Protein 2V5J (pdb70)

Foldseek 3Di:
DLLVVLQVLQAQVLLVCQLVLNAFEEAEEQPLALVVLLVVLAVDGQEYEDEQAPHPYALVSLLSNCVSNVVGNHYYEYEHNALDLVRVLSNLLSAHQHYEHEDQQAQVSLQSSLQSQADPPSHDRDPVSCCGCNSPNVSRPPCNVRRSVRHAYEYEDQAPRNLVRLVSNLVHPRHQEYEYEQQSHCVNVVNNSPCPDPVSVVSLLVSLLVSVVSSHAYEYEDCPPVVQVVSVVSSHRYYYHYYPVVVVVVVVVVVCVVVVVVVVVVPD/DLLVVLQPLQAQVLLVCQLVLNAFEEAEEQVLALVVLLVVLAVDGQEYEDEQAPHPYALVSLLSNCVSNVVGNHYYEYEHNALDLVRVLSNLLSAHQHYEHEDDQAQVSLQSSLQSQADPPSHDRDPPRCCGCNSPNVSNPPCNVRRSVSHAYEYEDQAPRSLVRLVSNLPRPRHQEYEYELQSHCVRVPNNRPSPDPVSVVSLLVSLLVNVVSSHAYEYEAADPVVVVVSVVSRHRYYYHYYPVVVVVVVVVVVCVVVPD

Organism: Escherichia coli (NCBI:txid562)

Secondary structure (P-SEA, 3-state):
caaaaaaacccaaaaaaaaacbbbbbbbbccccaaaaaaaaaccccbbbbccccccccaaaaaaaaaaaccccbbbbbbcccccaaaaaaaaaaccccccccccccaaaaaaaaaaacccccccccccccccccccccccccccccccccbbbbbbbccaaaaaaaaaaaacccccbbbbbaaaaaaaaccccccccaaaaaaaaaaaaaaaaacbbbbbbbccaaaaaaaaaacccccccccaaaaaaaaaaaaaaaaaaaaaaacc/caaaaaaacccaaaaaaaaabbbbbbbbbccccaaaaaaaaaccccbbbbccccccccaaaaaaaaaaaccccbbbbbbcccccaaaaaaaaaaccccccccccccaaaaaaaaaaacccccccccccccccccccccccccccccccccbbbbbbbccaaaaaaaaaaaacccccbbbbbaaaaaaaaccccccccaaaaaaaaaaaaaaaaacbbbbbbbccaaaaaaaaaacccccccccaaaaaaaaaaaaaaaacc

B-factor: mean 23.28, std 8.98, range [10.89, 88.0]

Structure (mmCIF, N/CA/C/O backbone):
data_2V5J
#
_entry.id   2V5J
#
_cell.length_a   128.920
_cell.length_b   128.920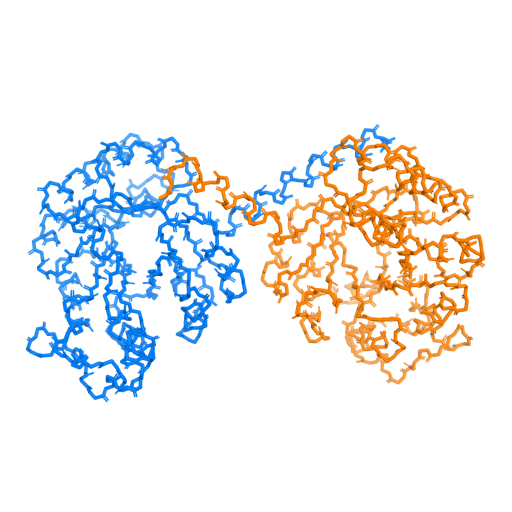
_cell.length_c   175.300
_cell.angle_alpha   90.00
_cell.angle_beta   90.00
_cell.angle_gamma   120.00
#
_symmetry.space_group_name_H-M   'H 3 2'
#
loop_
_entity.id
_entity.type
_entity.pdbx_description
1 polymer '2,4-DIHYDROXYHEPT-2-ENE-1,7-DIOIC ACID ALDOLASE'
2 non-polymer 'PHOSPHATE ION'
3 non-polymer GLYCEROL
4 water water
#
loop_
_atom_site.group_PDB
_atom_site.id
_atom_site.type_symbol
_atom_site.label_atom_id
_atom_site.label_alt_id
_atom_site.label_comp_id
_atom_site.label_asym_id
_atom_site.label_entity_id
_atom_site.label_seq_id
_atom_site.pdbx_PDB_ins_code
_atom_site.Cartn_x
_atom_site.Cartn_y
_atom_site.Cartn_z
_atom_site.occupancy
_atom_site.B_iso_or_equiv
_atom_site.auth_seq_id
_atom_site.auth_comp_id
_atom_site.auth_asym_id
_atom_site.auth_atom_id
_atom_site.pdbx_PDB_model_num
ATOM 1 N N . THR A 1 17 ? 31.956 -11.463 46.734 1.00 18.77 -8 THR A N 1
ATOM 2 C CA . THR A 1 17 ? 31.467 -10.070 46.905 1.00 19.13 -8 THR A CA 1
ATOM 3 C C . THR A 1 17 ? 30.205 -10.039 47.788 1.00 18.08 -8 THR A C 1
ATOM 4 O O . THR A 1 17 ? 30.029 -9.089 48.536 1.00 18.80 -8 THR A O 1
ATOM 8 N N . GLU A 1 18 ? 29.359 -11.073 47.726 1.00 16.71 -7 GLU A N 1
ATOM 9 C CA . GLU A 1 18 ? 28.297 -11.204 48.751 1.00 16.23 -7 GLU A CA 1
ATOM 10 C C . GLU A 1 18 ? 28.910 -11.215 50.156 1.00 17.24 -7 GLU A C 1
ATOM 11 O O . GLU A 1 18 ? 28.509 -10.435 51.023 1.00 16.65 -7 GLU A O 1
ATOM 17 N N . ASN A 1 19 ? 29.900 -12.094 50.341 1.00 19.36 -6 ASN A N 1
ATOM 18 C CA . ASN A 1 19 ? 30.629 -12.188 51.608 1.00 20.98 -6 ASN A CA 1
ATOM 19 C C . ASN A 1 19 ? 31.059 -10.841 52.116 1.00 20.95 -6 ASN A C 1
ATOM 20 O O . ASN A 1 19 ? 30.767 -10.494 53.248 1.00 21.19 -6 ASN A O 1
ATOM 25 N N . LEU A 1 20 ? 31.725 -10.066 51.270 1.00 21.97 -5 LEU A N 1
ATOM 26 C CA . LEU A 1 20 ? 32.229 -8.768 51.704 1.00 22.99 -5 LEU A CA 1
ATOM 27 C C . LEU A 1 20 ? 31.095 -7.799 51.962 1.00 22.80 -5 LEU A C 1
ATOM 28 O O . LEU A 1 20 ? 31.188 -6.962 52.867 1.00 23.91 -5 LEU A O 1
ATOM 33 N N . TYR A 1 21 ? 30.012 -7.912 51.183 1.00 22.60 -4 TYR A N 1
ATOM 34 C CA . TYR A 1 21 ? 28.849 -7.057 51.411 1.00 22.70 -4 TYR A CA 1
ATOM 35 C C . TYR A 1 21 ? 28.309 -7.279 52.830 1.00 22.39 -4 TYR A C 1
ATOM 36 O O . TYR A 1 21 ? 28.073 -6.319 53.540 1.00 23.16 -4 TYR A O 1
ATOM 45 N N . PHE A 1 22 ? 28.182 -8.540 53.254 1.00 22.40 -3 PHE A N 1
ATOM 46 C CA . PHE A 1 22 ? 27.537 -8.842 54.532 1.00 23.28 -3 PHE A CA 1
ATOM 47 C C . PHE A 1 22 ? 28.435 -8.522 55.700 1.00 24.45 -3 PHE A C 1
ATOM 48 O O . PHE A 1 22 ? 27.954 -8.087 56.739 1.00 25.15 -3 PHE A O 1
ATOM 56 N N . GLN A 1 23 ? 29.729 -8.729 55.510 1.00 26.12 -2 GLN A N 1
ATOM 57 C CA . GLN A 1 23 ? 30.712 -8.305 56.499 1.00 27.94 -2 GLN A CA 1
ATOM 58 C C . GLN A 1 23 ? 30.576 -6.798 56.738 1.00 28.02 -2 GLN A C 1
ATOM 59 O O . GLN A 1 23 ? 30.523 -6.340 57.889 1.00 28.59 -2 GLN A O 1
ATOM 65 N N . GLY A 1 24 ? 30.489 -6.036 55.653 1.00 27.56 -1 GLY A N 1
ATOM 66 C CA . GLY A 1 24 ? 30.347 -4.584 55.735 1.00 27.50 -1 GLY A CA 1
ATOM 67 C C . GLY A 1 24 ? 28.996 -4.091 56.214 1.00 27.34 -1 GLY A C 1
ATOM 68 O O . GLY A 1 24 ? 28.860 -2.932 56.618 1.00 28.80 -1 GLY A O 1
ATOM 69 N N . ALA A 1 25 ? 27.986 -4.951 56.183 1.00 26.36 0 ALA A N 1
ATOM 70 C CA . ALA A 1 25 ? 26.603 -4.527 56.478 1.00 25.70 0 ALA A CA 1
ATOM 71 C C . ALA A 1 25 ? 26.297 -4.350 57.973 1.00 25.54 0 ALA A C 1
ATOM 72 O O . ALA A 1 25 ? 25.285 -3.736 58.342 1.00 26.98 0 ALA A O 1
ATOM 74 N N . MET A 1 26 ? 27.139 -4.915 58.823 1.00 24.05 1 MET A N 1
ATOM 75 C CA . MET A 1 26 ? 26.866 -4.981 60.259 1.00 23.80 1 MET A CA 1
ATOM 76 C C . MET A 1 26 ? 27.213 -3.669 60.974 1.00 22.75 1 MET A C 1
ATOM 77 O O . MET A 1 26 ? 26.545 -3.283 61.938 1.00 22.71 1 MET A O 1
ATOM 82 N N . GLU A 1 27 ? 28.274 -2.997 60.521 1.00 22.49 2 GLU A N 1
ATOM 83 C CA . GLU A 1 27 ? 28.829 -1.848 61.234 1.00 21.78 2 GLU A CA 1
ATOM 84 C C . GLU A 1 27 ? 27.862 -0.668 61.203 1.00 19.90 2 GLU A C 1
ATOM 85 O O . GLU A 1 27 ? 27.396 -0.262 60.139 1.00 22.05 2 GLU A O 1
ATOM 91 N N . ASN A 1 28 ? 27.543 -0.137 62.383 1.00 17.51 3 ASN A N 1
ATOM 92 C CA . ASN A 1 28 ? 26.737 1.058 62.456 1.00 16.40 3 ASN A CA 1
ATOM 93 C C . ASN A 1 28 ? 27.642 2.281 62.313 1.00 15.65 3 ASN A C 1
ATOM 94 O O . ASN A 1 28 ? 28.324 2.692 63.263 1.00 15.67 3 ASN A O 1
ATOM 99 N N . SER A 1 29 ? 27.687 2.834 61.098 1.00 16.96 4 SER A N 1
ATOM 100 C CA . SER A 1 29 ? 28.618 3.917 60.793 1.00 16.60 4 SER A CA 1
ATOM 101 C C . SER A 1 29 ? 28.242 5.215 61.523 1.00 16.04 4 SER A C 1
ATOM 102 O O . SER A 1 29 ? 29.111 6.001 61.912 1.00 17.14 4 SER A O 1
ATOM 105 N N . PHE A 1 30 ? 26.938 5.432 61.700 1.00 15.64 5 PHE A N 1
ATOM 106 C CA . PHE A 1 30 ? 26.488 6.613 62.469 1.00 14.11 5 PHE A CA 1
ATOM 107 C C . PHE A 1 30 ? 26.976 6.539 63.915 1.00 14.51 5 PHE A C 1
ATOM 108 O O . PHE A 1 30 ? 27.502 7.512 64.453 1.00 14.11 5 PHE A O 1
ATOM 116 N N . LYS A 1 31 ? 26.850 5.369 64.532 1.00 13.73 6 LYS A N 1
ATOM 117 C CA . LYS A 1 31 ? 27.318 5.188 65.900 1.00 13.90 6 LYS A CA 1
ATOM 118 C C . LYS A 1 31 ? 28.805 5.436 65.993 1.00 13.89 6 LYS A C 1
ATOM 119 O O . LYS A 1 31 ? 29.283 6.087 66.928 1.00 15.37 6 LYS A O 1
ATOM 125 N N . ALA A 1 32 ? 29.548 4.886 65.032 1.00 13.98 7 ALA A N 1
ATOM 126 C CA . ALA A 1 32 ? 30.997 5.021 65.051 1.00 14.42 7 ALA A CA 1
ATOM 127 C C . ALA A 1 32 ? 31.368 6.510 64.989 1.00 14.33 7 ALA A C 1
ATOM 128 O O . ALA A 1 32 ? 32.253 6.972 65.716 1.00 16.30 7 ALA A O 1
ATOM 130 N N . ALA A 1 33 ? 30.676 7.262 64.129 1.00 14.84 8 ALA A N 1
ATOM 131 C CA . ALA A 1 33 ? 30.946 8.695 64.012 1.00 15.14 8 ALA A CA 1
ATOM 132 C C . ALA A 1 33 ? 30.634 9.455 65.301 1.00 15.52 8 ALA A C 1
ATOM 133 O O . ALA A 1 33 ? 31.419 10.308 65.724 1.00 16.27 8 ALA A O 1
ATOM 135 N N . LEU A 1 34 ? 29.502 9.147 65.932 1.00 15.67 9 LEU A N 1
ATOM 136 C CA . LEU A 1 34 ? 29.165 9.761 67.224 1.00 17.05 9 LEU A CA 1
ATOM 137 C C . LEU A 1 34 ? 30.244 9.482 68.277 1.00 17.53 9 LEU A C 1
ATOM 138 O O . LEU A 1 34 ? 30.729 10.391 68.982 1.00 17.42 9 LEU A O 1
ATOM 143 N N . LYS A 1 35 ? 30.670 8.228 68.350 1.00 16.73 10 LYS A N 1
ATOM 144 C CA . LYS A 1 35 ? 31.690 7.868 69.357 1.00 18.47 10 LYS A CA 1
ATOM 145 C C . LYS A 1 35 ? 33.035 8.569 69.120 1.00 18.55 10 LYS A C 1
ATOM 146 O O . LYS A 1 35 ? 33.789 8.825 70.086 1.00 20.22 10 LYS A O 1
ATOM 152 N N . ALA A 1 36 ? 33.332 8.873 67.851 1.00 18.40 11 ALA A N 1
ATOM 153 C CA . ALA A 1 36 ? 34.539 9.588 67.455 1.00 18.77 11 ALA A CA 1
ATOM 154 C C . ALA A 1 36 ? 34.436 11.113 67.602 1.00 18.26 11 ALA A C 1
ATOM 155 O O . ALA A 1 36 ? 35.427 11.844 67.387 1.00 18.36 11 ALA A O 1
ATOM 157 N N . GLY A 1 37 ? 33.260 11.596 67.979 1.00 17.43 12 GLY A N 1
ATOM 158 C CA . GLY A 1 37 ? 33.056 13.031 68.130 1.00 17.02 12 GLY A CA 1
ATOM 159 C C . GLY A 1 37 ? 32.982 13.759 66.804 1.00 16.50 12 GLY A C 1
ATOM 160 O O . GLY A 1 37 ? 33.274 14.945 66.748 1.00 16.49 12 GLY A O 1
ATOM 161 N N . ARG A 1 38 ? 32.548 13.072 65.737 1.00 15.47 13 ARG A N 1
ATOM 162 C CA . ARG A 1 38 ? 32.447 13.747 64.437 1.00 15.68 13 ARG A CA 1
ATOM 163 C C . ARG A 1 38 ? 31.011 14.272 64.305 1.00 15.09 13 ARG A C 1
ATOM 164 O O . ARG A 1 38 ? 30.066 13.485 64.355 1.00 14.40 13 ARG A O 1
ATOM 172 N N . PRO A 1 39 ? 30.820 15.600 64.198 1.00 14.78 14 PRO A N 1
ATOM 173 C CA . PRO A 1 39 ? 29.450 16.104 64.116 1.00 15.00 14 PRO A CA 1
ATOM 174 C C . PRO A 1 39 ? 28.752 15.607 62.865 1.00 15.16 14 PRO A C 1
ATOM 175 O O . PRO A 1 39 ? 29.370 15.578 61.800 1.00 14.77 14 PRO A O 1
ATOM 179 N N . GLN A 1 40 ? 27.485 15.226 63.013 1.00 15.83 15 GLN A N 1
ATOM 180 C CA . GLN A 1 40 ? 26.719 14.626 61.931 1.00 16.13 15 GLN A CA 1
ATOM 181 C C . GLN A 1 40 ? 25.530 15.525 61.621 1.00 17.01 15 GLN A C 1
ATOM 182 O O . GLN A 1 40 ? 24.696 15.790 62.512 1.00 16.92 15 GLN A O 1
ATOM 188 N N . ILE A 1 41 ? 25.444 15.965 60.360 1.00 16.32 16 ILE A N 1
ATOM 189 C CA . ILE A 1 41 ? 24.424 16.922 59.930 1.00 16.25 16 ILE A CA 1
ATOM 190 C C . ILE A 1 41 ? 23.277 16.116 59.287 1.00 16.46 16 ILE A C 1
ATOM 191 O O . ILE A 1 41 ? 23.538 15.266 58.411 1.00 17.15 16 ILE A O 1
ATOM 196 N N . GLY A 1 42 ? 22.048 16.361 59.737 1.00 16.59 17 GLY A N 1
ATOM 197 C CA . GLY A 1 42 ? 20.919 15.499 59.328 1.00 15.91 17 GLY A CA 1
ATOM 198 C C . GLY A 1 42 ? 19.758 16.245 58.705 1.00 17.02 17 GLY A C 1
ATOM 199 O O . GLY A 1 42 ? 19.621 17.477 58.845 1.00 16.39 17 GLY A O 1
ATOM 200 N N . LEU A 1 43 ? 18.918 15.477 58.006 1.00 15.84 18 LEU A N 1
ATOM 201 C CA . LEU A 1 43 ? 17.659 15.980 57.496 1.00 17.01 18 LEU A CA 1
ATOM 202 C C . LEU A 1 43 ? 16.527 15.084 57.987 1.00 16.76 18 LEU A C 1
ATOM 203 O O . LEU A 1 43 ? 16.675 13.850 58.000 1.00 17.41 18 LEU A O 1
ATOM 208 N N . TRP A 1 44 ? 15.413 15.692 58.423 1.00 16.49 19 TRP A N 1
ATOM 209 C CA . TRP A 1 44 ? 14.223 14.930 58.854 1.00 16.20 19 TRP A CA 1
ATOM 210 C C . TRP A 1 44 ? 13.442 14.531 57.623 1.00 16.96 19 TRP A C 1
ATOM 211 O O . TRP A 1 44 ? 13.215 15.387 56.742 1.00 17.38 19 TRP A O 1
ATOM 222 N N . LEU A 1 45 ? 13.004 13.267 57.598 1.00 16.34 20 LEU A N 1
ATOM 223 C CA . LEU A 1 45 ? 12.155 12.747 56.528 1.00 16.02 20 LEU A CA 1
ATOM 224 C C . LEU A 1 45 ? 10.745 12.509 57.031 1.00 16.58 20 LEU A C 1
ATOM 225 O O . LEU A 1 45 ? 10.482 11.507 57.712 1.00 17.56 20 LEU A O 1
ATOM 230 N N . GLY A 1 46 ? 9.841 13.416 56.631 1.00 16.23 21 GLY A N 1
ATOM 231 C CA . GLY A 1 46 ? 8.417 13.215 56.896 1.00 16.21 21 GLY A CA 1
ATOM 232 C C . GLY A 1 46 ? 7.621 12.935 55.616 1.00 15.79 21 GLY A C 1
ATOM 233 O O . GLY A 1 46 ? 6.396 12.722 55.695 1.00 15.81 21 GLY A O 1
ATOM 234 N N . LEU A 1 47 ? 8.254 12.946 54.434 1.00 15.04 22 LEU A N 1
ATOM 235 C CA . LEU A 1 47 ? 7.439 12.712 53.212 1.00 14.33 22 LEU A CA 1
ATOM 236 C C . LEU A 1 47 ? 6.939 11.255 53.090 1.00 14.54 22 LEU A C 1
ATOM 237 O O . LEU A 1 47 ? 6.071 10.983 52.245 1.00 14.95 22 LEU A O 1
ATOM 242 N N . SER A 1 48 ? 7.508 10.314 53.878 1.00 15.28 23 SER A N 1
ATOM 243 C CA . SER A 1 48 ? 6.880 8.980 54.021 1.00 17.04 23 SER A CA 1
ATOM 244 C C . SER A 1 48 ? 6.846 8.230 52.694 1.00 17.21 23 SER A C 1
ATOM 245 O O . SER A 1 48 ? 5.928 7.432 52.415 1.00 18.51 23 SER A O 1
ATOM 248 N N . SER A 1 49 ? 7.897 8.425 51.909 1.00 16.04 24 SER A N 1
ATOM 249 C CA . SER A 1 49 ? 7.993 7.861 50.568 1.00 15.92 24 SER A CA 1
ATOM 250 C C . SER A 1 49 ? 9.388 7.294 50.318 1.00 15.63 24 SER A C 1
ATOM 251 O O . SER A 1 49 ? 10.414 7.970 50.556 1.00 15.99 24 SER A O 1
ATOM 254 N N . SER A 1 50 ? 9.449 6.066 49.800 1.00 16.30 25 SER A N 1
ATOM 255 C CA . SER A 1 50 ? 10.786 5.526 49.469 1.00 16.74 25 SER A CA 1
ATOM 256 C C . SER A 1 50 ? 11.430 6.219 48.287 1.00 17.43 25 SER A C 1
ATOM 257 O O . SER A 1 50 ? 12.653 6.173 48.118 1.00 18.97 25 SER A O 1
ATOM 260 N N . TYR A 1 51 ? 10.603 6.872 47.464 1.00 16.20 26 TYR A N 1
ATOM 261 C CA . TYR A 1 51 ? 11.127 7.576 46.302 1.00 16.29 26 TYR A CA 1
ATOM 262 C C . TYR A 1 51 ? 11.848 8.873 46.726 1.00 16.38 26 TYR A C 1
ATOM 263 O O . TYR A 1 51 ? 13.018 9.078 46.386 1.00 16.99 26 TYR A O 1
ATOM 272 N N . SER A 1 52 ? 11.154 9.759 47.447 1.00 16.07 27 SER A N 1
ATOM 273 C CA . SER A 1 52 ? 11.879 10.962 47.919 1.00 15.54 27 SER A CA 1
ATOM 274 C C . SER A 1 52 ? 13.000 10.631 48.900 1.00 15.59 27 SER A C 1
ATOM 275 O O . SER A 1 52 ? 13.998 11.365 48.983 1.00 16.85 27 SER A O 1
ATOM 278 N N . ALA A 1 53 ? 12.861 9.542 49.657 1.00 15.82 28 ALA A N 1
ATOM 279 C CA . ALA A 1 53 ? 13.980 9.135 50.539 1.00 15.72 28 ALA A CA 1
ATOM 280 C C . ALA A 1 53 ? 15.240 8.855 49.720 1.00 15.95 28 ALA A C 1
ATOM 281 O O . ALA A 1 53 ? 16.332 9.274 50.110 1.00 16.94 28 ALA A O 1
ATOM 283 N N . GLU A 1 54 ? 15.102 8.096 48.627 1.00 15.45 29 GLU A N 1
ATOM 284 C CA . GLU A 1 54 ? 16.297 7.839 47.815 1.00 16.29 29 GLU A CA 1
ATOM 285 C C . GLU A 1 54 ? 16.870 9.159 47.253 1.00 15.67 29 GLU A C 1
ATOM 286 O O . GLU A 1 54 ? 18.072 9.404 47.328 1.00 16.25 29 GLU A O 1
ATOM 292 N N . LEU A 1 55 ? 15.981 10.018 46.741 1.00 15.33 30 LEU A N 1
ATOM 293 C CA . LEU A 1 55 ? 16.419 11.307 46.196 1.00 15.61 30 LEU A CA 1
ATOM 294 C C . LEU A 1 55 ? 17.235 12.047 47.276 1.00 15.17 30 LEU A C 1
ATOM 295 O O . LEU A 1 55 ? 18.345 12.499 47.018 1.00 15.62 30 LEU A O 1
ATOM 300 N N . LEU A 1 56 ? 16.688 12.123 48.479 1.00 14.93 31 LEU A N 1
ATOM 301 C CA . LEU A 1 56 ? 17.326 12.899 49.533 1.00 16.73 31 LEU A CA 1
ATOM 302 C C . LEU A 1 56 ? 18.593 12.210 50.075 1.00 16.30 31 LEU A C 1
ATOM 303 O O . LEU A 1 56 ? 19.500 12.896 50.555 1.00 15.84 31 LEU A O 1
ATOM 308 N N . ALA A 1 57 ? 18.668 10.889 49.952 1.00 15.55 32 ALA A N 1
ATOM 309 C CA . ALA A 1 57 ? 19.892 10.170 50.335 1.00 16.11 32 ALA A CA 1
ATOM 310 C C . ALA A 1 57 ? 21.088 10.603 49.496 1.00 16.54 32 ALA A C 1
ATOM 311 O O . ALA A 1 57 ? 22.241 10.384 49.894 1.00 18.35 32 ALA A O 1
ATOM 313 N N . GLY A 1 58 ? 20.839 11.196 48.322 1.00 16.60 33 GLY A N 1
ATOM 314 C CA . GLY A 1 58 ? 21.953 11.650 47.457 1.00 17.24 33 GLY A CA 1
ATOM 315 C C . GLY A 1 58 ? 22.403 13.086 47.737 1.00 17.67 33 GLY A C 1
ATOM 316 O O . GLY A 1 58 ? 23.330 13.580 47.082 1.00 16.89 33 GLY A O 1
ATOM 317 N N . ALA A 1 59 ? 21.767 13.765 48.719 1.00 17.46 34 ALA A N 1
ATOM 318 C CA . ALA A 1 59 ? 21.953 15.231 48.890 1.00 17.38 34 ALA A CA 1
ATOM 319 C C . ALA A 1 59 ? 23.211 15.567 49.687 1.00 17.72 34 ALA A C 1
ATOM 320 O O . ALA A 1 59 ? 23.639 16.743 49.721 1.00 20.46 34 ALA A O 1
ATOM 322 N N . GLY A 1 60 ? 23.766 14.574 50.371 1.00 17.70 35 GLY A N 1
ATOM 323 C CA . GLY A 1 60 ? 25.008 14.809 51.157 1.00 18.50 35 GLY A CA 1
ATOM 324 C C . GLY A 1 60 ? 24.887 14.889 52.674 1.00 18.99 35 GLY A C 1
ATOM 325 O O . GLY A 1 60 ? 25.874 15.217 53.373 1.00 21.49 35 GLY A O 1
ATOM 326 N N . PHE A 1 61 ? 23.712 14.600 53.222 1.00 17.94 36 PHE A N 1
ATOM 327 C CA . PHE A 1 61 ? 23.592 14.592 54.687 1.00 17.95 36 PHE A CA 1
ATOM 328 C C . PHE A 1 61 ? 24.292 13.415 55.327 1.00 17.84 36 PHE A C 1
ATOM 329 O O . PHE A 1 61 ? 24.388 12.337 54.750 1.00 18.54 36 PHE A O 1
ATOM 337 N N . ASP A 1 62 ? 24.802 13.617 56.535 1.00 16.96 37 ASP A N 1
ATOM 338 C CA . ASP A 1 62 ? 25.346 12.482 57.269 1.00 17.20 37 ASP A CA 1
ATOM 339 C C . ASP A 1 62 ? 24.286 11.507 57.724 1.00 17.50 37 ASP A C 1
ATOM 340 O O . ASP A 1 62 ? 24.554 10.324 57.815 1.00 17.15 37 ASP A O 1
ATOM 345 N N . TRP A 1 63 ? 23.104 12.027 58.055 1.00 16.63 38 TRP A N 1
ATOM 346 C CA . TRP A 1 63 ? 22.030 11.152 58.522 1.00 16.76 38 TRP A CA 1
ATOM 347 C C . TRP A 1 63 ? 20.686 11.649 58.076 1.00 16.74 38 TRP A C 1
ATOM 348 O O . TRP A 1 63 ? 20.500 12.834 57.760 1.00 16.51 38 TRP A O 1
ATOM 359 N N . LEU A 1 64 ? 19.749 10.709 58.042 1.00 16.31 39 LEU A N 1
ATOM 360 C CA . LEU A 1 64 ? 18.367 11.001 57.647 1.00 15.55 39 LEU A CA 1
ATOM 361 C C . LEU A 1 64 ? 17.460 10.389 58.711 1.00 16.53 39 LEU A C 1
ATOM 362 O O . LEU A 1 64 ? 17.621 9.212 59.079 1.00 17.71 39 LEU A O 1
ATOM 367 N N . LEU A 1 65 ? 16.477 11.155 59.173 1.00 14.53 40 LEU A N 1
ATOM 368 C CA . LEU A 1 65 ? 15.591 10.681 60.249 1.00 15.63 40 LEU A CA 1
ATOM 369 C C . LEU A 1 65 ? 14.269 10.251 59.613 1.00 16.35 40 LEU A C 1
ATOM 370 O O . LEU A 1 65 ? 13.482 11.074 59.121 1.00 16.83 40 LEU A O 1
ATOM 375 N N . ILE A 1 66 ? 13.999 8.952 59.673 1.00 15.39 41 ILE A N 1
ATOM 376 C CA . ILE A 1 66 ? 12.722 8.441 59.134 1.00 16.53 41 ILE A CA 1
ATOM 377 C C . ILE A 1 66 ? 11.732 8.502 60.297 1.00 16.66 41 ILE A C 1
ATOM 378 O O . ILE A 1 66 ? 11.854 7.756 61.292 1.00 16.57 41 ILE A O 1
ATOM 383 N N . ASP A 1 67 ? 10.801 9.442 60.174 1.00 17.04 42 ASP A N 1
ATOM 384 C CA . ASP A 1 67 ? 9.950 9.793 61.311 1.00 17.18 42 ASP A CA 1
ATOM 385 C C . ASP A 1 67 ? 8.712 8.919 61.408 1.00 17.35 42 ASP A C 1
ATOM 386 O O . ASP A 1 67 ? 7.765 9.066 60.614 1.00 17.84 42 ASP A O 1
ATOM 391 N N . GLY A 1 68 ? 8.738 7.976 62.345 1.00 17.19 43 GLY A N 1
ATOM 392 C CA . GLY A 1 68 ? 7.612 7.058 62.579 1.00 18.93 43 GLY A CA 1
ATOM 393 C C . GLY A 1 68 ? 6.612 7.589 63.580 1.00 19.96 43 GLY A C 1
ATOM 394 O O . GLY A 1 68 ? 5.565 6.935 63.840 1.00 21.04 43 GLY A O 1
ATOM 395 N N . GLU A 1 69 ? 6.918 8.752 64.149 1.00 18.74 44 GLU A N 1
ATOM 396 C CA . GLU A 1 69 ? 6.078 9.389 65.188 1.00 19.13 44 GLU A CA 1
ATOM 397 C C . GLU A 1 69 ? 5.093 10.411 64.655 1.00 20.22 44 GLU A C 1
ATOM 398 O O . GLU A 1 69 ? 3.891 10.403 65.038 1.00 21.44 44 GLU A O 1
ATOM 404 N N . HIS A 1 70 ? 5.575 11.311 63.805 1.00 19.12 45 HIS A N 1
ATOM 405 C CA . HIS A 1 70 ? 4.764 12.457 63.398 1.00 18.66 45 HIS A CA 1
ATOM 406 C C . HIS A 1 70 ? 4.627 12.623 61.892 1.00 17.94 45 HIS A C 1
ATOM 407 O O . HIS A 1 70 ? 4.188 13.674 61.408 1.00 18.43 45 HIS A O 1
ATOM 414 N N . ALA A 1 71 ? 4.952 11.557 61.183 1.00 17.61 46 ALA A N 1
ATOM 415 C CA . ALA A 1 71 ? 4.727 11.408 59.739 1.00 16.50 46 ALA A CA 1
ATOM 416 C C . ALA A 1 71 ? 3.987 10.098 59.515 1.00 16.45 46 ALA A C 1
ATOM 417 O O . ALA A 1 71 ? 4.050 9.205 60.369 1.00 17.17 46 ALA A O 1
ATOM 419 N N . PRO A 1 72 ? 3.238 9.993 58.421 1.00 15.91 47 PRO A N 1
ATOM 420 C CA . PRO A 1 72 ? 2.410 8.798 58.156 1.00 18.01 47 PRO A CA 1
ATOM 421 C C . PRO A 1 72 ? 3.172 7.570 57.659 1.00 18.39 47 PRO A C 1
ATOM 422 O O . PRO A 1 72 ? 2.906 7.024 56.551 1.00 20.45 47 PRO A O 1
ATOM 426 N N . ASN A 1 73 ? 4.087 7.153 58.522 1.00 18.92 48 ASN A N 1
ATOM 427 C CA . ASN A 1 73 ? 4.908 5.980 58.289 1.00 18.17 48 ASN A CA 1
ATOM 428 C C . ASN A 1 73 ? 4.457 4.847 59.192 1.00 19.54 48 ASN A C 1
ATOM 429 O O . ASN A 1 73 ? 3.842 5.070 60.267 1.00 21.14 48 ASN A O 1
ATOM 434 N N . ASN A 1 74 ? 4.860 3.644 58.796 1.00 19.96 49 ASN A N 1
ATOM 435 C CA . ASN A 1 74 ? 4.667 2.448 59.636 1.00 19.85 49 ASN A CA 1
ATOM 436 C C . ASN A 1 74 ? 5.875 1.534 59.397 1.00 19.62 49 ASN A C 1
ATOM 437 O O . ASN A 1 74 ? 6.835 1.924 58.709 1.00 19.41 49 ASN A O 1
ATOM 442 N N . VAL A 1 75 ? 5.868 0.344 59.997 1.00 20.00 50 VAL A N 1
ATOM 443 C CA . VAL A 1 75 ? 7.060 -0.483 59.904 1.00 19.46 50 VAL A CA 1
ATOM 444 C C . VAL A 1 75 ? 7.357 -0.771 58.430 1.00 19.22 50 VAL A C 1
ATOM 445 O O . VAL A 1 75 ? 8.539 -0.764 57.997 1.00 19.65 50 VAL A O 1
ATOM 449 N N . GLN A 1 76 ? 6.306 -1.007 57.646 1.00 19.98 51 GLN A N 1
ATOM 450 C CA . GLN A 1 76 ? 6.499 -1.331 56.239 1.00 20.98 51 GLN A CA 1
ATOM 451 C C . GLN A 1 76 ? 7.097 -0.156 55.411 1.00 19.54 51 GLN A C 1
ATOM 452 O O . GLN A 1 76 ? 8.005 -0.349 54.577 1.00 19.84 51 GLN A O 1
ATOM 458 N N . THR A 1 77 ? 6.631 1.062 55.673 1.00 18.96 52 THR A N 1
ATOM 459 C CA . THR A 1 77 ? 7.209 2.202 54.909 1.00 19.00 52 THR A CA 1
ATOM 460 C C . THR A 1 77 ? 8.625 2.531 55.419 1.00 17.34 52 THR A C 1
ATOM 461 O O . THR A 1 77 ? 9.506 3.029 54.657 1.00 18.52 52 THR A O 1
ATOM 465 N N . VAL A 1 78 ? 8.872 2.260 56.699 1.00 16.05 53 VAL A N 1
ATOM 466 C CA . VAL A 1 78 ? 10.256 2.366 57.199 1.00 17.11 53 VAL A CA 1
ATOM 467 C C . VAL A 1 78 ? 11.167 1.399 56.431 1.00 16.05 53 VAL A C 1
ATOM 468 O O . VAL A 1 78 ? 12.210 1.809 55.933 1.00 16.79 53 VAL A O 1
ATOM 472 N N . LEU A 1 79 ? 10.723 0.140 56.304 1.00 16.49 54 LEU A N 1
ATOM 473 C CA . LEU A 1 79 ? 11.491 -0.845 55.559 1.00 16.61 54 LEU A CA 1
ATOM 474 C C . LEU A 1 79 ? 11.825 -0.338 54.150 1.00 16.40 54 LEU A C 1
ATOM 475 O O . LEU A 1 79 ? 12.995 -0.441 53.705 1.00 17.13 54 LEU A O 1
ATOM 480 N N . THR A 1 80 ? 10.823 0.179 53.406 1.00 17.24 55 THR A N 1
ATOM 481 C CA . THR A 1 80 ? 11.134 0.586 52.032 1.00 16.88 55 THR A CA 1
ATOM 482 C C . THR A 1 80 ? 12.065 1.797 51.969 1.00 15.53 55 THR A C 1
ATOM 483 O O . THR A 1 80 ? 12.904 1.909 51.035 1.00 18.44 55 THR A O 1
ATOM 487 N N . GLN A 1 81 ? 11.976 2.674 52.991 1.00 15.22 56 GLN A N 1
ATOM 488 C CA . GLN A 1 81 ? 12.940 3.791 53.060 1.00 15.75 56 GLN A CA 1
ATOM 489 C C . GLN A 1 81 ? 14.343 3.298 53.392 1.00 15.72 56 GLN A C 1
ATOM 490 O O . GLN A 1 81 ? 15.334 3.821 52.866 1.00 16.87 56 GLN A O 1
ATOM 496 N N . LEU A 1 82 ? 14.456 2.289 54.270 1.00 14.94 57 LEU A N 1
ATOM 497 C CA . LEU A 1 82 ? 15.794 1.748 54.566 1.00 15.89 57 LEU A CA 1
ATOM 498 C C . LEU A 1 82 ? 16.380 1.124 53.290 1.00 15.73 57 LEU A C 1
ATOM 499 O O . LEU A 1 82 ? 17.570 1.307 52.983 1.00 16.49 57 LEU A O 1
ATOM 504 N N . GLN A 1 83 ? 15.522 0.426 52.532 1.00 15.27 58 GLN A N 1
ATOM 505 C CA . GLN A 1 83 ? 16.015 -0.210 51.284 1.00 15.67 58 GLN A CA 1
ATOM 506 C C . GLN A 1 83 ? 16.441 0.859 50.293 1.00 15.63 58 GLN A C 1
ATOM 507 O O . GLN A 1 83 ? 17.457 0.702 49.578 1.00 16.48 58 GLN A O 1
ATOM 513 N N . ALA A 1 84 ? 15.703 1.980 50.262 1.00 16.14 59 ALA A N 1
ATOM 514 C CA . ALA A 1 84 ? 16.057 3.039 49.305 1.00 16.16 59 ALA A CA 1
ATOM 515 C C . ALA A 1 84 ? 17.394 3.699 49.628 1.00 16.80 59 ALA A C 1
ATOM 516 O O . ALA A 1 84 ? 18.214 3.994 48.743 1.00 17.88 59 ALA A O 1
ATOM 518 N N . ILE A 1 85 ? 17.601 3.966 50.925 1.00 16.74 60 ILE A N 1
ATOM 519 C CA . ILE A 1 85 ? 18.784 4.697 51.414 1.00 16.69 60 ILE A CA 1
ATOM 520 C C . ILE A 1 85 ? 20.062 3.829 51.394 1.00 16.84 60 ILE A C 1
ATOM 521 O O . ILE A 1 85 ? 21.172 4.350 51.332 1.00 17.79 60 ILE A O 1
ATOM 526 N N . ALA A 1 86 ? 19.877 2.509 51.469 1.00 16.89 61 ALA A N 1
ATOM 527 C CA . ALA A 1 86 ? 20.994 1.599 51.747 1.00 17.97 61 ALA A CA 1
ATOM 528 C C . ALA A 1 86 ? 22.305 1.844 50.986 1.00 17.72 61 ALA A C 1
ATOM 529 O O . ALA A 1 86 ? 23.372 1.771 51.604 1.00 18.84 61 ALA A O 1
ATOM 531 N N . PRO A 1 87 ? 22.262 2.045 49.642 1.00 17.78 62 PRO A N 1
ATOM 532 C CA . PRO A 1 87 ? 23.555 2.160 48.929 1.00 18.38 62 PRO A CA 1
ATOM 533 C C . PRO A 1 87 ? 24.253 3.502 49.096 1.00 18.13 62 PRO A C 1
ATOM 534 O O . PRO A 1 87 ? 25.412 3.641 48.646 1.00 20.21 62 PRO A O 1
ATOM 538 N N . TYR A 1 88 ? 23.578 4.478 49.715 1.00 18.25 63 TYR A N 1
ATOM 539 C CA . TYR A 1 88 ? 24.129 5.834 49.822 1.00 17.54 63 TYR A CA 1
ATOM 540 C C . TYR A 1 88 ? 24.976 6.002 51.078 1.00 18.67 63 TYR A C 1
ATOM 541 O O . TYR A 1 88 ? 24.855 5.209 52.022 1.00 19.24 63 TYR A O 1
ATOM 550 N N . PRO A 1 89 ? 25.810 7.056 51.120 1.00 19.06 64 PRO A N 1
ATOM 551 C CA . PRO A 1 89 ? 26.614 7.240 52.320 1.00 19.46 64 PRO A CA 1
ATOM 552 C C . PRO A 1 89 ? 25.817 7.756 53.525 1.00 19.46 64 PRO A C 1
ATOM 553 O O . PRO A 1 89 ? 26.273 7.641 54.662 1.00 20.63 64 PRO A O 1
ATOM 557 N N . SER A 1 90 ? 24.644 8.335 53.282 1.00 17.80 65 SER A N 1
ATOM 558 C CA . SER A 1 90 ? 23.839 8.918 54.363 1.00 17.71 65 SER A CA 1
ATOM 559 C C . SER A 1 90 ? 23.264 7.794 55.214 1.00 18.30 65 SER A C 1
ATOM 560 O O . SER A 1 90 ? 22.798 6.797 54.658 1.00 19.60 65 SER A O 1
ATOM 563 N N . GLN A 1 91 ? 23.314 7.940 56.538 1.00 17.22 66 GLN A N 1
ATOM 564 C CA . GLN A 1 91 ? 22.881 6.867 57.425 1.00 17.50 66 GLN A CA 1
ATOM 565 C C . GLN A 1 91 ? 21.484 7.097 57.955 1.00 17.68 66 GLN A C 1
ATOM 566 O O . GLN A 1 91 ? 21.158 8.180 58.379 1.00 17.42 66 GLN A O 1
ATOM 572 N N . PRO A 1 92 ? 20.666 6.040 58.002 1.00 17.33 67 PRO A N 1
ATOM 573 C CA . PRO A 1 92 ? 19.303 6.178 58.495 1.00 17.44 67 PRO A CA 1
ATOM 574 C C . PRO A 1 92 ? 19.195 6.089 60.027 1.00 18.08 67 PRO A C 1
ATOM 575 O O . PRO A 1 92 ? 19.845 5.246 60.687 1.00 18.44 67 PRO A O 1
ATOM 579 N N . VAL A 1 93 ? 18.337 6.946 60.567 1.00 16.63 68 VAL A N 1
ATOM 580 C CA . VAL A 1 93 ? 17.958 6.860 61.979 1.00 16.50 68 VAL A CA 1
ATOM 581 C C . VAL A 1 93 ? 16.435 6.790 61.943 1.00 16.83 68 VAL A C 1
ATOM 582 O O . VAL A 1 93 ? 15.811 7.464 61.122 1.00 18.04 68 VAL A O 1
ATOM 586 N N . VAL A 1 94 ? 15.845 5.956 62.791 1.00 15.97 69 VAL A N 1
ATOM 587 C CA . VAL A 1 94 ? 14.382 5.777 62.751 1.00 17.23 69 VAL A CA 1
ATOM 588 C C . VAL A 1 94 ? 13.795 6.189 64.092 1.00 17.29 69 VAL A C 1
ATOM 589 O O . VAL A 1 94 ? 14.299 5.788 65.134 1.00 17.72 69 VAL A O 1
ATOM 593 N N . ARG A 1 95 ? 12.739 7.002 64.053 1.00 16.88 70 ARG A N 1
ATOM 594 C CA . ARG A 1 95 ? 11.997 7.387 65.292 1.00 17.04 70 ARG A CA 1
ATOM 595 C C . ARG A 1 95 ? 10.719 6.542 65.397 1.00 18.91 70 ARG A C 1
ATOM 596 O O . ARG A 1 95 ? 9.815 6.695 64.564 1.00 18.48 70 ARG A O 1
ATOM 604 N N . PRO A 1 96 ? 10.596 5.670 66.417 1.00 17.77 71 PRO A N 1
ATOM 605 C CA . PRO A 1 96 ? 9.326 4.931 66.585 1.00 18.42 71 PRO A CA 1
ATOM 606 C C . PRO A 1 96 ? 8.266 5.894 67.114 1.00 18.92 71 PRO A C 1
ATOM 607 O O . PRO A 1 96 ? 8.611 7.003 67.554 1.00 19.25 71 PRO A O 1
ATOM 611 N N . SER A 1 97 ? 6.996 5.472 67.138 1.00 20.13 72 SER A N 1
ATOM 612 C CA . SER A 1 97 ? 5.985 6.418 67.572 1.00 20.66 72 SER A CA 1
ATOM 613 C C . SER A 1 97 ? 5.968 6.628 69.082 1.00 20.32 72 SER A C 1
ATOM 614 O O . SER A 1 97 ? 5.442 7.627 69.584 1.00 20.71 72 SER A O 1
ATOM 617 N N . TRP A 1 98 ? 6.606 5.700 69.800 1.00 20.63 73 TRP A N 1
ATOM 618 C CA . TRP A 1 98 ? 6.689 5.788 71.252 1.00 21.02 73 TRP A CA 1
ATOM 619 C C . TRP A 1 98 ? 7.777 4.865 71.755 1.00 20.07 73 TRP A C 1
ATOM 620 O O . TRP A 1 98 ? 8.250 4.014 71.009 1.00 18.54 73 TRP A O 1
ATOM 631 N N . ASN A 1 99 ? 8.151 5.031 73.025 1.00 17.93 74 ASN A N 1
ATOM 632 C CA . ASN A 1 99 ? 9.058 4.100 73.658 1.00 18.51 74 ASN A CA 1
ATOM 633 C C . ASN A 1 99 ? 8.373 2.785 74.004 1.00 19.38 74 ASN A C 1
ATOM 634 O O . ASN A 1 99 ? 8.025 2.546 75.164 1.00 19.47 74 ASN A O 1
ATOM 639 N N . ASP A 1 100 ? 8.151 1.980 72.968 1.00 20.45 75 ASP A N 1
ATOM 640 C CA . ASP A 1 100 ? 7.353 0.734 73.055 1.00 21.94 75 ASP A CA 1
ATOM 641 C C . ASP A 1 100 ? 8.254 -0.430 72.635 1.00 21.88 75 ASP A C 1
ATOM 642 O O . ASP A 1 100 ? 8.723 -0.430 71.496 1.00 20.70 75 ASP A O 1
ATOM 647 N N . PRO A 1 101 ? 8.508 -1.407 73.538 1.00 21.67 76 PRO A N 1
ATOM 648 C CA . PRO A 1 101 ? 9.409 -2.505 73.148 1.00 21.09 76 PRO A CA 1
ATOM 649 C C . PRO A 1 101 ? 8.898 -3.296 71.933 1.00 20.35 76 PRO A C 1
ATOM 650 O O . PRO A 1 101 ? 9.706 -3.844 71.187 1.00 20.67 76 PRO A O 1
ATOM 654 N N . VAL A 1 102 ? 7.590 -3.359 71.748 1.00 20.42 77 VAL A N 1
ATOM 655 C CA . VAL A 1 102 ? 7.049 -4.123 70.607 1.00 21.86 77 VAL A CA 1
ATOM 656 C C . VAL A 1 102 ? 7.366 -3.368 69.300 1.00 21.86 77 VAL A C 1
ATOM 657 O O . VAL A 1 102 ? 7.901 -3.960 68.347 1.00 22.72 77 VAL A O 1
ATOM 661 N N . GLN A 1 103 ? 7.091 -2.061 69.266 1.00 21.08 78 GLN A N 1
ATOM 662 C CA . GLN A 1 103 ? 7.452 -1.267 68.099 1.00 21.75 78 GLN A CA 1
ATOM 663 C C . GLN A 1 103 ? 8.954 -1.281 67.845 1.00 20.56 78 GLN A C 1
ATOM 664 O O . GLN A 1 103 ? 9.421 -1.460 66.703 1.00 20.40 78 GLN A O 1
ATOM 670 N N . ILE A 1 104 ? 9.739 -1.100 68.911 1.00 18.62 79 ILE A N 1
ATOM 671 C CA . ILE A 1 104 ? 11.185 -1.152 68.766 1.00 18.98 79 ILE A CA 1
ATOM 672 C C . ILE A 1 104 ? 11.654 -2.480 68.170 1.00 18.08 79 ILE A C 1
ATOM 673 O O . ILE A 1 104 ? 12.412 -2.491 67.227 1.00 19.22 79 ILE A O 1
ATOM 678 N N . LYS A 1 105 ? 11.150 -3.612 68.680 1.00 18.56 80 LYS A N 1
ATOM 679 C CA . LYS A 1 105 ? 11.588 -4.903 68.116 1.00 19.20 80 LYS A CA 1
ATOM 680 C C . LYS A 1 105 ? 11.236 -5.025 66.621 1.00 18.37 80 LYS A C 1
ATOM 681 O O . LYS A 1 105 ? 12.040 -5.553 65.851 1.00 19.16 80 LYS A O 1
ATOM 687 N N . GLN A 1 106 ? 10.088 -4.494 66.201 1.00 17.91 81 GLN A N 1
ATOM 688 C CA . GLN A 1 106 ? 9.677 -4.656 64.792 1.00 17.39 81 GLN A CA 1
ATOM 689 C C . GLN A 1 106 ? 10.609 -3.791 63.934 1.00 17.79 81 GLN A C 1
ATOM 690 O O . GLN A 1 106 ? 10.977 -4.197 62.832 1.00 18.54 81 GLN A O 1
ATOM 696 N N . LEU A 1 107 ? 10.969 -2.618 64.436 1.00 17.93 82 LEU A N 1
ATOM 697 C CA . LEU A 1 107 ? 11.902 -1.759 63.699 1.00 17.68 82 LEU A CA 1
ATOM 698 C C . LEU A 1 107 ? 13.280 -2.394 63.597 1.00 18.22 82 LEU A C 1
ATOM 699 O O . LEU A 1 107 ? 13.927 -2.315 62.543 1.00 18.79 82 LEU A O 1
ATOM 704 N N . LEU A 1 108 ? 13.760 -2.981 64.693 1.00 16.98 83 LEU A N 1
ATOM 705 C CA . LEU A 1 108 ? 15.045 -3.675 64.656 1.00 17.75 83 LEU A CA 1
ATOM 706 C C . LEU A 1 108 ? 14.966 -4.847 63.664 1.00 17.03 83 LEU A C 1
ATOM 707 O O . LEU A 1 108 ? 15.932 -5.130 62.937 1.00 17.86 83 LEU A O 1
ATOM 712 N N . ASP A 1 109 ? 13.832 -5.562 63.639 1.00 18.15 84 ASP A N 1
ATOM 713 C CA . ASP A 1 109 ? 13.684 -6.735 62.755 1.00 17.25 84 ASP A CA 1
ATOM 714 C C . ASP A 1 109 ? 13.918 -6.327 61.297 1.00 17.77 84 ASP A C 1
ATOM 715 O O . ASP A 1 109 ? 14.524 -7.089 60.536 1.00 17.82 84 ASP A O 1
ATOM 720 N N . VAL A 1 110 ? 13.407 -5.148 60.905 1.00 15.95 85 VAL A N 1
ATOM 721 C CA . VAL A 1 110 ? 13.497 -4.753 59.469 1.00 17.19 85 VAL A CA 1
ATOM 722 C C . VAL A 1 110 ? 14.859 -4.111 59.188 1.00 16.87 85 VAL A C 1
ATOM 723 O O . VAL A 1 110 ? 15.125 -3.673 58.043 1.00 17.40 85 VAL A O 1
ATOM 727 N N . GLY A 1 111 ? 15.709 -4.029 60.220 1.00 17.00 86 GLY A N 1
ATOM 728 C CA . GLY A 1 111 ? 17.099 -3.607 59.993 1.00 17.45 86 GLY A CA 1
ATOM 729 C C . GLY A 1 111 ? 17.522 -2.260 60.594 1.00 18.53 86 GLY A C 1
ATOM 730 O O . GLY A 1 111 ? 18.634 -1.800 60.312 1.00 18.93 86 GLY A O 1
ATOM 731 N N . THR A 1 112 ? 16.658 -1.638 61.398 1.00 18.22 87 THR A N 1
ATOM 732 C CA . THR A 1 112 ? 17.022 -0.383 62.066 1.00 18.62 87 THR A CA 1
ATOM 733 C C . THR A 1 112 ? 18.163 -0.640 63.051 1.00 18.36 87 THR A C 1
ATOM 734 O O . THR A 1 112 ? 18.074 -1.553 63.834 1.00 18.40 87 THR A O 1
ATOM 738 N N . GLN A 1 113 ? 19.209 0.184 63.000 1.00 17.79 88 GLN A N 1
ATOM 739 C CA . GLN A 1 113 ? 20.265 0.086 64.013 1.00 18.77 88 GLN A CA 1
ATOM 740 C C . GLN A 1 113 ? 20.394 1.332 64.864 1.00 19.00 88 GLN A C 1
ATOM 741 O O . GLN A 1 113 ? 21.049 1.277 65.910 1.00 19.54 88 GLN A O 1
ATOM 747 N N . THR A 1 114 ? 19.812 2.446 64.433 1.00 17.47 89 THR A N 1
ATOM 748 C CA . THR A 1 114 ? 19.877 3.665 65.263 1.00 16.97 89 THR A CA 1
ATOM 749 C C . THR A 1 114 ? 18.458 4.173 65.455 1.00 16.65 89 THR A C 1
ATOM 750 O O . THR A 1 114 ? 17.747 4.401 64.444 1.00 16.62 89 THR A O 1
ATOM 754 N N . LEU A 1 115 ? 18.060 4.291 66.720 1.00 17.51 90 LEU A N 1
ATOM 755 C CA . LEU A 1 115 ? 16.689 4.659 67.120 1.00 17.74 90 LEU A CA 1
ATOM 756 C C . LEU A 1 115 ? 16.696 5.998 67.827 1.00 18.22 90 LEU A C 1
ATOM 757 O O . LEU A 1 115 ? 17.573 6.228 68.697 1.00 18.13 90 LEU A O 1
ATOM 762 N N . LEU A 1 116 ? 15.744 6.862 67.485 1.00 16.33 91 LEU A N 1
ATOM 763 C CA . LEU A 1 116 ? 15.550 8.104 68.226 1.00 17.04 91 LEU A CA 1
ATOM 764 C C . LEU A 1 116 ? 14.218 7.943 68.961 1.00 17.11 91 LEU A C 1
ATOM 765 O O . LEU A 1 116 ? 13.138 7.939 68.328 1.00 17.63 91 LEU A O 1
ATOM 770 N N . VAL A 1 117 ? 14.298 7.728 70.275 1.00 16.73 92 VAL A N 1
ATOM 771 C CA . VAL A 1 117 ? 13.108 7.315 71.047 1.00 17.54 92 VAL A CA 1
ATOM 772 C C . VAL A 1 117 ? 12.416 8.540 71.648 1.00 18.42 92 VAL A C 1
ATOM 773 O O . VAL A 1 117 ? 13.036 9.272 72.426 1.00 16.71 92 VAL A O 1
ATOM 777 N N . PRO A 1 118 ? 11.129 8.768 71.338 1.00 17.94 93 PRO A N 1
ATOM 778 C CA . PRO A 1 118 ? 10.518 10.014 71.842 1.00 19.00 93 PRO A CA 1
ATOM 779 C C . PRO A 1 118 ? 10.137 9.957 73.312 1.00 18.28 93 PRO A C 1
ATOM 780 O O . PRO A 1 118 ? 9.934 8.872 73.850 1.00 17.81 93 PRO A O 1
ATOM 784 N N . MET A 1 119 ? 10.013 11.137 73.922 1.00 18.40 94 MET A N 1
ATOM 785 C CA . MET A 1 119 ? 9.333 11.262 75.225 1.00 19.11 94 MET A CA 1
ATOM 786 C C . MET A 1 119 ? 9.957 10.408 76.323 1.00 18.47 94 MET A C 1
ATOM 787 O O . MET A 1 119 ? 9.270 9.730 77.095 1.00 19.19 94 MET A O 1
ATOM 792 N N . VAL A 1 120 ? 11.289 10.458 76.388 1.00 17.59 95 VAL A N 1
ATOM 793 C CA . VAL A 1 120 ? 11.974 9.767 77.465 1.00 16.43 95 VAL A CA 1
ATOM 794 C C . VAL A 1 120 ? 12.110 10.750 78.639 1.00 17.30 95 VAL A C 1
ATOM 795 O O . VAL A 1 120 ? 12.811 11.774 78.535 1.00 17.85 95 VAL A O 1
ATOM 799 N N . GLN A 1 121 ? 11.406 10.425 79.745 1.00 16.45 96 GLN A N 1
ATOM 800 C CA . GLN A 1 121 ? 11.204 11.369 80.843 1.00 17.42 96 GLN A CA 1
ATOM 801 C C . GLN A 1 121 ? 12.104 11.140 82.044 1.00 17.43 96 GLN A C 1
ATOM 802 O O . GLN A 1 121 ? 12.257 12.018 82.880 1.00 17.80 96 GLN A O 1
ATOM 808 N N . ASN A 1 122 ? 12.670 9.941 82.144 1.00 17.25 97 ASN A N 1
ATOM 809 C CA . ASN A 1 122 ? 13.444 9.577 83.301 1.00 17.46 97 ASN A CA 1
ATOM 810 C C . ASN A 1 122 ? 14.366 8.402 82.943 1.00 17.76 97 ASN A C 1
ATOM 811 O O . ASN A 1 122 ? 14.268 7.850 81.838 1.00 17.00 97 ASN A O 1
ATOM 816 N N . ALA A 1 123 ? 15.248 8.037 83.879 1.00 18.60 98 ALA A N 1
ATOM 817 C CA . ALA A 1 123 ? 16.257 7.006 83.604 1.00 18.08 98 ALA A CA 1
ATOM 818 C C . ALA A 1 123 ? 15.632 5.624 83.419 1.00 18.12 98 ALA A C 1
ATOM 819 O O . ALA A 1 123 ? 16.146 4.838 82.609 1.00 18.41 98 ALA A O 1
ATOM 821 N N . ASP A 1 124 ? 14.563 5.319 84.164 1.00 18.08 99 ASP A N 1
ATOM 822 C CA . ASP A 1 124 ? 13.871 4.031 83.977 1.00 18.02 99 ASP A CA 1
ATOM 823 C C . ASP A 1 124 ? 13.402 3.894 82.531 1.00 18.33 99 ASP A C 1
ATOM 824 O O . ASP A 1 124 ? 13.570 2.824 81.930 1.00 17.77 99 ASP A O 1
ATOM 829 N N . GLU A 1 125 ? 12.826 4.966 81.979 1.00 17.58 100 GLU A N 1
ATOM 830 C CA . GLU A 1 125 ? 12.360 4.912 80.586 1.00 18.09 100 GLU A CA 1
ATOM 831 C C . GLU A 1 125 ? 13.529 4.776 79.614 1.00 17.10 100 GLU A C 1
ATOM 832 O O . GLU A 1 125 ? 13.469 4.017 78.633 1.00 17.60 100 GLU A O 1
ATOM 838 N N . ALA A 1 126 ? 14.595 5.524 79.875 1.00 17.40 101 ALA A N 1
ATOM 839 C CA . ALA A 1 126 ? 15.811 5.384 79.070 1.00 17.65 101 ALA A CA 1
ATOM 840 C C . ALA A 1 126 ? 16.354 3.932 79.107 1.00 18.26 101 ALA A C 1
ATOM 841 O O . ALA A 1 126 ? 16.750 3.367 78.061 1.00 17.36 101 ALA A O 1
ATOM 843 N N . ARG A 1 127 ? 16.384 3.338 80.299 1.00 18.40 102 ARG A N 1
ATOM 844 C CA . ARG A 1 127 ? 16.868 1.952 80.457 1.00 17.77 102 ARG A CA 1
ATOM 845 C C . ARG A 1 127 ? 16.000 0.973 79.669 1.00 18.39 102 ARG A C 1
ATOM 846 O O . ARG A 1 127 ? 16.505 0.025 79.056 1.00 17.81 102 ARG A O 1
ATOM 854 N N . GLU A 1 128 ? 14.687 1.210 79.685 1.00 16.77 103 GLU A N 1
ATOM 855 C CA . GLU A 1 128 ? 13.734 0.324 79.003 1.00 19.15 103 GLU A CA 1
ATOM 856 C C . GLU A 1 128 ? 13.988 0.396 77.500 1.00 19.05 103 GLU A C 1
ATOM 857 O O . GLU A 1 128 ? 13.903 -0.616 76.809 1.00 19.70 103 GLU A O 1
ATOM 863 N N . ALA A 1 129 ? 14.282 1.599 77.006 1.00 17.90 104 ALA A N 1
ATOM 864 C CA . ALA A 1 129 ? 14.565 1.766 75.562 1.00 19.70 104 ALA A CA 1
ATOM 865 C C . ALA A 1 129 ? 15.810 0.959 75.202 1.00 18.78 104 ALA A C 1
ATOM 866 O O . ALA A 1 129 ? 15.798 0.215 74.238 1.00 19.58 104 ALA A O 1
ATOM 868 N N . VAL A 1 130 ? 16.871 1.073 76.008 1.00 18.19 105 VAL A N 1
ATOM 869 C CA . VAL A 1 130 ? 18.121 0.353 75.737 1.00 17.63 105 VAL A CA 1
ATOM 870 C C . VAL A 1 130 ? 17.883 -1.140 75.759 1.00 17.36 105 VAL A C 1
ATOM 871 O O . VAL A 1 130 ? 18.301 -1.839 74.861 1.00 17.63 105 VAL A O 1
ATOM 875 N N . ARG A 1 131 ? 17.210 -1.624 76.808 1.00 17.68 106 ARG A N 1
ATOM 876 C CA . ARG A 1 131 ? 16.989 -3.057 76.958 1.00 18.57 106 ARG A CA 1
ATOM 877 C C . ARG A 1 131 ? 16.179 -3.625 75.798 1.00 18.83 106 ARG A C 1
ATOM 878 O O . ARG A 1 131 ? 16.346 -4.782 75.449 1.00 17.65 106 ARG A O 1
ATOM 886 N N . ALA A 1 132 ? 15.284 -2.835 75.233 1.00 17.74 107 ALA A N 1
ATOM 887 C CA . ALA A 1 132 ? 14.483 -3.344 74.102 1.00 18.87 107 ALA A CA 1
ATOM 888 C C . ALA A 1 132 ? 15.352 -3.647 72.873 1.00 19.10 107 ALA A C 1
ATOM 889 O O . ALA A 1 132 ? 14.908 -4.385 71.975 1.00 20.64 107 ALA A O 1
ATOM 891 N N . THR A 1 133 ? 16.568 -3.072 72.821 1.00 18.00 108 THR A N 1
ATOM 892 C CA . THR A 1 133 ? 17.457 -3.222 71.660 1.00 17.09 108 THR A CA 1
ATOM 893 C C . THR A 1 133 ? 18.518 -4.292 71.795 1.00 17.69 108 THR A C 1
ATOM 894 O O . THR A 1 133 ? 19.273 -4.545 70.857 1.00 18.02 108 THR A O 1
ATOM 898 N N . ARG A 1 134 ? 18.598 -4.917 72.962 1.00 17.09 109 ARG A N 1
ATOM 899 C CA . ARG A 1 134 ? 19.709 -5.842 73.238 1.00 18.56 109 ARG A CA 1
ATOM 900 C C . ARG A 1 134 ? 19.206 -7.236 73.546 1.00 19.00 109 ARG A C 1
ATOM 901 O O . ARG A 1 134 ? 18.242 -7.391 74.272 1.00 18.29 109 ARG A O 1
ATOM 909 N N . TYR A 1 135 ? 19.897 -8.234 73.000 1.00 18.58 110 TYR A N 1
ATOM 910 C CA . TYR A 1 135 ? 19.646 -9.623 73.320 1.00 19.70 110 TYR A CA 1
ATOM 911 C C . TYR A 1 135 ? 20.073 -9.909 74.740 1.00 20.23 110 TYR A C 1
ATOM 912 O O . TYR A 1 135 ? 20.953 -9.236 75.257 1.00 21.07 110 TYR A O 1
ATOM 921 N N . PRO A 1 136 ? 19.499 -10.965 75.357 1.00 21.13 111 PRO A N 1
ATOM 922 C CA . PRO A 1 136 ? 19.956 -11.456 76.655 1.00 21.89 111 PRO A CA 1
ATOM 923 C C . PRO A 1 136 ? 21.458 -11.810 76.631 1.00 22.66 111 PRO A C 1
ATOM 924 O O . PRO A 1 136 ? 21.984 -12.264 75.610 1.00 23.44 111 PRO A O 1
ATOM 928 N N . PRO A 1 137 ? 22.144 -11.627 77.753 1.00 24.08 112 PRO A N 1
ATOM 929 C CA . PRO A 1 137 ? 21.653 -11.125 79.030 1.00 23.87 112 PRO A CA 1
ATOM 930 C C . PRO A 1 137 ? 21.535 -9.596 79.128 1.00 24.09 112 PRO A C 1
ATOM 931 O O . PRO A 1 137 ? 21.140 -9.114 80.186 1.00 24.89 112 PRO A O 1
ATOM 935 N N . ALA A 1 138 ? 21.827 -8.842 78.059 1.00 22.67 113 ALA A N 1
ATOM 936 C CA . ALA A 1 138 ? 21.895 -7.378 78.173 1.00 22.78 113 ALA A CA 1
ATOM 937 C C . ALA A 1 138 ? 20.525 -6.735 78.059 1.00 22.72 113 ALA A C 1
ATOM 938 O O . ALA A 1 138 ? 20.317 -5.597 78.498 1.00 25.38 113 ALA A O 1
ATOM 940 N N . GLY A 1 139 ? 19.590 -7.441 77.452 1.00 20.65 114 GLY A N 1
ATOM 941 C CA . GLY A 1 139 ? 18.258 -6.879 77.282 1.00 18.69 114 GLY A CA 1
ATOM 942 C C . GLY A 1 139 ? 17.241 -7.951 76.987 1.00 19.16 114 GLY A C 1
ATOM 943 O O . GLY A 1 139 ? 17.461 -9.149 77.307 1.00 20.70 114 GLY A O 1
ATOM 944 N N . ILE A 1 140 ? 16.139 -7.514 76.386 1.00 19.84 115 ILE A N 1
ATOM 945 C CA . ILE A 1 140 ? 14.934 -8.341 76.195 1.00 21.41 115 ILE A CA 1
ATOM 946 C C . ILE A 1 140 ? 14.598 -8.577 74.727 1.00 21.83 115 ILE A C 1
ATOM 947 O O . ILE A 1 140 ? 13.518 -9.097 74.397 1.00 23.18 115 ILE A O 1
ATOM 952 N N . ARG A 1 141 ? 15.515 -8.207 73.842 1.00 19.74 116 ARG A N 1
ATOM 953 C CA . ARG A 1 141 ? 15.329 -8.522 72.433 1.00 20.66 116 ARG A CA 1
ATOM 954 C C . ARG A 1 141 ? 15.291 -10.046 72.211 1.00 20.57 116 ARG A C 1
ATOM 955 O O . ARG A 1 141 ? 16.129 -10.790 72.750 1.00 20.73 116 ARG A O 1
ATOM 963 N N . GLY A 1 142 ? 14.320 -10.502 71.435 1.00 22.35 117 GLY A N 1
ATOM 964 C CA . GLY A 1 142 ? 14.186 -11.933 71.104 1.00 22.41 117 GLY A CA 1
ATOM 965 C C . GLY A 1 142 ? 15.133 -12.396 70.009 1.00 23.33 117 GLY A C 1
ATOM 966 O O . GLY A 1 142 ? 15.101 -11.848 68.890 1.00 23.87 117 GLY A O 1
ATOM 967 N N . VAL A 1 143 ? 15.985 -13.384 70.322 1.00 23.21 118 VAL A N 1
ATOM 968 C CA . VAL A 1 143 ? 16.918 -13.983 69.331 1.00 23.01 118 VAL A CA 1
ATOM 969 C C . VAL A 1 143 ? 16.192 -14.713 68.183 1.00 23.20 118 VAL A C 1
ATOM 970 O O . VAL A 1 143 ? 16.718 -14.839 67.074 1.00 23.13 118 VAL A O 1
ATOM 974 N N . GLY A 1 144 ? 14.973 -15.177 68.461 1.00 23.43 119 GLY A N 1
ATOM 975 C CA . GLY A 1 144 ? 14.205 -15.936 67.484 1.00 23.60 119 GLY A CA 1
ATOM 976 C C . GLY A 1 144 ? 13.899 -15.217 66.181 1.00 24.41 119 GLY A C 1
ATOM 977 O O . GLY A 1 144 ? 13.708 -15.898 65.163 1.00 25.30 119 GLY A O 1
ATOM 978 N N . SER A 1 145 ? 13.845 -13.871 66.198 1.00 23.39 120 SER A N 1
ATOM 979 C CA . SER A 1 145 ? 13.549 -13.120 64.978 1.00 23.42 120 SER A CA 1
ATOM 980 C C . SER A 1 145 ? 14.820 -12.544 64.318 1.00 24.06 120 SER A C 1
ATOM 981 O O . SER A 1 145 ? 14.754 -11.683 63.423 1.00 25.21 120 SER A O 1
ATOM 984 N N . ALA A 1 146 ? 15.990 -13.017 64.744 1.00 23.31 121 ALA A N 1
ATOM 985 C CA . ALA A 1 146 ? 17.221 -12.522 64.124 1.00 23.51 121 ALA A CA 1
ATOM 986 C C . ALA A 1 146 ? 17.197 -12.812 62.626 1.00 23.81 121 ALA A C 1
ATOM 987 O O . ALA A 1 146 ? 17.793 -12.068 61.848 1.00 25.40 121 ALA A O 1
ATOM 989 N N . LEU A 1 147 ? 16.457 -13.834 62.210 1.00 23.00 122 LEU A N 1
ATOM 990 C CA . LEU A 1 147 ? 16.431 -14.240 60.779 1.00 24.25 122 LEU A CA 1
ATOM 991 C C . LEU A 1 147 ? 15.731 -13.286 59.773 1.00 22.95 122 LEU A C 1
ATOM 992 O O . LEU A 1 147 ? 15.648 -13.601 58.568 1.00 23.93 122 LEU A O 1
ATOM 997 N N . ALA A 1 148 ? 15.172 -12.171 60.255 1.00 21.34 123 ALA A N 1
ATOM 998 C CA . ALA A 1 148 ? 14.518 -11.149 59.399 1.00 20.23 123 ALA A CA 1
ATOM 999 C C . ALA A 1 148 ? 15.564 -10.268 58.642 1.00 19.02 123 ALA A C 1
ATOM 1000 O O . ALA A 1 148 ? 16.725 -10.684 58.540 1.00 19.71 123 ALA A O 1
ATOM 1002 N N . ARG A 1 149 ? 15.196 -9.065 58.174 1.00 18.03 124 ARG A N 1
ATOM 1003 C CA . ARG A 1 149 ? 16.147 -8.274 57.373 1.00 16.72 124 ARG A CA 1
ATOM 1004 C C . ARG A 1 149 ? 17.363 -7.873 58.235 1.00 17.14 124 ARG A C 1
ATOM 1005 O O . ARG A 1 149 ? 18.456 -7.680 57.723 1.00 18.10 124 ARG A O 1
ATOM 1013 N N . ALA A 1 150 ? 17.164 -7.806 59.533 1.00 17.31 125 ALA A N 1
ATOM 1014 C CA . ALA A 1 150 ? 18.252 -7.434 60.450 1.00 17.99 125 ALA A CA 1
ATOM 1015 C C . ALA A 1 150 ? 19.540 -8.234 60.168 1.00 17.29 125 ALA A C 1
ATOM 1016 O O . ALA A 1 150 ? 20.628 -7.650 60.149 1.00 18.70 125 ALA A O 1
ATOM 1018 N N . SER A 1 151 ? 19.455 -9.554 60.023 1.00 16.82 126 SER A N 1
ATOM 1019 C CA . SER A 1 151 ? 20.654 -10.378 59.758 1.00 16.65 126 SER A CA 1
ATOM 1020 C C . SER A 1 151 ? 20.750 -10.677 58.268 1.00 17.42 126 SER A C 1
ATOM 1021 O O . SER A 1 151 ? 21.481 -11.586 57.858 1.00 17.61 126 SER A O 1
ATOM 1024 N N . ARG A 1 152 ? 20.003 -9.908 57.471 1.00 17.36 127 ARG A N 1
ATOM 1025 C CA . ARG A 1 152 ? 19.825 -10.221 56.061 1.00 17.95 127 ARG A CA 1
ATOM 1026 C C . ARG A 1 152 ? 19.446 -11.700 55.870 1.00 18.08 127 ARG A C 1
ATOM 1027 O O . ARG A 1 152 ? 20.062 -12.439 55.073 1.00 18.56 127 ARG A O 1
ATOM 1035 N N . TRP A 1 153 ? 18.426 -12.137 56.616 1.00 17.26 128 TRP A N 1
ATOM 1036 C CA . TRP A 1 153 ? 17.876 -13.487 56.501 1.00 18.14 128 TRP A CA 1
ATOM 1037 C C . TRP A 1 153 ? 18.987 -14.532 56.705 1.00 18.10 128 TRP A C 1
ATOM 1038 O O . TRP A 1 153 ? 19.155 -15.486 55.931 1.00 18.91 128 TRP A O 1
ATOM 1049 N N . ASN A 1 154 ? 19.756 -14.296 57.771 1.00 19.38 129 ASN A N 1
ATOM 1050 C CA . ASN A 1 154 ? 20.801 -15.222 58.255 1.00 21.39 129 ASN A CA 1
ATOM 1051 C C . ASN A 1 154 ? 22.060 -15.244 57.394 1.00 21.56 129 ASN A C 1
ATOM 1052 O O . ASN A 1 154 ? 22.779 -16.256 57.386 1.00 23.74 129 ASN A O 1
ATOM 1057 N N . ARG A 1 155 ? 22.326 -14.145 56.686 1.00 20.82 130 ARG A N 1
ATOM 1058 C CA . ARG A 1 155 ? 23.564 -14.024 55.886 1.00 21.47 130 ARG A CA 1
ATOM 1059 C C . ARG A 1 155 ? 24.696 -13.276 56.576 1.00 22.10 130 ARG A C 1
ATOM 1060 O O . ARG A 1 155 ? 25.869 -13.427 56.198 1.00 22.54 130 ARG A O 1
ATOM 1068 N N . ILE A 1 156 ? 24.369 -12.440 57.556 1.00 21.25 131 ILE A N 1
ATOM 1069 C CA . ILE A 1 156 ? 25.437 -11.720 58.248 1.00 22.19 131 ILE A CA 1
ATOM 1070 C C . ILE A 1 156 ? 26.125 -12.665 59.231 1.00 23.32 131 ILE A C 1
ATOM 1071 O O . ILE A 1 156 ? 25.486 -13.158 60.157 1.00 22.29 131 ILE A O 1
ATOM 1076 N N . PRO A 1 157 ? 27.444 -12.930 59.025 1.00 25.22 132 PRO A N 1
ATOM 1077 C CA . PRO A 1 157 ? 28.092 -13.883 59.904 1.00 25.45 132 PRO A CA 1
ATOM 1078 C C . PRO A 1 157 ? 28.155 -13.361 61.333 1.00 25.64 132 PRO A C 1
ATOM 1079 O O . PRO A 1 157 ? 28.426 -12.159 61.570 1.00 26.60 132 PRO A O 1
ATOM 1083 N N . ASP A 1 158 ? 27.849 -14.268 62.261 1.00 25.64 133 ASP A N 1
ATOM 1084 C CA . ASP A 1 158 ? 27.928 -14.038 63.710 1.00 25.82 133 ASP A CA 1
ATOM 1085 C C . ASP A 1 158 ? 27.044 -12.876 64.122 1.00 24.39 133 ASP A C 1
ATOM 1086 O O . ASP A 1 158 ? 27.390 -12.083 64.996 1.00 24.32 133 ASP A O 1
ATOM 1091 N N . TYR A 1 159 ? 25.898 -12.780 63.460 1.00 22.67 134 TYR A N 1
ATOM 1092 C CA . TYR A 1 159 ? 24.973 -11.689 63.717 1.00 21.37 134 TYR A CA 1
ATOM 1093 C C . TYR A 1 159 ? 24.612 -11.566 65.218 1.00 21.79 134 TYR A C 1
ATOM 1094 O O . TYR A 1 159 ? 24.691 -10.481 65.800 1.00 21.47 134 TYR A O 1
ATOM 1103 N N . LEU A 1 160 ? 24.217 -12.672 65.848 1.00 22.32 135 LEU A N 1
ATOM 1104 C CA . LEU A 1 160 ? 23.739 -12.593 67.243 1.00 22.93 135 LEU A CA 1
ATOM 1105 C C . LEU A 1 160 ? 24.777 -12.019 68.191 1.00 22.92 135 LEU A C 1
ATOM 1106 O O . LEU A 1 160 ? 24.440 -11.256 69.076 1.00 24.84 135 LEU A O 1
ATOM 1111 N N . GLN A 1 161 ? 26.038 -12.365 67.961 1.00 23.20 136 GLN A N 1
ATOM 1112 C CA . GLN A 1 161 ? 27.131 -11.951 68.839 1.00 24.14 136 GLN A CA 1
ATOM 1113 C C . GLN A 1 161 ? 27.513 -10.493 68.608 1.00 23.49 136 GLN A C 1
ATOM 1114 O O . GLN A 1 161 ? 28.008 -9.821 69.532 1.00 23.92 136 GLN A O 1
ATOM 1120 N N . LYS A 1 162 ? 27.273 -10.016 67.386 1.00 22.35 137 LYS A N 1
ATOM 1121 C CA . LYS A 1 162 ? 27.711 -8.695 66.966 1.00 22.38 137 LYS A CA 1
ATOM 1122 C C . LYS A 1 162 ? 26.625 -7.628 67.128 1.00 21.73 137 LYS A C 1
ATOM 1123 O O . LYS A 1 162 ? 26.930 -6.441 67.201 1.00 21.85 137 LYS A O 1
ATOM 1129 N N . ALA A 1 163 ? 25.362 -8.045 67.221 1.00 20.82 138 ALA A N 1
ATOM 1130 C CA . ALA A 1 163 ? 24.242 -7.074 67.096 1.00 20.20 138 ALA A CA 1
ATOM 1131 C C . ALA A 1 163 ? 24.171 -6.018 68.204 1.00 19.99 138 ALA A C 1
ATOM 1132 O O . ALA A 1 163 ? 24.000 -4.807 67.919 1.00 18.74 138 ALA A O 1
ATOM 1134 N N . ASN A 1 164 ? 24.299 -6.457 69.453 1.00 19.29 139 ASN A N 1
ATOM 1135 C CA . ASN A 1 164 ? 24.139 -5.511 70.586 1.00 19.09 139 ASN A CA 1
ATOM 1136 C C . ASN A 1 164 ? 25.059 -4.311 70.444 1.00 19.56 139 ASN A C 1
ATOM 1137 O O . ASN A 1 164 ? 24.623 -3.166 70.621 1.00 20.59 139 ASN A O 1
ATOM 1142 N N . ASP A 1 165 ? 26.318 -4.559 70.090 1.00 20.23 140 ASP A N 1
ATOM 1143 C CA . ASP A 1 165 ? 27.291 -3.468 70.092 1.00 20.65 140 ASP A CA 1
ATOM 1144 C C . ASP A 1 165 ? 27.066 -2.460 68.959 1.00 20.01 140 ASP A C 1
ATOM 1145 O O . ASP A 1 165 ? 27.627 -1.361 68.979 1.00 19.92 140 ASP A O 1
ATOM 1150 N N . GLN A 1 166 ? 26.273 -2.837 67.962 1.00 18.01 141 GLN A N 1
ATOM 1151 C CA . GLN A 1 166 ? 26.035 -1.962 66.826 1.00 18.07 141 GLN A CA 1
ATOM 1152 C C . GLN A 1 166 ? 24.722 -1.188 66.969 1.00 18.29 141 GLN A C 1
ATOM 1153 O O . GLN A 1 166 ? 24.427 -0.367 66.131 1.00 19.27 141 GLN A O 1
ATOM 1159 N N . MET A 1 167 ? 23.965 -1.452 68.028 1.00 17.76 142 MET A N 1
ATOM 1160 C CA . MET A 1 167 ? 22.736 -0.699 68.279 1.00 18.72 142 MET A CA 1
ATOM 1161 C C . MET A 1 167 ? 23.080 0.652 68.875 1.00 18.23 142 MET A C 1
ATOM 1162 O O . MET A 1 167 ? 23.948 0.758 69.759 1.00 17.95 142 MET A O 1
ATOM 1167 N N . CYS A 1 168 ? 22.362 1.667 68.409 1.00 17.91 143 CYS A N 1
ATOM 1168 C CA . CYS A 1 168 ? 22.620 3.031 68.832 1.00 17.80 143 CYS A CA 1
ATOM 1169 C C . CYS A 1 168 ? 21.311 3.632 69.296 1.00 18.47 143 CYS A C 1
ATOM 1170 O O . CYS A 1 168 ? 20.371 3.767 68.528 1.00 18.85 143 CYS A O 1
ATOM 1173 N N . VAL A 1 169 ? 21.231 3.922 70.587 1.00 17.37 144 VAL A N 1
ATOM 1174 C CA . VAL A 1 169 ? 20.014 4.426 71.178 1.00 17.22 144 VAL A CA 1
ATOM 1175 C C . VAL A 1 169 ? 20.148 5.899 71.532 1.00 17.20 144 VAL A C 1
ATOM 1176 O O . VAL A 1 169 ? 21.043 6.284 72.311 1.00 17.68 144 VAL A O 1
ATOM 1180 N N . LEU A 1 170 ? 19.257 6.701 70.947 1.00 16.81 145 LEU A N 1
ATOM 1181 C CA . LEU A 1 170 ? 19.221 8.148 71.191 1.00 16.48 145 LEU A CA 1
ATOM 1182 C C . LEU A 1 170 ? 17.877 8.414 71.839 1.00 17.30 145 LEU A C 1
ATOM 1183 O O . LEU A 1 170 ? 16.852 7.925 71.335 1.00 18.33 145 LEU A O 1
ATOM 1188 N N . VAL A 1 171 ? 17.854 9.149 72.943 1.00 16.00 146 VAL A N 1
ATOM 1189 C CA . VAL A 1 171 ? 16.599 9.380 73.666 1.00 15.75 146 VAL A CA 1
ATOM 1190 C C . VAL A 1 171 ? 16.225 10.845 73.580 1.00 16.30 146 VAL A C 1
ATOM 1191 O O . VAL A 1 171 ? 17.114 11.714 73.696 1.00 16.47 146 VAL A O 1
ATOM 1195 N N . GLN A 1 172 ? 14.935 11.138 73.359 1.00 16.46 147 GLN A N 1
ATOM 1196 C CA . GLN A 1 172 ? 14.501 12.537 73.328 1.00 17.35 147 GLN A CA 1
ATOM 1197 C C . GLN A 1 172 ? 14.088 13.072 74.677 1.00 18.67 147 GLN A C 1
ATOM 1198 O O . GLN A 1 172 ? 13.290 12.437 75.387 1.00 18.01 147 GLN A O 1
ATOM 1204 N N . ILE A 1 173 ? 14.581 14.262 75.001 1.00 18.36 148 ILE A N 1
ATOM 1205 C CA . ILE A 1 173 ? 14.108 14.982 76.178 1.00 19.68 148 ILE A CA 1
ATOM 1206 C C . ILE A 1 173 ? 13.317 16.216 75.714 1.00 20.15 148 ILE A C 1
ATOM 1207 O O . ILE A 1 173 ? 13.792 16.972 74.866 1.00 20.02 148 ILE A O 1
ATOM 1212 N N . GLU A 1 174 ? 12.087 16.363 76.176 1.00 19.68 149 GLU A N 1
ATOM 1213 C CA . GLU A 1 174 ? 11.260 17.436 75.602 1.00 22.16 149 GLU A CA 1
ATOM 1214 C C . GLU A 1 174 ? 10.314 18.074 76.608 1.00 20.31 149 GLU A C 1
ATOM 1215 O O . GLU A 1 174 ? 9.350 18.739 76.238 1.00 20.86 149 GLU A O 1
ATOM 1221 N N . THR A 1 175 ? 10.626 17.879 77.884 1.00 18.28 150 THR A N 1
ATOM 1222 C CA . THR A 1 175 ? 9.792 18.429 78.954 1.00 18.08 150 THR A CA 1
ATOM 1223 C C . THR A 1 175 ? 10.693 18.909 80.087 1.00 17.46 150 THR A C 1
ATOM 1224 O O . THR A 1 175 ? 11.860 18.513 80.209 1.00 17.16 150 THR A O 1
ATOM 1228 N N . ARG A 1 176 ? 10.130 19.756 80.952 1.00 18.03 151 ARG A N 1
ATOM 1229 C CA . ARG A 1 176 ? 10.809 20.147 82.180 1.00 18.01 151 ARG A CA 1
ATOM 1230 C C . ARG A 1 176 ? 11.197 18.938 83.048 1.00 17.60 151 ARG A C 1
ATOM 1231 O O . ARG A 1 176 ? 12.277 18.908 83.650 1.00 18.49 151 ARG A O 1
ATOM 1239 N N . GLU A 1 177 ? 10.313 17.958 83.093 1.00 17.89 152 GLU A N 1
ATOM 1240 C CA . GLU A 1 177 ? 10.559 16.732 83.866 1.00 17.48 152 GLU A CA 1
ATOM 1241 C C . GLU A 1 177 ? 11.834 16.047 83.353 1.00 17.02 152 GLU A C 1
ATOM 1242 O O . GLU A 1 177 ? 12.710 15.659 84.142 1.00 17.33 152 GLU A O 1
ATOM 1248 N N . ALA A 1 178 ? 11.919 15.902 82.030 1.00 17.11 153 ALA A N 1
ATOM 1249 C CA . ALA A 1 178 ? 13.059 15.221 81.423 1.00 16.94 153 ALA A CA 1
ATOM 1250 C C . ALA A 1 178 ? 14.345 16.002 81.682 1.00 18.15 153 ALA A C 1
ATOM 1251 O O . ALA A 1 178 ? 15.407 15.430 81.966 1.00 18.40 153 ALA A O 1
ATOM 1253 N N . MET A 1 179 ? 14.266 17.327 81.605 1.00 17.54 154 MET A N 1
ATOM 1254 C CA . MET A 1 179 ? 15.445 18.122 81.933 1.00 18.68 154 MET A CA 1
ATOM 1255 C C . MET A 1 179 ? 15.892 17.915 83.371 1.00 18.96 154 MET A C 1
ATOM 1256 O O . MET A 1 179 ? 17.080 17.794 83.656 1.00 20.13 154 MET A O 1
ATOM 1261 N N . LYS A 1 180 ? 14.937 17.903 84.292 1.00 18.15 155 LYS A N 1
ATOM 1262 C CA . LYS A 1 180 ? 15.224 17.637 85.704 1.00 19.27 155 LYS A CA 1
ATOM 1263 C C . LYS A 1 180 ? 15.978 16.307 85.849 1.00 18.45 155 LYS A C 1
ATOM 1264 O O . LYS A 1 180 ? 16.915 16.201 86.653 1.00 20.27 155 LYS A O 1
ATOM 1270 N N . ASN A 1 181 ? 15.557 15.307 85.069 1.00 17.28 156 ASN A N 1
ATOM 1271 C CA . ASN A 1 181 ? 16.121 13.967 85.186 1.00 17.13 156 ASN A CA 1
ATOM 1272 C C . ASN A 1 181 ? 17.335 13.704 84.307 1.00 18.02 156 ASN A C 1
ATOM 1273 O O . ASN A 1 181 ? 17.857 12.584 84.276 1.00 18.00 156 ASN A O 1
ATOM 1278 N N . LEU A 1 182 ? 17.818 14.754 83.641 1.00 17.47 157 LEU A N 1
ATOM 1279 C CA . LEU A 1 182 ? 18.878 14.566 82.654 1.00 18.32 157 LEU A CA 1
ATOM 1280 C C . LEU A 1 182 ? 20.140 13.907 83.254 1.00 18.36 157 LEU A C 1
ATOM 1281 O O . LEU A 1 182 ? 20.690 12.959 82.667 1.00 17.87 157 LEU A O 1
ATOM 1286 N N . PRO A 1 183 ? 20.586 14.362 84.443 1.00 19.52 158 PRO A N 1
ATOM 1287 C CA . PRO A 1 183 ? 21.783 13.697 84.985 1.00 19.96 158 PRO A CA 1
ATOM 1288 C C . PRO A 1 183 ? 21.628 12.175 85.135 1.00 20.19 158 PRO A C 1
ATOM 1289 O O . PRO A 1 183 ? 22.566 11.422 84.828 1.00 21.68 158 PRO A O 1
ATOM 1293 N N . GLN A 1 184 ? 20.447 11.711 85.563 1.00 19.03 159 GLN A N 1
ATOM 1294 C CA . GLN A 1 184 ? 20.239 10.271 85.751 1.00 19.21 159 GLN A CA 1
ATOM 1295 C C . GLN A 1 184 ? 20.113 9.587 84.394 1.00 19.02 159 GLN A C 1
ATOM 1296 O O . GLN A 1 184 ? 20.628 8.488 84.196 1.00 20.04 159 GLN A O 1
ATOM 1302 N N . ILE A 1 185 ? 19.443 10.251 83.454 1.00 17.73 160 ILE A N 1
ATOM 1303 C CA . ILE A 1 185 ? 19.361 9.700 82.085 1.00 18.27 160 ILE A CA 1
ATOM 1304 C C . ILE A 1 185 ? 20.769 9.525 81.491 1.00 19.14 160 ILE A C 1
ATOM 1305 O O . ILE A 1 185 ? 21.070 8.486 80.887 1.00 19.34 160 ILE A O 1
ATOM 1310 N N . LEU A 1 186 ? 21.634 10.506 81.733 1.00 19.92 161 LEU A N 1
ATOM 1311 C CA . LEU A 1 186 ? 22.995 10.441 81.197 1.00 21.35 161 LEU A CA 1
ATOM 1312 C C . LEU A 1 186 ? 23.768 9.256 81.785 1.00 23.12 161 LEU A C 1
ATOM 1313 O O . LEU A 1 186 ? 24.628 8.661 81.097 1.00 25.32 161 LEU A O 1
ATOM 1318 N N . ASP A 1 187 ? 23.416 8.869 83.007 1.00 22.13 162 ASP A N 1
ATOM 1319 C CA . ASP A 1 187 ? 24.075 7.732 83.693 1.00 23.36 162 ASP A CA 1
ATOM 1320 C C . ASP A 1 187 ? 23.693 6.353 83.169 1.00 22.56 162 ASP A C 1
ATOM 1321 O O . ASP A 1 187 ? 24.243 5.329 83.633 1.00 23.71 162 ASP A O 1
ATOM 1326 N N . VAL A 1 188 ? 22.729 6.285 82.254 1.00 20.73 163 VAL A N 1
ATOM 1327 C CA . VAL A 1 188 ? 22.233 4.972 81.789 1.00 19.47 163 VAL A CA 1
ATOM 1328 C C . VAL A 1 188 ? 23.143 4.408 80.726 1.00 19.70 163 VAL A C 1
ATOM 1329 O O . VAL A 1 188 ? 23.341 5.043 79.691 1.00 19.59 163 VAL A O 1
ATOM 1333 N N . GLU A 1 189 ? 23.680 3.205 80.979 1.00 20.66 164 GLU A N 1
ATOM 1334 C CA . GLU A 1 189 ? 24.572 2.556 80.019 1.00 20.52 164 GLU A CA 1
ATOM 1335 C C . GLU A 1 189 ? 23.761 2.196 78.779 1.00 19.46 164 GLU A C 1
ATOM 1336 O O . GLU A 1 189 ? 22.657 1.658 78.889 1.00 20.42 164 GLU A O 1
ATOM 1342 N N . GLY A 1 190 ? 24.317 2.531 77.619 1.00 18.48 165 GLY A N 1
ATOM 1343 C CA . GLY A 1 190 ? 23.665 2.210 76.353 1.00 18.27 165 GLY A CA 1
ATOM 1344 C C . GLY A 1 190 ? 22.892 3.386 75.801 1.00 18.16 165 GLY A C 1
ATOM 1345 O O . GLY A 1 190 ? 22.454 3.337 74.660 1.00 18.86 165 GLY A O 1
ATOM 1346 N N . VAL A 1 191 ? 22.660 4.418 76.609 1.00 17.45 166 VAL A N 1
ATOM 1347 C CA . VAL A 1 191 ? 22.163 5.676 76.027 1.00 17.57 166 VAL A CA 1
ATOM 1348 C C . VAL A 1 191 ? 23.357 6.322 75.328 1.00 17.14 166 VAL A C 1
ATOM 1349 O O . VAL A 1 191 ? 24.323 6.746 75.977 1.00 19.36 166 VAL A O 1
ATOM 1353 N N . ASP A 1 192 ? 23.317 6.353 73.991 1.00 16.10 167 ASP A N 1
ATOM 1354 C CA . ASP A 1 192 ? 24.464 6.913 73.237 1.00 16.98 167 ASP A CA 1
ATOM 1355 C C . ASP A 1 192 ? 24.356 8.394 72.972 1.00 16.85 167 ASP A C 1
ATOM 1356 O O . ASP A 1 192 ? 25.384 9.077 72.781 1.00 17.74 167 ASP A O 1
ATOM 1361 N N . GLY A 1 193 ? 23.131 8.884 72.946 1.00 17.01 168 GLY A N 1
ATOM 1362 C CA . GLY A 1 193 ? 22.876 10.287 72.673 1.00 16.78 168 GLY A CA 1
ATOM 1363 C C . GLY A 1 193 ? 21.567 10.737 73.272 1.00 16.47 168 GLY A C 1
ATOM 1364 O O . GLY A 1 193 ? 20.696 9.911 73.569 1.00 15.82 168 GLY A O 1
ATOM 1365 N N . VAL A 1 194 ? 21.467 12.045 73.476 1.00 15.95 169 VAL A N 1
ATOM 1366 C CA . VAL A 1 194 ? 20.264 12.659 74.047 1.00 16.12 169 VAL A CA 1
ATOM 1367 C C . VAL A 1 194 ? 19.909 13.826 73.138 1.00 16.22 169 VAL A C 1
ATOM 1368 O O . VAL A 1 194 ? 20.727 14.718 72.900 1.00 16.40 169 VAL A O 1
ATOM 1372 N N . PHE A 1 195 ? 18.706 13.747 72.586 1.00 15.67 170 PHE A N 1
ATOM 1373 C CA . PHE A 1 195 ? 18.175 14.712 71.635 1.00 16.31 170 PHE A CA 1
ATOM 1374 C C . PHE A 1 195 ? 17.241 15.628 72.374 1.00 17.68 170 PHE A C 1
ATOM 1375 O O . PHE A 1 195 ? 16.409 15.165 73.132 1.00 17.94 170 PHE A O 1
ATOM 1383 N N . ILE A 1 196 ? 17.337 16.926 72.092 1.00 17.52 171 ILE A N 1
ATOM 1384 C CA . ILE A 1 196 ? 16.440 17.932 72.701 1.00 19.15 171 ILE A CA 1
ATOM 1385 C C . ILE A 1 196 ? 15.394 18.388 71.696 1.00 20.01 171 ILE A C 1
ATOM 1386 O O . ILE A 1 196 ? 15.737 18.762 70.581 1.00 20.00 171 ILE A O 1
ATOM 1391 N N . GLY A 1 197 ? 14.111 18.339 72.095 1.00 20.69 172 GLY A N 1
ATOM 1392 C CA . GLY A 1 197 ? 13.002 18.827 71.238 1.00 20.99 172 GLY A CA 1
ATOM 1393 C C . GLY A 1 197 ? 12.617 20.237 71.634 1.00 20.72 172 GLY A C 1
ATOM 1394 O O . GLY A 1 197 ? 11.941 20.447 72.650 1.00 21.44 172 GLY A O 1
ATOM 1395 N N . PRO A 1 198 ? 13.140 21.243 70.912 1.00 21.26 173 PRO A N 1
ATOM 1396 C CA . PRO A 1 198 ? 13.065 22.627 71.452 1.00 21.49 173 PRO A CA 1
ATOM 1397 C C . PRO A 1 198 ? 11.691 23.245 71.487 1.00 21.57 173 PRO A C 1
ATOM 1398 O O . PRO A 1 198 ? 11.403 24.021 72.415 1.00 20.97 173 PRO A O 1
ATOM 1402 N N . ALA A 1 199 ? 10.875 22.922 70.487 1.00 21.91 174 ALA A N 1
ATOM 1403 C CA . ALA A 1 199 ? 9.511 23.453 70.448 1.00 21.75 174 ALA A CA 1
ATOM 1404 C C . ALA A 1 199 ? 8.678 22.826 71.572 1.00 20.82 174 ALA A C 1
ATOM 1405 O O . ALA A 1 199 ? 7.985 23.544 72.319 1.00 21.33 174 ALA A O 1
ATOM 1407 N N . ASP A 1 200 ? 8.743 21.505 71.728 1.00 20.51 175 ASP A N 1
ATOM 1408 C CA . ASP A 1 200 ? 8.008 20.856 72.840 1.00 20.50 175 ASP A CA 1
ATOM 1409 C C . ASP A 1 200 ? 8.499 21.331 74.200 1.00 18.82 175 ASP A C 1
ATOM 1410 O O . ASP A 1 200 ? 7.684 21.556 75.111 1.00 18.86 175 ASP A O 1
ATOM 1415 N N . LEU A 1 201 ? 9.824 21.458 74.360 1.00 17.62 176 LEU A N 1
ATOM 1416 C CA . LEU A 1 201 ? 10.360 21.981 75.608 1.00 17.65 176 LEU A CA 1
ATOM 1417 C C . LEU A 1 201 ? 9.828 23.386 75.877 1.00 16.67 176 LEU A C 1
ATOM 1418 O O . LEU A 1 201 ? 9.359 23.682 76.976 1.00 17.91 176 LEU A O 1
ATOM 1423 N N . SER A 1 202 ? 9.899 24.250 74.858 1.00 17.72 177 SER A N 1
ATOM 1424 C CA . SER A 1 202 ? 9.367 25.594 75.011 1.00 18.78 177 SER A CA 1
ATOM 1425 C C . SER A 1 202 ? 7.907 25.598 75.484 1.00 18.47 177 SER A C 1
ATOM 1426 O O . SER A 1 202 ? 7.544 26.316 76.416 1.00 18.78 177 SER A O 1
ATOM 1429 N N . ALA A 1 203 ? 7.092 24.788 74.830 1.00 19.59 178 ALA A N 1
ATOM 1430 C CA . ALA A 1 203 ? 5.686 24.666 75.205 1.00 19.71 178 ALA A CA 1
ATOM 1431 C C . ALA A 1 203 ? 5.552 24.213 76.663 1.00 19.51 178 ALA A C 1
ATOM 1432 O O . ALA A 1 203 ? 4.777 24.787 77.429 1.00 19.33 178 ALA A O 1
ATOM 1434 N N . ASP A 1 204 ? 6.313 23.183 77.066 1.00 19.33 179 ASP A N 1
ATOM 1435 C CA . ASP A 1 204 ? 6.228 22.736 78.457 1.00 19.31 179 ASP A CA 1
ATOM 1436 C C . ASP A 1 204 ? 6.678 23.798 79.468 1.00 19.39 179 ASP A C 1
ATOM 1437 O O . ASP A 1 204 ? 6.226 23.814 80.616 1.00 19.36 179 ASP A O 1
ATOM 1442 N N . MET A 1 205 ? 7.546 24.710 79.019 1.00 18.86 180 MET A N 1
ATOM 1443 C CA . MET A 1 205 ? 8.073 25.789 79.851 1.00 19.91 180 MET A CA 1
ATOM 1444 C C . MET A 1 205 ? 7.197 27.041 79.854 1.00 19.64 180 MET A C 1
ATOM 1445 O O . MET A 1 205 ? 7.519 28.022 80.537 1.00 20.87 180 MET A O 1
ATOM 1450 N N . GLY A 1 206 ? 6.099 27.022 79.109 1.00 20.12 181 GLY A N 1
ATOM 1451 C CA . GLY A 1 206 ? 5.128 28.127 79.181 1.00 20.45 181 GLY A CA 1
ATOM 1452 C C . GLY A 1 206 ? 5.346 29.139 78.064 1.00 21.62 181 GLY A C 1
ATOM 1453 O O . GLY A 1 206 ? 4.704 30.204 78.030 1.00 21.57 181 GLY A O 1
ATOM 1454 N N . TYR A 1 207 ? 6.231 28.802 77.130 1.00 21.56 182 TYR A N 1
ATOM 1455 C CA . TYR A 1 207 ? 6.573 29.728 76.040 1.00 24.13 182 TYR A CA 1
ATOM 1456 C C . TYR A 1 207 ? 5.982 29.344 74.690 1.00 26.00 182 TYR A C 1
ATOM 1457 O O . TYR A 1 207 ? 6.420 29.838 73.634 1.00 28.36 182 TYR A O 1
ATOM 1466 N N . ALA A 1 208 ? 4.971 28.481 74.729 1.00 27.51 183 ALA A N 1
ATOM 1467 C CA . ALA A 1 208 ? 4.046 28.311 73.614 1.00 29.18 183 ALA A CA 1
A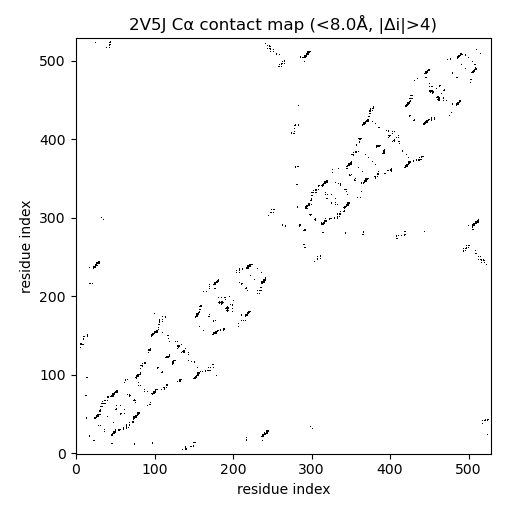TOM 1468 C C . ALA A 1 208 ? 4.688 27.756 72.352 1.00 29.58 183 ALA A C 1
ATOM 1469 O O . ALA A 1 208 ? 4.211 28.001 71.242 1.00 29.90 183 ALA A O 1
ATOM 1471 N N . GLY A 1 209 ? 5.786 27.022 72.511 1.00 30.54 184 GLY A N 1
ATOM 1472 C CA . GLY A 1 209 ? 6.455 26.392 71.376 1.00 30.86 184 GLY A CA 1
ATOM 1473 C C . GLY A 1 209 ? 7.425 27.280 70.620 1.00 31.51 184 GLY A C 1
ATOM 1474 O O . GLY A 1 209 ? 8.114 26.796 69.723 1.00 32.45 184 GLY A O 1
ATOM 1475 N N . ASN A 1 210 ? 7.475 28.576 70.963 1.00 31.54 185 ASN A N 1
ATOM 1476 C CA . ASN A 1 210 ? 8.516 29.476 70.447 1.00 31.10 185 ASN A CA 1
ATOM 1477 C C . ASN A 1 210 ? 9.770 29.354 71.314 1.00 29.92 185 ASN A C 1
ATOM 1478 O O . ASN A 1 210 ? 9.776 29.788 72.469 1.00 29.46 185 ASN A O 1
ATOM 1483 N N . PRO A 1 211 ? 10.815 28.705 70.783 1.00 29.85 186 PRO A N 1
ATOM 1484 C CA . PRO A 1 211 ? 12.049 28.495 71.526 1.00 29.98 186 PRO A CA 1
ATOM 1485 C C . PRO A 1 211 ? 12.908 29.731 71.672 1.00 29.62 186 PRO A C 1
ATOM 1486 O O . PRO A 1 211 ? 13.856 29.712 72.451 1.00 28.87 186 PRO A O 1
ATOM 1490 N N . GLN A 1 212 ? 12.564 30.814 70.964 1.00 29.71 187 GLN A N 1
ATOM 1491 C CA . GLN A 1 212 ? 13.400 32.021 70.978 1.00 30.77 187 GLN A CA 1
ATOM 1492 C C . GLN A 1 212 ? 13.094 32.962 72.146 1.00 30.10 187 GLN A C 1
ATOM 1493 O O . GLN A 1 212 ? 12.708 34.132 71.970 1.00 30.11 187 GLN A O 1
ATOM 1499 N N . HIS A 1 213 ? 13.273 32.422 73.349 1.00 28.69 188 HIS A N 1
ATOM 1500 C CA . HIS A 1 213 ? 13.239 33.174 74.589 1.00 27.94 188 HIS A CA 1
ATOM 1501 C C . HIS A 1 213 ? 14.443 32.742 75.408 1.00 27.39 188 HIS A C 1
ATOM 1502 O O . HIS A 1 213 ? 14.842 31.584 75.326 1.00 26.16 188 HIS A O 1
ATOM 1509 N N . PRO A 1 214 ? 15.047 33.664 76.176 1.00 25.97 189 PRO A N 1
ATOM 1510 C CA . PRO A 1 214 ? 16.293 33.358 76.882 1.00 25.72 189 PRO A CA 1
ATOM 1511 C C . PRO A 1 214 ? 16.224 32.120 77.760 1.00 25.14 189 PRO A C 1
ATOM 1512 O O . PRO A 1 214 ? 17.174 31.336 77.771 1.00 24.55 189 PRO A O 1
ATOM 1516 N N . GLU A 1 215 ? 15.119 31.956 78.491 1.00 22.48 190 GLU A N 1
ATOM 1517 C CA . GLU A 1 215 ? 14.981 30.858 79.448 1.00 22.63 190 GLU A CA 1
ATOM 1518 C C . GLU A 1 215 ? 15.012 29.524 78.696 1.00 21.65 190 GLU A C 1
ATOM 1519 O O . GLU A 1 215 ? 15.617 28.554 79.172 1.00 22.10 190 GLU A O 1
ATOM 1525 N N . VAL A 1 216 ? 14.383 29.485 77.523 1.00 21.47 191 VAL A N 1
ATOM 1526 C CA . VAL A 1 216 ? 14.325 28.228 76.715 1.00 20.18 191 VAL A CA 1
ATOM 1527 C C . VAL A 1 216 ? 15.694 27.958 76.117 1.00 20.79 191 VAL A C 1
ATOM 1528 O O . VAL A 1 216 ? 16.212 26.845 76.189 1.00 20.70 191 VAL A O 1
ATOM 1532 N N . GLN A 1 217 ? 16.312 28.996 75.553 1.00 21.08 192 GLN A N 1
ATOM 1533 C CA . GLN A 1 217 ? 17.653 28.830 74.988 1.00 20.69 192 GLN A CA 1
ATOM 1534 C C . GLN A 1 217 ? 18.661 28.488 76.059 1.00 20.22 192 GLN A C 1
ATOM 1535 O O . GLN A 1 217 ? 19.523 27.659 75.827 1.00 20.89 192 GLN A O 1
ATOM 1541 N N . ALA A 1 218 ? 18.561 29.096 77.246 1.00 20.23 193 ALA A N 1
ATOM 1542 C CA . ALA A 1 218 ? 19.453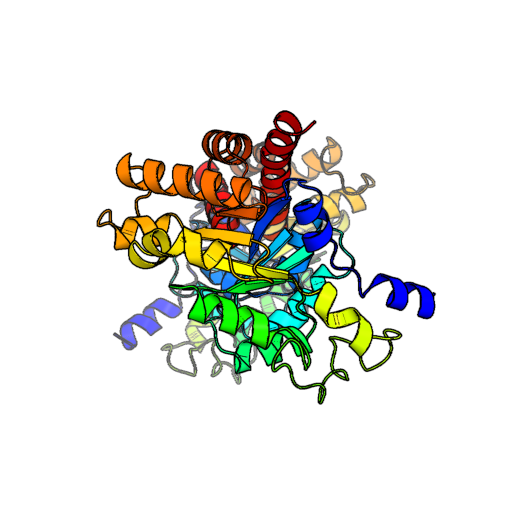 28.710 78.356 1.00 19.92 193 ALA A CA 1
ATOM 1543 C C . ALA A 1 218 ? 19.342 27.218 78.698 1.00 20.14 193 ALA A C 1
ATOM 1544 O O . ALA A 1 218 ? 20.354 26.544 78.897 1.00 19.18 193 ALA A O 1
ATOM 1546 N N . ALA A 1 219 ? 18.107 26.720 78.775 1.00 18.91 194 ALA A N 1
ATOM 1547 C CA . ALA A 1 219 ? 17.861 25.320 79.095 1.00 19.34 194 ALA A CA 1
ATOM 1548 C C . ALA A 1 219 ? 18.480 24.422 78.030 1.00 19.04 194 ALA A C 1
ATOM 1549 O O . ALA A 1 219 ? 19.161 23.436 78.343 1.00 19.79 194 ALA A O 1
ATOM 1551 N N . ILE A 1 220 ? 18.254 24.777 76.764 1.00 18.79 195 ILE A N 1
ATOM 1552 C CA . ILE A 1 220 ? 18.743 23.982 75.647 1.00 18.71 195 ILE A CA 1
ATOM 1553 C C . ILE A 1 220 ? 20.263 23.972 75.636 1.00 18.96 195 ILE A C 1
ATOM 1554 O O . ILE A 1 220 ? 20.874 22.894 75.572 1.00 18.04 195 ILE A O 1
ATOM 1559 N N . GLU A 1 221 ? 20.866 25.172 75.723 1.00 18.33 196 GLU A N 1
ATOM 1560 C CA . GLU A 1 221 ? 22.330 25.260 75.650 1.00 18.47 196 GLU A CA 1
ATOM 1561 C C . GLU A 1 221 ? 22.979 24.506 76.809 1.00 18.49 196 GLU A C 1
ATOM 1562 O O . GLU A 1 221 ? 23.941 23.756 76.615 1.00 18.72 196 GLU A O 1
ATOM 1568 N N . GLN A 1 222 ? 22.428 24.654 78.011 1.00 18.44 197 GLN A N 1
ATOM 1569 C CA . GLN A 1 222 ? 22.998 23.975 79.164 1.00 19.40 197 GLN A CA 1
ATOM 1570 C C . GLN A 1 222 ? 22.905 22.454 79.022 1.00 18.01 197 GLN A C 1
ATOM 1571 O O . GLN A 1 222 ? 23.847 21.709 79.384 1.00 19.20 197 GLN A O 1
ATOM 1577 N N . ALA A 1 223 ? 21.776 21.987 78.482 1.00 17.51 198 ALA A N 1
ATOM 1578 C CA . ALA A 1 223 ? 21.629 20.563 78.317 1.00 17.56 198 ALA A CA 1
ATOM 1579 C C . ALA A 1 223 ? 22.643 20.019 77.297 1.00 16.94 198 ALA A C 1
ATOM 1580 O O . ALA A 1 223 ? 23.241 18.965 77.516 1.00 16.70 198 ALA A O 1
ATOM 1582 N N . ILE A 1 224 ? 22.831 20.722 76.179 1.00 17.09 199 ILE A N 1
ATOM 1583 C CA . ILE A 1 224 ? 23.808 20.281 75.159 1.00 16.78 199 ILE A CA 1
ATOM 1584 C C . ILE A 1 224 ? 25.167 20.111 75.830 1.00 16.44 199 ILE A C 1
ATOM 1585 O O . ILE A 1 224 ? 25.838 19.074 75.686 1.00 17.15 199 ILE A O 1
ATOM 1590 N N . VAL A 1 225 ? 25.560 21.141 76.581 1.00 16.34 200 VAL A N 1
ATOM 1591 C CA . VAL A 1 225 ? 26.861 21.122 77.263 1.00 16.88 200 VAL A CA 1
ATOM 1592 C C . VAL A 1 225 ? 26.946 19.944 78.234 1.00 16.83 200 VAL A C 1
ATOM 1593 O O . VAL A 1 225 ? 27.904 19.173 78.221 1.00 17.59 200 VAL A O 1
ATOM 1597 N N . GLN A 1 226 ? 25.905 19.765 79.045 1.00 18.21 201 GLN A N 1
ATOM 1598 C CA . GLN A 1 226 ? 25.915 18.665 80.009 1.00 19.19 201 GLN A CA 1
ATOM 1599 C C . GLN A 1 226 ? 25.980 17.280 79.336 1.00 18.19 201 GLN A C 1
ATOM 1600 O O . GLN A 1 226 ? 26.709 16.377 79.784 1.00 17.52 201 GLN A O 1
ATOM 1606 N N . ILE A 1 227 ? 25.184 17.087 78.283 1.00 16.75 202 ILE A N 1
ATOM 1607 C CA . ILE A 1 227 ? 25.230 15.821 77.563 1.00 16.55 202 ILE A CA 1
ATOM 1608 C C . ILE A 1 227 ? 26.631 15.542 77.023 1.00 17.03 202 ILE A C 1
ATOM 1609 O O . ILE A 1 227 ? 27.179 14.458 77.204 1.00 16.78 202 ILE A O 1
ATOM 1614 N N . ARG A 1 228 ? 27.205 16.525 76.332 1.00 17.45 203 ARG A N 1
ATOM 1615 C CA . ARG A 1 228 ? 28.525 16.296 75.749 1.00 17.71 203 ARG A CA 1
ATOM 1616 C C . ARG A 1 228 ? 29.605 16.030 76.811 1.00 17.83 203 ARG A C 1
ATOM 1617 O O . ARG A 1 228 ? 30.443 15.120 76.657 1.00 18.65 203 ARG A O 1
ATOM 1625 N N . GLU A 1 229 ? 29.540 16.780 77.900 1.00 18.02 204 GLU A N 1
ATOM 1626 C CA . GLU A 1 229 ? 30.541 16.623 78.970 1.00 18.55 204 GLU A CA 1
ATOM 1627 C C . GLU A 1 229 ? 30.397 15.316 79.751 1.00 19.25 204 GLU A C 1
ATOM 1628 O O . GLU A 1 229 ? 31.345 14.877 80.413 1.00 20.09 204 GLU A O 1
ATOM 1634 N N . SER A 1 230 ? 29.229 14.683 79.667 1.00 19.47 205 SER A N 1
ATOM 1635 C CA . SER A 1 230 ? 29.034 13.358 80.226 1.00 19.98 205 SER A CA 1
ATOM 1636 C C . SER A 1 230 ? 29.590 12.265 79.335 1.00 20.36 205 SER A C 1
ATOM 1637 O O . SER A 1 230 ? 29.498 11.086 79.687 1.00 21.89 205 SER A O 1
ATOM 1640 N N . GLY A 1 231 ? 30.131 12.630 78.172 1.00 19.30 206 GLY A N 1
ATOM 1641 C CA . GLY A 1 231 ? 30.646 11.635 77.240 1.00 20.57 206 GLY A CA 1
ATOM 1642 C C . GLY A 1 231 ? 29.615 11.066 76.287 1.00 21.12 206 GLY A C 1
ATOM 1643 O O . GLY A 1 231 ? 29.856 10.052 75.631 1.00 23.22 206 GLY A O 1
ATOM 1644 N N . LYS A 1 232 ? 28.483 11.749 76.165 1.00 20.44 207 LYS A N 1
ATOM 1645 C CA . LYS A 1 232 ? 27.402 11.292 75.284 1.00 20.25 207 LYS A CA 1
ATOM 1646 C C . LYS A 1 232 ? 27.187 12.311 74.176 1.00 18.61 207 LYS A C 1
ATOM 1647 O O . LYS A 1 232 ? 27.740 13.408 74.232 1.00 19.00 207 LYS A O 1
ATOM 1653 N N . ALA A 1 233 ? 26.414 11.939 73.167 1.00 17.89 208 ALA A N 1
ATOM 1654 C CA . ALA A 1 233 ? 26.255 12.801 71.994 1.00 16.70 208 ALA A CA 1
ATOM 1655 C C . ALA A 1 233 ? 24.987 13.641 72.135 1.00 17.69 208 ALA A C 1
ATOM 1656 O O . ALA A 1 233 ? 23.894 13.070 72.259 1.00 16.85 208 ALA A O 1
ATOM 1658 N N . PRO A 1 234 ? 25.099 14.980 72.090 1.00 16.73 209 PRO A N 1
ATOM 1659 C CA . PRO A 1 234 ? 23.868 15.784 72.074 1.00 16.91 209 PRO A CA 1
ATOM 1660 C C . PRO A 1 234 ? 23.283 15.882 70.677 1.00 17.51 209 PRO A C 1
ATOM 1661 O O . PRO A 1 234 ? 24.028 15.968 69.682 1.00 16.70 209 PRO A O 1
ATOM 1665 N N . GLY A 1 235 ? 21.960 15.936 70.614 1.00 16.66 210 GLY A N 1
ATOM 1666 C CA . GLY A 1 235 ? 21.278 16.114 69.326 1.00 16.75 210 GLY A CA 1
ATOM 1667 C C . GLY A 1 235 ? 20.153 17.112 69.411 1.00 17.05 210 GLY A C 1
ATOM 1668 O O . GLY A 1 235 ? 19.677 17.405 70.491 1.00 16.65 210 GLY A O 1
ATOM 1669 N N . ILE A 1 236 ? 19.729 17.607 68.254 1.00 17.03 211 ILE A N 1
ATOM 1670 C CA . ILE A 1 236 ? 18.648 18.579 68.213 1.00 17.65 211 ILE A CA 1
ATOM 1671 C C . ILE A 1 236 ? 18.207 18.722 66.763 1.00 18.52 211 ILE A C 1
ATOM 1672 O O . ILE A 1 236 ? 18.966 18.379 65.846 1.00 17.92 211 ILE A O 1
ATOM 1677 N N . LEU A 1 237 ? 16.954 19.142 66.601 1.00 18.34 212 LEU A N 1
ATOM 1678 C CA . LEU A 1 237 ? 16.383 19.540 65.296 1.00 18.69 212 LEU A CA 1
ATOM 1679 C C . LEU A 1 237 ? 16.184 21.032 65.357 1.00 19.25 212 LEU A C 1
ATOM 1680 O O . LEU A 1 237 ? 15.521 21.537 66.286 1.00 19.32 212 LEU A O 1
ATOM 1685 N N . ILE A 1 238 ? 16.748 21.730 64.378 1.00 20.02 213 ILE A N 1
ATOM 1686 C CA . ILE A 1 238 ? 16.681 23.194 64.358 1.00 23.25 213 ILE A CA 1
ATOM 1687 C C . ILE A 1 238 ? 16.734 23.678 62.906 1.00 23.37 213 ILE A C 1
ATOM 1688 O O . ILE A 1 238 ? 17.716 23.435 62.207 1.00 23.91 213 ILE A O 1
ATOM 1693 N N . ALA A 1 239 ? 15.660 24.323 62.452 1.00 25.10 214 ALA A N 1
ATOM 1694 C CA . ALA A 1 239 ? 15.609 24.795 61.062 1.00 26.12 214 ALA A CA 1
ATOM 1695 C C . ALA A 1 239 ? 16.300 26.148 60.895 1.00 27.51 214 ALA A C 1
ATOM 1696 O O . ALA A 1 239 ? 16.655 26.532 59.773 1.00 28.77 214 ALA A O 1
ATOM 1698 N N . ASN A 1 240 ? 16.504 26.859 62.008 1.00 28.20 215 ASN A N 1
ATOM 1699 C CA . ASN A 1 240 ? 17.235 28.130 62.012 1.00 28.67 215 ASN A CA 1
ATOM 1700 C C . ASN A 1 240 ? 18.732 27.864 61.905 1.00 28.40 215 ASN A C 1
ATOM 1701 O O . ASN A 1 240 ? 19.319 27.292 62.815 1.00 28.09 215 ASN A O 1
ATOM 1706 N N . GLU A 1 241 ? 19.346 28.258 60.791 1.00 29.11 216 GLU A N 1
ATOM 1707 C CA . GLU A 1 241 ? 20.756 27.957 60.536 1.00 29.88 216 GLU A CA 1
ATOM 1708 C C . GLU A 1 241 ? 21.691 28.537 61.595 1.00 29.02 216 GLU A C 1
ATOM 1709 O O . GLU A 1 241 ? 22.703 27.910 61.950 1.00 29.30 216 GLU A O 1
ATOM 1715 N N . GLN A 1 242 ? 21.367 29.730 62.094 1.00 28.62 217 GLN A N 1
ATOM 1716 C CA . GLN A 1 242 ? 22.247 30.418 63.039 1.00 27.88 217 GLN A CA 1
ATOM 1717 C C . GLN A 1 242 ? 22.244 29.726 64.396 1.00 26.73 217 GLN A C 1
ATOM 1718 O O . GLN A 1 242 ? 23.291 29.609 65.043 1.00 26.13 217 GLN A O 1
ATOM 1724 N N . LEU A 1 243 ? 21.060 29.266 64.813 1.00 24.91 218 LEU A N 1
ATOM 1725 C CA . LEU A 1 243 ? 20.939 28.493 66.040 1.00 24.07 218 LEU A CA 1
ATOM 1726 C C . LEU A 1 243 ? 21.638 27.149 65.851 1.00 23.19 218 LEU A C 1
ATOM 1727 O O . LEU A 1 243 ? 22.316 26.682 66.766 1.00 22.41 218 LEU A O 1
ATOM 1732 N N . ALA A 1 244 ? 21.481 26.530 64.674 1.00 23.35 219 ALA A N 1
ATOM 1733 C CA . ALA A 1 244 ? 22.128 25.232 64.442 1.00 21.76 219 ALA A CA 1
ATOM 1734 C C . ALA A 1 244 ? 23.638 25.357 64.649 1.00 21.95 219 ALA A C 1
ATOM 1735 O O . ALA A 1 244 ? 24.285 24.498 65.265 1.00 20.99 219 ALA A O 1
ATOM 1737 N N . LYS A 1 245 ? 24.203 26.444 64.130 1.00 21.89 220 LYS A N 1
ATOM 1738 C CA . LYS A 1 245 ? 25.640 26.651 64.240 1.00 22.11 220 LYS A CA 1
ATOM 1739 C C . LYS A 1 245 ? 26.063 26.892 65.692 1.00 21.34 220 LYS A C 1
ATOM 1740 O O . LYS A 1 245 ? 27.125 26.423 66.109 1.00 22.17 220 LYS A O 1
ATOM 1746 N N . ARG A 1 246 ? 25.221 27.579 66.458 1.00 20.91 221 ARG A N 1
ATOM 1747 C CA . ARG A 1 246 ? 25.481 27.806 67.874 1.00 20.67 221 ARG A CA 1
ATOM 1748 C C . ARG A 1 246 ? 25.522 26.462 68.630 1.00 19.56 221 ARG A C 1
ATOM 1749 O O . ARG A 1 246 ? 26.402 26.223 69.465 1.00 19.47 221 ARG A O 1
ATOM 1757 N N . TYR A 1 247 ? 24.543 25.596 68.344 1.00 18.51 222 TYR A N 1
ATOM 1758 C CA . TYR A 1 247 ? 24.462 24.306 69.022 1.00 18.10 222 TYR A CA 1
ATOM 1759 C C . TYR A 1 247 ? 25.663 23.433 68.668 1.00 17.62 222 TYR A C 1
ATOM 1760 O O . TYR A 1 247 ? 26.208 22.733 69.547 1.00 18.33 222 TYR A O 1
ATOM 1769 N N . LEU A 1 248 ? 26.093 23.475 67.403 1.00 17.12 223 LEU A N 1
ATOM 1770 C CA . LEU A 1 248 ? 27.324 22.771 67.028 1.00 18.30 223 LEU A CA 1
ATOM 1771 C C . LEU A 1 248 ? 28.555 23.302 67.792 1.00 18.93 223 LEU A C 1
ATOM 1772 O O . LEU A 1 248 ? 29.381 22.532 68.270 1.00 18.68 223 LEU A O 1
ATOM 1777 N N . GLU A 1 249 ? 28.670 24.628 67.903 1.00 18.97 224 GLU A N 1
ATOM 1778 C CA . GLU A 1 249 ? 29.758 25.251 68.660 1.00 21.05 224 GLU A CA 1
ATOM 1779 C C . GLU A 1 249 ? 29.747 24.790 70.124 1.00 19.76 224 GLU A C 1
ATOM 1780 O O . GLU A 1 249 ? 30.796 24.738 70.779 1.00 19.31 224 GLU A O 1
ATOM 1786 N N . LEU A 1 250 ? 28.558 24.483 70.644 1.00 18.36 225 LEU A N 1
ATOM 1787 C CA . LEU A 1 250 ? 28.443 24.036 72.036 1.00 17.83 225 LEU A CA 1
ATOM 1788 C C . LEU A 1 250 ? 28.678 22.532 72.185 1.00 17.91 225 LEU A C 1
ATOM 1789 O O . LEU A 1 250 ? 28.573 22.002 73.274 1.00 17.67 225 LEU A O 1
ATOM 1794 N N . GLY A 1 251 ? 28.967 21.860 71.077 1.00 17.41 226 GLY A N 1
ATOM 1795 C CA . GLY A 1 251 ? 29.379 20.463 71.124 1.00 17.27 226 GLY A CA 1
ATOM 1796 C C . GLY A 1 251 ? 28.292 19.478 70.714 1.00 16.29 226 GLY A C 1
ATOM 1797 O O . GLY A 1 251 ? 28.454 18.268 70.891 1.00 16.78 226 GLY A O 1
ATOM 1798 N N . ALA A 1 252 ? 27.187 19.978 70.153 1.00 16.12 227 ALA A N 1
ATOM 1799 C CA . ALA A 1 252 ? 26.173 19.032 69.646 1.00 15.77 227 ALA A CA 1
ATOM 1800 C C . ALA A 1 252 ? 26.768 18.141 68.546 1.00 15.62 227 ALA A C 1
ATOM 1801 O O . ALA A 1 252 ? 27.570 18.622 67.724 1.00 16.15 227 ALA A O 1
ATOM 1803 N N . LEU A 1 253 ? 26.345 16.857 68.507 1.00 15.48 228 LEU A N 1
ATOM 1804 C CA . LEU A 1 253 ? 26.945 15.899 67.561 1.00 15.75 228 LEU A CA 1
ATOM 1805 C C . LEU A 1 253 ? 26.003 15.295 66.536 1.00 16.38 228 LEU A C 1
ATOM 1806 O O . LEU A 1 253 ? 26.472 14.668 65.569 1.00 17.70 228 LEU A O 1
ATOM 1811 N N . PHE A 1 254 ? 24.707 15.392 66.771 1.00 15.97 229 PHE A N 1
ATOM 1812 C CA . PHE A 1 254 ? 23.771 15.013 65.687 1.00 15.13 229 PHE A CA 1
ATOM 1813 C C . PHE A 1 254 ? 22.702 16.089 65.584 1.00 16.41 229 PHE A C 1
ATOM 1814 O O . PHE A 1 254 ? 21.792 16.183 66.420 1.00 16.64 229 PHE A O 1
ATOM 1822 N N . VAL A 1 255 ? 22.884 16.928 64.569 1.00 15.49 230 VAL A N 1
ATOM 1823 C CA . VAL A 1 255 ? 22.058 18.123 64.435 1.00 16.34 230 VAL A CA 1
ATOM 1824 C C . VAL A 1 255 ? 21.306 18.038 63.121 1.00 15.86 230 VAL A C 1
ATOM 1825 O O . VAL A 1 255 ? 21.936 17.999 62.057 1.00 16.52 230 VAL A O 1
ATOM 1829 N N . ALA A 1 256 ? 19.978 17.950 63.230 1.00 15.58 231 ALA A N 1
ATOM 1830 C CA . ALA A 1 256 ? 19.111 17.927 62.044 1.00 15.63 231 ALA A CA 1
ATOM 1831 C C . ALA A 1 256 ? 18.816 19.381 61.745 1.00 16.22 231 ALA A C 1
ATOM 1832 O O . ALA A 1 256 ? 18.346 20.112 62.627 1.00 16.93 231 ALA A O 1
ATOM 1834 N N . VAL A 1 257 ? 19.121 19.783 60.524 1.00 14.77 232 VAL A N 1
ATOM 1835 C CA . VAL A 1 257 ? 19.054 21.196 60.142 1.00 16.65 232 VAL A CA 1
ATOM 1836 C C . VAL A 1 257 ? 17.891 21.578 59.220 1.00 16.22 232 VAL A C 1
ATOM 1837 O O . VAL A 1 257 ? 17.773 22.735 58.793 1.00 17.32 232 VAL A O 1
ATOM 1841 N N . GLY A 1 258 ? 17.014 20.619 58.953 1.00 16.57 233 GLY A N 1
ATOM 1842 C CA . GLY A 1 258 ? 15.807 20.924 58.222 1.00 16.31 233 GLY A CA 1
ATOM 1843 C C . GLY A 1 258 ? 14.931 19.697 58.189 1.00 16.11 233 GLY A C 1
ATOM 1844 O O . GLY A 1 258 ? 15.331 18.611 58.654 1.00 16.20 233 GLY A O 1
ATOM 1845 N N . VAL A 1 259 ? 13.755 19.909 57.617 1.00 13.94 234 VAL A N 1
ATOM 1846 C CA . VAL A 1 259 ? 12.723 18.894 57.441 1.00 14.48 234 VAL A CA 1
ATOM 1847 C C . VAL A 1 259 ? 12.320 18.868 55.969 1.00 14.19 234 VAL A C 1
ATOM 1848 O O . VAL A 1 259 ? 12.089 19.933 55.364 1.00 14.27 234 VAL A O 1
ATOM 1852 N N . ASP A 1 260 ? 12.246 17.662 55.389 1.00 13.19 235 ASP A N 1
ATOM 1853 C CA . ASP A 1 260 ? 11.957 17.568 53.952 1.00 14.34 235 ASP A CA 1
ATOM 1854 C C . ASP A 1 260 ? 10.667 18.291 53.535 1.00 14.61 235 ASP A C 1
ATOM 1855 O O . ASP A 1 260 ? 10.669 19.036 52.546 1.00 15.98 235 ASP A O 1
ATOM 1860 N N . THR A 1 261 ? 9.595 18.127 54.309 1.00 14.94 236 THR A N 1
ATOM 1861 C CA . THR A 1 261 ? 8.307 18.798 53.947 1.00 15.52 236 THR A CA 1
ATOM 1862 C C . THR A 1 261 ? 8.462 20.319 53.958 1.00 16.05 236 THR A C 1
ATOM 1863 O O . THR A 1 261 ? 7.979 21.013 53.062 1.00 16.93 236 THR A O 1
ATOM 1867 N N . THR A 1 262 ? 9.139 20.848 54.981 1.00 15.62 237 THR A N 1
ATOM 1868 C CA . THR A 1 262 ? 9.383 22.282 55.068 1.00 16.91 237 THR A CA 1
ATOM 1869 C C . THR A 1 262 ? 10.249 22.781 53.927 1.00 17.72 237 THR A C 1
ATOM 1870 O O . THR A 1 262 ? 9.929 23.810 53.331 1.00 17.51 237 THR A O 1
ATOM 1874 N N . LEU A 1 263 ? 11.346 22.072 53.632 1.00 17.77 238 LEU A N 1
ATOM 1875 C CA . LEU A 1 263 ? 12.249 22.490 52.550 1.00 18.38 238 LEU A CA 1
ATOM 1876 C C . LEU A 1 263 ? 11.448 22.549 51.257 1.00 18.13 238 LEU A C 1
ATOM 1877 O O . LEU A 1 263 ? 11.557 23.519 50.481 1.00 18.95 238 LEU A O 1
ATOM 1882 N N . LEU A 1 264 ? 10.623 21.523 51.037 1.00 16.39 239 LEU A N 1
ATOM 1883 C CA . LEU A 1 264 ? 9.850 21.461 49.788 1.00 16.01 239 LEU A CA 1
ATOM 1884 C C . LEU A 1 264 ? 8.833 22.603 49.734 1.00 16.50 239 LEU A C 1
ATOM 1885 O O . LEU A 1 264 ? 8.731 23.307 48.705 1.00 18.11 239 LEU A O 1
ATOM 1890 N N . ALA A 1 265 ? 8.082 22.781 50.819 1.00 16.53 240 ALA A N 1
ATOM 1891 C CA . ALA A 1 265 ? 7.034 23.823 50.867 1.00 16.44 240 ALA A CA 1
ATOM 1892 C C . ALA A 1 265 ? 7.649 25.190 50.669 1.00 17.07 240 ALA A C 1
ATOM 1893 O O . ALA A 1 265 ? 7.133 26.012 49.863 1.00 18.16 240 ALA A O 1
ATOM 1895 N N . ARG A 1 266 ? 8.726 25.476 51.402 1.00 15.87 241 ARG A N 1
ATOM 1896 C CA . ARG A 1 266 ? 9.295 26.823 51.342 1.00 17.16 241 ARG A CA 1
ATOM 1897 C C . ARG A 1 266 ? 9.945 27.089 49.992 1.00 17.24 241 ARG A C 1
ATOM 1898 O O . ARG A 1 266 ? 9.788 28.196 49.452 1.00 18.59 241 ARG A O 1
ATOM 1906 N N . ALA A 1 267 ? 10.611 26.081 49.411 1.00 17.18 242 ALA A N 1
ATOM 1907 C CA . ALA A 1 267 ? 11.236 26.280 48.096 1.00 18.09 242 ALA A CA 1
ATOM 1908 C C . ALA A 1 267 ? 10.143 26.495 47.065 1.00 17.56 242 ALA A C 1
ATOM 1909 O O . ALA A 1 267 ? 10.263 27.363 46.174 1.00 17.06 242 ALA A O 1
ATOM 1911 N N . ALA A 1 268 ? 9.068 25.704 47.176 1.00 16.84 243 ALA A N 1
ATOM 1912 C CA . ALA A 1 268 ? 8.002 25.819 46.186 1.00 16.60 243 ALA A CA 1
ATOM 1913 C C . ALA A 1 268 ? 7.324 27.193 46.261 1.00 17.52 243 ALA A C 1
ATOM 1914 O O . ALA A 1 268 ? 7.017 27.807 45.237 1.00 17.02 243 ALA A O 1
ATOM 1916 N N . GLU A 1 269 ? 7.090 27.662 47.482 1.00 17.32 244 GLU A N 1
ATOM 1917 C CA . GLU A 1 269 ? 6.417 28.954 47.655 1.00 18.02 244 GLU A CA 1
ATOM 1918 C C . GLU A 1 269 ? 7.279 30.072 47.125 1.00 17.50 244 GLU A C 1
ATOM 1919 O O . GLU A 1 269 ? 6.766 30.994 46.478 1.00 17.77 244 GLU A O 1
ATOM 1925 N N . ALA A 1 270 ? 8.578 29.985 47.381 1.00 17.73 245 ALA A N 1
ATOM 1926 C CA . ALA A 1 270 ? 9.499 31.033 46.905 1.00 17.82 245 ALA A CA 1
ATOM 1927 C C . ALA A 1 270 ? 9.508 31.087 45.380 1.00 18.10 245 ALA A C 1
ATOM 1928 O O . ALA A 1 270 ? 9.525 32.179 44.775 1.00 18.03 245 ALA A O 1
ATOM 1930 N N . LEU A 1 271 ? 9.457 29.907 44.771 1.00 16.96 246 LEU A N 1
ATOM 1931 C CA . LEU A 1 271 ? 9.480 29.779 43.328 1.00 17.09 246 LEU A CA 1
ATOM 1932 C C . LEU A 1 271 ? 8.200 30.361 42.705 1.00 16.31 246 LEU A C 1
ATOM 1933 O O . LEU A 1 271 ? 8.250 31.162 41.762 1.00 16.33 246 LEU A O 1
ATOM 1938 N N . ALA A 1 272 ? 7.041 29.967 43.251 1.00 15.77 247 ALA A N 1
ATOM 1939 C CA . ALA A 1 272 ? 5.754 30.497 42.768 1.00 16.15 247 ALA A CA 1
ATOM 1940 C C . ALA A 1 272 ? 5.657 32.014 42.922 1.00 16.38 247 ALA A C 1
ATOM 1941 O O . ALA A 1 272 ? 5.168 32.695 42.036 1.00 16.78 247 ALA A O 1
ATOM 1943 N N . ALA A 1 273 ? 6.181 32.546 44.024 1.00 16.46 248 ALA A N 1
ATOM 1944 C CA . ALA A 1 273 ? 6.127 33.976 44.271 1.00 16.20 248 ALA A CA 1
ATOM 1945 C C . ALA A 1 273 ? 7.027 34.733 43.285 1.00 16.54 248 ALA A C 1
ATOM 1946 O O . ALA A 1 273 ? 6.622 35.754 42.728 1.00 17.19 248 ALA A O 1
ATOM 1948 N N . ARG A 1 274 ? 8.246 34.236 43.052 1.00 17.55 249 ARG A N 1
ATOM 1949 C CA . ARG A 1 274 ? 9.180 34.952 42.157 1.00 18.30 249 ARG A CA 1
ATOM 1950 C C . ARG A 1 274 ? 8.686 34.968 40.724 1.00 18.12 249 ARG A C 1
ATOM 1951 O O . ARG A 1 274 ? 8.720 36.015 40.062 1.00 17.55 249 ARG A O 1
ATOM 1959 N N . PHE A 1 275 ? 8.252 33.806 40.230 1.00 17.81 250 PHE A N 1
ATOM 1960 C CA . PHE A 1 275 ? 7.760 33.750 38.849 1.00 18.41 250 PHE A CA 1
ATOM 1961 C C . PHE A 1 275 ? 6.362 34.357 38.715 1.00 18.79 250 PHE A C 1
ATOM 1962 O O . PHE A 1 275 ? 6.044 34.964 37.690 1.00 19.70 250 PHE A O 1
ATOM 1970 N N . GLY A 1 276 ? 5.527 34.181 39.739 1.00 19.68 251 GLY A N 1
ATOM 1971 C CA . GLY A 1 276 ? 4.231 34.867 39.798 1.00 18.80 251 GLY A CA 1
ATOM 1972 C C . GLY A 1 276 ? 4.412 36.360 39.683 1.00 18.74 251 GLY A C 1
ATOM 1973 O O . GLY A 1 276 ? 3.668 37.034 38.974 1.00 17.81 251 GLY A O 1
ATOM 1974 N N . ALA A 1 277 ? 5.425 36.888 40.371 1.00 18.65 252 ALA A N 1
ATOM 1975 C CA . ALA A 1 277 ? 5.753 38.326 40.256 1.00 18.42 252 ALA A CA 1
ATOM 1976 C C . ALA A 1 277 ? 6.082 38.757 38.815 1.00 19.21 252 ALA A C 1
ATOM 1977 O O . ALA A 1 277 ? 5.647 39.820 38.361 1.00 19.08 252 ALA A O 1
ATOM 1979 N N . GLN A 1 278 ? 6.806 37.904 38.098 1.00 19.03 253 GLN A N 1
ATOM 1980 C CA . GLN A 1 278 ? 7.171 38.149 36.709 1.00 19.97 253 GLN A CA 1
ATOM 1981 C C . GLN A 1 278 ? 5.917 38.199 35.821 1.00 19.75 253 GLN A C 1
ATOM 1982 O O . GLN A 1 278 ? 5.761 39.132 35.030 1.00 21.25 253 GLN A O 1
ATOM 1988 N N . ALA A 1 279 ? 5.029 37.203 35.969 1.00 19.74 254 ALA A N 1
ATOM 1989 C CA . ALA A 1 279 ? 3.762 37.186 35.214 1.00 19.77 254 ALA A CA 1
ATOM 1990 C C . ALA A 1 279 ? 2.951 38.450 35.488 1.00 19.49 254 ALA A C 1
ATOM 1991 O O . ALA A 1 279 ? 2.392 39.081 34.567 1.00 19.56 254 ALA A O 1
ATOM 1993 N N . THR A 1 280 ? 2.902 38.849 36.759 1.00 19.78 255 THR A N 1
ATOM 1994 C CA . THR A 1 280 ? 2.171 40.071 37.126 1.00 20.87 255 THR A CA 1
ATOM 1995 C C . THR A 1 280 ? 2.795 41.345 36.531 1.00 21.29 255 THR A C 1
ATOM 1996 O O . THR A 1 280 ? 2.064 42.256 36.101 1.00 20.61 255 THR A O 1
ATOM 2000 N N . ALA A 1 281 ? 4.128 41.404 36.458 1.00 21.98 256 ALA A N 1
ATOM 2001 C CA . ALA A 1 281 ? 4.788 42.584 35.864 1.00 22.58 256 ALA A CA 1
ATOM 2002 C C . ALA A 1 281 ? 4.521 42.686 34.358 1.00 23.26 256 ALA A C 1
ATOM 2003 O O . ALA A 1 281 ? 4.444 43.777 33.806 1.00 22.38 256 ALA A O 1
ATOM 2005 N N . VAL A 1 282 ? 4.380 41.536 33.701 1.00 24.66 257 VAL A N 1
ATOM 2006 C CA . VAL A 1 282 ? 4.070 41.497 32.262 1.00 26.25 257 VAL A CA 1
ATOM 2007 C C . VAL A 1 282 ? 2.576 41.754 32.003 1.00 27.65 257 VAL A C 1
ATOM 2008 O O . VAL A 1 282 ? 2.214 42.509 31.091 1.00 27.06 257 VAL A O 1
ATOM 2012 N N . LYS A 1 283 ? 1.721 41.125 32.805 1.00 29.10 258 LYS A N 1
ATOM 2013 C CA . LYS A 1 283 ? 0.276 41.299 32.675 1.00 31.17 258 LYS A CA 1
ATOM 2014 C C . LYS A 1 283 ? -0.341 41.870 33.968 1.00 31.99 258 LYS A C 1
ATOM 2015 O O . LYS A 1 283 ? -0.927 41.125 34.763 1.00 32.35 258 LYS A O 1
ATOM 2021 N N . PRO A 1 284 ? -0.191 43.193 34.190 1.00 33.04 259 PRO A N 1
ATOM 2022 C CA . PRO A 1 284 ? -0.807 43.799 35.371 1.00 33.93 259 PRO A CA 1
ATOM 2023 C C . PRO A 1 284 ? -2.324 43.636 35.337 1.00 34.34 259 PRO A C 1
ATOM 2024 O O . PRO A 1 284 ? -2.885 42.972 36.206 1.00 35.10 259 PRO A O 1
ATOM 2028 N N . GLY A 1 285 ? -3.003 44.128 34.433 1.00 34.67 260 GLY A N 1
ATOM 2029 N N . THR B 1 17 ? -25.756 22.066 49.531 1.00 21.46 -8 THR B N 1
ATOM 2030 C CA . THR B 1 17 ? -24.298 22.195 49.283 1.00 20.94 -8 THR B CA 1
ATOM 2031 C C . THR B 1 17 ? -23.786 21.130 48.292 1.00 19.42 -8 THR B C 1
ATOM 2032 O O . THR B 1 17 ? -22.937 21.459 47.482 1.00 20.31 -8 THR B O 1
ATOM 2036 N N . GLU B 1 18 ? -24.274 19.881 48.334 1.00 18.71 -7 GLU B N 1
ATOM 2037 C CA . GLU B 1 18 ? -23.797 18.896 47.309 1.00 18.06 -7 GLU B CA 1
ATOM 2038 C C . GLU B 1 18 ? -24.130 19.381 45.885 1.00 18.36 -7 GLU B C 1
ATOM 2039 O O . GLU B 1 18 ? -23.280 19.378 45.002 1.00 18.98 -7 GLU B O 1
ATOM 2045 N N . ASN B 1 19 ? -25.388 19.762 45.671 1.00 20.04 -6 ASN B N 1
ATOM 2046 C CA . ASN B 1 19 ? -25.802 20.243 44.353 1.00 21.23 -6 ASN B CA 1
ATOM 2047 C C . ASN B 1 19 ? -24.892 21.376 43.900 1.00 20.80 -6 ASN B C 1
ATOM 2048 O O . ASN B 1 19 ? -24.416 21.379 42.770 1.00 21.43 -6 ASN B O 1
ATOM 2053 N N . LEU B 1 20 ? -24.644 22.327 44.794 1.00 21.47 -5 LEU B N 1
ATOM 2054 C CA . LEU B 1 20 ? -23.761 23.439 44.478 1.00 22.20 -5 LEU B CA 1
ATOM 2055 C C . LEU B 1 20 ? -22.325 22.987 44.256 1.00 22.21 -5 LEU B C 1
ATOM 2056 O O . LEU B 1 20 ? -21.661 23.487 43.340 1.00 22.72 -5 LEU B O 1
ATOM 2061 N N . TYR B 1 21 ? -21.854 22.027 45.058 1.00 21.59 -4 TYR B N 1
ATOM 2062 C CA . TYR B 1 21 ? -20.513 21.458 44.833 1.00 22.33 -4 TYR B CA 1
ATOM 2063 C C . TYR B 1 21 ? -20.419 20.931 43.403 1.00 22.21 -4 TYR B C 1
ATOM 2064 O O . TYR B 1 21 ? -19.510 21.309 42.671 1.00 22.57 -4 TYR B O 1
ATOM 2073 N N . PHE B 1 22 ? -21.380 20.093 43.002 1.00 22.12 -3 PHE B N 1
ATOM 2074 C CA . PHE B 1 22 ? -21.324 19.431 41.689 1.00 22.66 -3 PHE B CA 1
ATOM 2075 C C . PHE B 1 22 ? -21.499 20.391 40.524 1.00 23.17 -3 PHE B C 1
ATOM 2076 O O . PHE B 1 22 ? -20.844 20.240 39.502 1.00 23.87 -3 PHE B O 1
ATOM 2084 N N . GLN B 1 23 ? -22.363 21.370 40.701 1.00 24.61 -2 GLN B N 1
ATOM 2085 C CA . GLN B 1 23 ? -22.528 22.391 39.683 1.00 26.37 -2 GLN B CA 1
ATOM 2086 C C . GLN B 1 23 ? -21.208 23.098 39.426 1.00 27.15 -2 GLN B C 1
ATOM 2087 O O . GLN B 1 23 ? -20.928 23.478 38.290 1.00 28.18 -2 GLN B O 1
ATOM 2093 N N . GLY B 1 24 ? -20.406 23.276 40.476 1.00 27.11 -1 GLY B N 1
ATOM 2094 C CA . GLY B 1 24 ? -19.114 23.955 40.366 1.00 27.92 -1 GLY B CA 1
ATOM 2095 C C . GLY B 1 24 ? -17.948 23.105 39.896 1.00 28.74 -1 GLY B C 1
ATOM 2096 O O . GLY B 1 24 ? -16.958 23.629 39.379 1.00 30.22 -1 GLY B O 1
ATOM 2097 N N . ALA B 1 25 ? -18.054 21.792 40.070 1.00 28.33 0 ALA B N 1
ATOM 2098 C CA . ALA B 1 25 ? -16.951 20.873 39.768 1.00 28.14 0 ALA B CA 1
ATOM 2099 C C . ALA B 1 25 ? -16.646 20.708 38.264 1.00 28.19 0 ALA B C 1
ATOM 2100 O O . ALA B 1 25 ? -15.565 20.236 37.882 1.00 29.33 0 ALA B O 1
ATOM 2102 N N . MET B 1 26 ? -17.606 21.049 37.424 1.00 26.78 1 MET B N 1
ATOM 2103 C CA . MET B 1 26 ? -17.503 20.799 35.997 1.00 26.15 1 MET B CA 1
ATOM 2104 C C . MET B 1 26 ? -16.547 21.771 35.291 1.00 25.23 1 MET B C 1
ATOM 2105 O O . MET B 1 26 ? -15.851 21.401 34.335 1.00 24.62 1 MET B O 1
ATOM 2110 N N . GLU B 1 27 ? -16.541 23.017 35.754 1.00 24.68 2 GLU B N 1
ATOM 2111 C CA . GLU B 1 27 ? -15.820 24.101 35.097 1.00 23.68 2 GLU B CA 1
ATOM 2112 C C . GLU B 1 27 ? -14.300 23.886 35.098 1.00 22.23 2 GLU B C 1
ATOM 2113 O O . GLU B 1 27 ? -13.695 23.660 36.143 1.00 23.78 2 GLU B O 1
ATOM 2119 N N . ASN B 1 28 ? -13.693 23.978 33.915 1.00 19.26 3 ASN B N 1
ATOM 2120 C CA . ASN B 1 28 ? -12.237 23.850 33.798 1.00 18.15 3 ASN B CA 1
ATOM 2121 C C . ASN B 1 28 ? -11.632 25.236 33.914 1.00 18.12 3 ASN B C 1
ATOM 2122 O O . ASN B 1 28 ? -11.628 26.028 32.950 1.00 18.32 3 ASN B O 1
ATOM 2127 N N . SER B 1 29 ? -11.149 25.546 35.110 1.00 18.74 4 SER B N 1
ATOM 2128 C CA . SER B 1 29 ? -10.695 26.887 35.428 1.00 17.85 4 SER B CA 1
ATOM 2129 C C . SER B 1 29 ? -9.395 27.219 34.715 1.00 16.79 4 SER B C 1
ATOM 2130 O O . SER B 1 29 ? -9.164 28.378 34.356 1.00 16.83 4 SER B O 1
ATOM 2133 N N . PHE B 1 30 ? -8.566 26.195 34.505 1.00 17.20 5 PHE B N 1
ATOM 2134 C CA . PHE B 1 30 ? -7.306 26.351 33.754 1.00 15.80 5 PHE B CA 1
ATOM 2135 C C . PHE B 1 30 ? -7.594 26.747 32.303 1.00 15.92 5 PHE B C 1
ATOM 2136 O O . PHE B 1 30 ? -7.046 27.728 31.794 1.00 15.46 5 PHE B O 1
ATOM 2144 N N . LYS B 1 31 ? -8.492 26.007 31.666 1.00 15.77 6 LYS B N 1
ATOM 2145 C CA . LYS B 1 31 ? -8.907 26.333 30.301 1.00 15.36 6 LYS B CA 1
ATOM 2146 C C . LYS B 1 31 ? -9.457 27.757 30.212 1.00 15.84 6 LYS B C 1
ATOM 2147 O O . LYS B 1 31 ? -9.094 28.511 29.303 1.00 16.26 6 LYS B O 1
ATOM 2153 N N . ALA B 1 32 ? -10.317 28.121 31.162 1.00 15.42 7 ALA B N 1
ATOM 2154 C CA . ALA B 1 32 ? -10.900 29.482 31.206 1.00 16.01 7 ALA B CA 1
ATOM 2155 C C . ALA B 1 32 ? -9.814 30.564 31.314 1.00 15.72 7 ALA B C 1
ATOM 2156 O O . ALA B 1 32 ? -9.898 31.622 30.669 1.00 17.01 7 ALA B O 1
ATOM 2158 N N . ALA B 1 33 ? -8.783 30.297 32.125 1.00 15.88 8 ALA B N 1
ATOM 2159 C CA . ALA B 1 33 ? -7.685 31.272 32.262 1.00 15.83 8 ALA B CA 1
ATOM 2160 C C . ALA B 1 33 ? -6.889 31.407 30.962 1.00 16.21 8 ALA B C 1
ATOM 2161 O O . ALA B 1 33 ? -6.509 32.500 30.552 1.00 15.92 8 ALA B O 1
ATOM 2163 N N . LEU B 1 34 ? -6.641 30.289 30.290 1.00 16.47 9 LEU B N 1
ATOM 2164 C CA . LEU B 1 34 ? -5.900 30.328 29.030 1.00 17.30 9 LEU B CA 1
ATOM 2165 C C . LEU B 1 34 ? -6.694 31.116 28.001 1.00 17.46 9 LEU B C 1
ATOM 2166 O O . LEU B 1 34 ? -6.147 31.962 27.290 1.00 17.77 9 LEU B O 1
ATOM 2171 N N . LYS B 1 35 ? -7.991 30.836 27.928 1.00 17.03 10 LYS B N 1
ATOM 2172 C CA . LYS B 1 35 ? -8.849 31.536 26.958 1.00 18.90 10 LYS B CA 1
ATOM 2173 C C . LYS B 1 35 ? -8.926 33.040 27.240 1.00 18.72 10 LYS B C 1
ATOM 2174 O O . LYS B 1 35 ? -9.036 33.833 26.310 1.00 19.68 10 LYS B O 1
ATOM 2180 N N . ALA B 1 36 ? -8.881 33.421 28.521 1.00 18.65 11 ALA B N 1
ATOM 2181 C CA . ALA B 1 36 ? -8.846 34.828 28.939 1.00 18.91 11 ALA B CA 1
ATOM 2182 C C . ALA B 1 36 ? -7.470 35.498 28.764 1.00 18.28 11 ALA B C 1
ATOM 2183 O O . ALA B 1 36 ? -7.328 36.694 29.033 1.00 19.18 11 ALA B O 1
ATOM 2185 N N . GLY B 1 37 ? -6.460 34.717 28.369 1.00 17.65 12 GLY B N 1
ATOM 2186 C CA . GLY B 1 37 ? -5.085 35.213 28.204 1.00 16.29 12 GLY B CA 1
ATOM 2187 C C . GLY B 1 37 ? -4.396 35.566 29.514 1.00 16.48 12 GLY B C 1
ATOM 2188 O O . GLY B 1 37 ? -3.576 36.481 29.550 1.00 15.56 12 GLY B O 1
ATOM 2189 N N . ARG B 1 38 ? -4.728 34.834 30.584 1.00 15.83 13 ARG B N 1
ATOM 2190 C CA . ARG B 1 38 ? -4.094 35.059 31.887 1.00 16.08 13 ARG B CA 1
ATOM 2191 C C . ARG B 1 38 ? -2.923 34.075 31.997 1.00 14.84 13 ARG B C 1
ATOM 2192 O O . ARG B 1 38 ? -3.152 32.865 31.974 1.00 14.79 13 ARG B O 1
ATOM 2200 N N . PRO B 1 39 ? -1.672 34.585 32.067 1.00 14.49 14 PRO B N 1
ATOM 2201 C CA . PRO B 1 39 ? -0.531 33.670 32.194 1.00 14.75 14 PRO B CA 1
ATOM 2202 C C . PRO B 1 39 ? -0.693 32.838 33.453 1.00 15.60 14 PRO B C 1
ATOM 2203 O O . PRO B 1 39 ? -1.133 33.339 34.481 1.00 16.68 14 PRO B O 1
ATOM 2207 N N . GLN B 1 40 ? -0.293 31.583 33.352 1.00 16.06 15 GLN B N 1
ATOM 2208 C CA . GLN B 1 40 ? -0.448 30.574 34.409 1.00 16.07 15 GLN B CA 1
ATOM 2209 C C . GLN B 1 40 ? 0.907 29.969 34.721 1.00 16.26 15 GLN B C 1
ATOM 2210 O O . GLN B 1 40 ? 1.552 29.403 33.821 1.00 16.55 15 GLN B O 1
ATOM 2216 N N . ILE B 1 41 ? 1.328 30.124 35.977 1.00 15.40 16 ILE B N 1
ATOM 2217 C CA . ILE B 1 41 ? 2.634 29.660 36.449 1.00 15.02 16 ILE B CA 1
ATOM 2218 C C . ILE B 1 41 ? 2.489 28.242 37.046 1.00 15.39 16 ILE B C 1
ATOM 2219 O O . ILE B 1 41 ? 1.611 27.989 37.884 1.00 15.88 16 ILE B O 1
ATOM 2224 N N . GLY B 1 42 ? 3.311 27.320 36.562 1.00 14.96 17 GLY B N 1
ATOM 2225 C CA . GLY B 1 42 ? 3.119 25.908 36.958 1.00 15.83 17 GLY B CA 1
ATOM 2226 C C . GLY B 1 42 ? 4.353 25.249 37.539 1.00 15.90 17 GLY B C 1
ATOM 2227 O O . GLY B 1 42 ? 5.460 25.747 37.400 1.00 15.06 17 GLY B O 1
ATOM 2228 N N . LEU B 1 43 ? 4.129 24.117 38.214 1.00 15.06 18 LEU B N 1
ATOM 2229 C CA . LEU B 1 43 ? 5.225 23.278 38.716 1.00 15.57 18 LEU B CA 1
ATOM 2230 C C . LEU B 1 43 ? 5.014 21.859 38.209 1.00 15.16 18 LEU B C 1
ATOM 2231 O O . LEU B 1 43 ? 3.882 21.374 38.197 1.00 15.60 18 LEU B O 1
ATOM 2236 N N . TRP B 1 44 ? 6.101 21.238 37.761 1.00 15.82 19 TRP B N 1
ATOM 2237 C CA . TRP B 1 44 ? 6.035 19.843 37.332 1.00 15.98 19 TRP B CA 1
ATOM 2238 C C . TRP B 1 44 ? 6.075 18.950 38.568 1.00 16.14 19 TRP B C 1
ATOM 2239 O O . TRP B 1 44 ? 6.921 19.152 39.463 1.00 16.42 19 TRP B O 1
ATOM 2250 N N . LEU B 1 45 ? 5.202 17.925 38.570 1.00 15.59 20 LEU B N 1
ATOM 2251 C CA . LEU B 1 45 ? 5.147 16.922 39.681 1.00 15.61 20 LEU B CA 1
ATOM 2252 C C . LEU B 1 45 ? 5.629 15.582 39.169 1.00 16.39 20 LEU B C 1
ATOM 2253 O O . LEU B 1 45 ? 4.896 14.863 38.439 1.00 15.74 20 LEU B O 1
ATOM 2258 N N . GLY B 1 46 ? 6.846 15.243 39.592 1.00 15.73 21 GLY B N 1
ATOM 2259 C CA . GLY B 1 46 ? 7.397 13.893 39.327 1.00 16.13 21 GLY B CA 1
ATOM 2260 C C . GLY B 1 46 ? 7.498 13.036 40.596 1.00 15.24 21 GLY B C 1
ATOM 2261 O O . GLY B 1 46 ? 7.912 11.846 40.515 1.00 14.96 21 GLY B O 1
ATOM 2262 N N . LEU B 1 47 ? 7.161 13.573 41.777 1.00 14.80 22 LEU B N 1
ATOM 2263 C CA . LEU B 1 47 ? 7.339 12.764 43.026 1.00 14.15 22 LEU B CA 1
ATOM 2264 C C . LEU B 1 47 ? 6.328 11.625 43.163 1.00 14.35 22 LEU B C 1
ATOM 2265 O O . LEU B 1 47 ? 6.508 10.726 44.028 1.00 14.50 22 LEU B O 1
ATOM 2270 N N . SER B 1 48 ? 5.276 11.655 42.323 1.00 14.66 23 SER B N 1
ATOM 2271 C CA . SER B 1 48 ? 4.417 10.458 42.158 1.00 16.85 23 SER B CA 1
ATOM 2272 C C . SER B 1 48 ? 3.774 10.067 43.489 1.00 16.21 23 SER B C 1
ATOM 2273 O O . SER B 1 48 ? 3.574 8.862 43.775 1.00 17.66 23 SER B O 1
ATOM 2276 N N . SER B 1 49 ? 3.432 11.097 44.273 1.00 15.55 24 SER B N 1
ATOM 2277 C CA . SER B 1 49 ? 2.895 10.919 45.627 1.00 15.46 24 SER B CA 1
ATOM 2278 C C . SER B 1 49 ? 1.714 11.840 45.874 1.00 15.93 24 SER B C 1
ATOM 2279 O O . SER B 1 49 ? 1.825 13.052 45.655 1.00 15.86 24 SER B O 1
ATOM 2282 N N . SER B 1 50 ? 0.615 11.290 46.409 1.00 15.78 25 SER B N 1
ATOM 2283 C CA . SER B 1 50 ? -0.525 12.152 46.757 1.00 16.10 25 SER B CA 1
ATOM 2284 C C . SER B 1 50 ? -0.227 13.094 47.924 1.00 16.10 25 SER B C 1
ATOM 2285 O O . SER B 1 50 ? -0.833 14.150 48.065 1.00 18.64 25 SER B O 1
ATOM 2288 N N . TYR B 1 51 ? 0.741 12.708 48.758 1.00 15.43 26 TYR B N 1
ATOM 2289 C CA . TYR B 1 51 ? 1.062 13.520 49.928 1.00 15.18 26 TYR B CA 1
ATOM 2290 C C . TYR B 1 51 ? 1.844 14.793 49.538 1.00 15.03 26 TYR B C 1
ATOM 2291 O O . TYR B 1 51 ? 1.449 15.918 49.865 1.00 16.06 26 TYR B O 1
ATOM 2300 N N . SER B 1 52 ? 2.974 14.625 48.812 1.00 15.34 27 SER B N 1
ATOM 2301 C CA . SER B 1 52 ? 3.673 15.827 48.308 1.00 15.04 27 SER B CA 1
ATOM 2302 C C . SER B 1 52 ? 2.816 16.625 47.319 1.00 14.88 27 SER B C 1
ATOM 2303 O O . SER B 1 52 ? 2.957 17.870 47.244 1.00 16.03 27 SER B O 1
ATOM 2306 N N . ALA B 1 53 ? 1.920 15.953 46.580 1.00 15.22 28 ALA B N 1
ATOM 2307 C CA . ALA B 1 53 ? 1.020 16.708 45.683 1.00 15.24 28 ALA B CA 1
ATOM 2308 C C . ALA B 1 53 ? 0.154 17.668 46.482 1.00 15.56 28 ALA B C 1
ATOM 2309 O O . ALA B 1 53 ? 0.003 18.814 46.103 1.00 16.02 28 ALA B O 1
ATOM 2311 N N . GLU B 1 54 ? -0.435 17.201 47.599 1.00 15.36 29 GLU B N 1
ATOM 2312 C CA . GLU B 1 54 ? -1.241 18.115 48.404 1.00 15.58 29 GLU B CA 1
ATOM 2313 C C . GLU B 1 54 ? -0.390 19.256 48.954 1.00 15.67 29 GLU B C 1
ATOM 2314 O O . GLU B 1 54 ? -0.789 20.428 48.882 1.00 15.32 29 GLU B O 1
ATOM 2320 N N . LEU B 1 55 ? 0.782 18.919 49.482 1.00 15.53 30 LEU B N 1
ATOM 2321 C CA . LEU B 1 55 ? 1.668 19.943 50.035 1.00 14.93 30 LEU B CA 1
ATOM 2322 C C . LEU B 1 55 ? 1.945 20.990 48.948 1.00 15.21 30 LEU B C 1
ATOM 2323 O O . LEU B 1 55 ? 1.836 22.186 49.197 1.00 15.86 30 LEU B O 1
ATOM 2328 N N . LEU B 1 56 ? 2.272 20.530 47.742 1.00 15.18 31 LEU B N 1
ATOM 2329 C CA . LEU B 1 56 ? 2.621 21.479 46.687 1.00 15.57 31 LEU B CA 1
ATOM 2330 C C . LEU B 1 56 ? 1.385 22.255 46.156 1.00 15.80 31 LEU B C 1
ATOM 2331 O O . LEU B 1 56 ? 1.520 23.407 45.651 1.00 15.92 31 LEU B O 1
ATOM 2336 N N . ALA B 1 57 ? 0.197 21.653 46.287 1.00 15.23 32 ALA B N 1
ATOM 2337 C CA . ALA B 1 57 ? -1.030 22.321 45.872 1.00 15.16 32 ALA B CA 1
ATOM 2338 C C . ALA B 1 57 ? -1.300 23.599 46.697 1.00 15.48 32 ALA B C 1
ATOM 2339 O O . ALA B 1 57 ? -2.074 24.483 46.265 1.00 16.73 32 ALA B O 1
ATOM 2341 N N . GLY B 1 58 ? -0.664 23.708 47.877 1.00 15.52 33 GLY B N 1
ATOM 2342 C CA . GLY B 1 58 ? -0.845 24.885 48.739 1.00 17.09 33 GLY B CA 1
ATOM 2343 C C . GLY B 1 58 ? 0.199 25.983 48.517 1.00 16.65 33 GLY B C 1
ATOM 2344 O O . GLY B 1 58 ? 0.192 26.995 49.219 1.00 17.09 33 GLY B O 1
ATOM 2345 N N . ALA B 1 59 ? 1.118 25.776 47.554 1.00 17.30 34 ALA B N 1
ATOM 2346 C CA . ALA B 1 59 ? 2.288 26.680 47.397 1.00 17.35 34 ALA B CA 1
ATOM 2347 C C . ALA B 1 59 ? 2.027 27.942 46.581 1.00 17.93 34 ALA B C 1
ATOM 2348 O O . ALA B 1 59 ? 2.829 28.881 46.629 1.00 20.30 34 ALA B O 1
ATOM 2350 N N . GLY B 1 60 ? 0.952 27.936 45.800 1.00 17.63 35 GLY B N 1
ATOM 2351 C CA . GLY B 1 60 ? 0.551 29.147 45.077 1.00 17.91 35 GLY B CA 1
ATOM 2352 C C . GLY B 1 60 ? 0.778 29.087 43.579 1.00 18.70 35 GLY B C 1
ATOM 2353 O O . GLY B 1 60 ? 0.799 30.152 42.916 1.00 20.16 35 GLY B O 1
ATOM 2354 N N . PHE B 1 61 ? 0.935 27.884 43.021 1.00 16.23 36 PHE B N 1
ATOM 2355 C CA . PHE B 1 61 ? 1.042 27.774 41.577 1.00 16.45 36 PHE B CA 1
ATOM 2356 C C . PHE B 1 61 ? -0.336 27.815 40.952 1.00 16.38 36 PHE B C 1
ATOM 2357 O O . PHE B 1 61 ? -1.331 27.342 41.530 1.00 18.38 36 PHE B O 1
ATOM 2365 N N . ASP B 1 62 ? -0.411 28.331 39.725 1.00 16.37 37 ASP B N 1
ATOM 2366 C CA . ASP B 1 62 ? -1.672 28.254 39.016 1.00 16.69 37 ASP B CA 1
ATOM 2367 C C . ASP B 1 62 ? -1.984 26.862 38.524 1.00 16.96 37 ASP B C 1
ATOM 2368 O O . ASP B 1 62 ? -3.158 26.482 38.473 1.00 17.08 37 ASP B O 1
ATOM 2373 N N . TRP B 1 63 ? -0.946 26.107 38.149 1.00 16.31 38 TRP B N 1
ATOM 2374 C CA . TRP B 1 63 ? -1.174 24.734 37.679 1.00 16.41 38 TRP B CA 1
ATOM 2375 C C . TRP B 1 63 ? -0.065 23.799 38.121 1.00 16.17 38 TRP B C 1
ATOM 2376 O O . TRP B 1 63 ? 1.057 24.236 38.458 1.00 16.51 38 TRP B O 1
ATOM 2387 N N . LEU B 1 64 ? -0.392 22.509 38.139 1.00 15.53 39 LEU B N 1
ATOM 2388 C CA . LEU B 1 64 ? 0.559 21.469 38.557 1.00 16.21 39 LEU B CA 1
ATOM 2389 C C . LEU B 1 64 ? 0.488 20.396 37.478 1.00 17.06 39 LEU B C 1
ATOM 2390 O O . LEU B 1 64 ? -0.609 19.959 37.116 1.00 17.79 39 LEU B O 1
ATOM 2395 N N . LEU B 1 65 ? 1.651 19.927 37.014 1.00 15.84 40 LEU B N 1
ATOM 2396 C CA . LEU B 1 65 ? 1.671 18.913 35.948 1.00 16.06 40 LEU B CA 1
ATOM 2397 C C . LEU B 1 65 ? 1.970 17.536 36.566 1.00 16.36 40 LEU B C 1
ATOM 2398 O O . LEU B 1 65 ? 3.075 17.304 37.081 1.00 17.53 40 LEU B O 1
ATOM 2403 N N . ILE B 1 66 ? 0.982 16.649 36.522 1.00 15.12 41 ILE B N 1
ATOM 2404 C CA . ILE B 1 66 ? 1.167 15.307 37.070 1.00 15.40 41 ILE B CA 1
ATOM 2405 C C . ILE B 1 66 ? 1.734 14.504 35.905 1.00 15.83 41 ILE B C 1
ATOM 2406 O O . ILE B 1 66 ? 1.025 14.224 34.917 1.00 15.73 41 ILE B O 1
ATOM 2411 N N . ASP B 1 67 ? 3.011 14.208 35.985 1.00 16.14 42 ASP B N 1
ATOM 2412 C CA . ASP B 1 67 ? 3.696 13.607 34.833 1.00 17.60 42 ASP B CA 1
ATOM 2413 C C . ASP B 1 67 ? 3.516 12.079 34.747 1.00 17.15 42 ASP B C 1
ATOM 2414 O O . ASP B 1 67 ? 4.155 11.310 35.502 1.00 17.22 42 ASP B O 1
ATOM 2419 N N . GLY B 1 68 ? 2.699 11.627 33.792 1.00 17.48 43 GLY B N 1
ATOM 2420 C CA . GLY B 1 68 ? 2.525 10.192 33.508 1.00 18.85 43 GLY B CA 1
ATOM 2421 C C . GLY B 1 68 ? 3.520 9.617 32.515 1.00 19.52 43 GLY B C 1
ATOM 2422 O O . GLY B 1 68 ? 3.501 8.387 32.258 1.00 20.05 43 GLY B O 1
ATOM 2423 N N . GLU B 1 69 ? 4.402 10.459 31.985 1.00 19.70 44 GLU B N 1
ATOM 2424 C CA . GLU B 1 69 ? 5.364 10.028 30.958 1.00 20.08 44 GLU B CA 1
ATOM 2425 C C . GLU B 1 69 ? 6.743 9.708 31.523 1.00 20.84 44 GLU B C 1
ATOM 2426 O O . GLU B 1 69 ? 7.293 8.656 31.202 1.00 22.15 44 GLU B O 1
ATOM 2432 N N . HIS B 1 70 ? 7.290 10.581 32.375 1.00 18.99 45 HIS B N 1
ATOM 2433 C CA . HIS B 1 70 ? 8.667 10.421 32.806 1.00 18.63 45 HIS B CA 1
ATOM 2434 C C . HIS B 1 70 ? 8.823 10.331 34.334 1.00 17.58 45 HIS B C 1
ATOM 2435 O O . HIS B 1 70 ? 9.950 10.372 34.831 1.00 18.45 45 HIS B O 1
ATOM 2442 N N . ALA B 1 71 ? 7.708 10.136 35.023 1.00 16.72 46 ALA B N 1
ATOM 2443 C CA . ALA B 1 71 ? 7.671 9.836 36.464 1.00 16.42 46 ALA B CA 1
ATOM 2444 C C . ALA B 1 71 ? 6.927 8.525 36.659 1.00 16.93 46 ALA B C 1
ATOM 2445 O O . ALA B 1 71 ? 6.120 8.162 35.799 1.00 17.15 46 ALA B O 1
ATOM 2447 N N . PRO B 1 72 ? 7.214 7.792 37.741 1.00 16.09 47 PRO B N 1
ATOM 2448 C CA . PRO B 1 72 ? 6.565 6.481 37.969 1.00 16.73 47 PRO B CA 1
ATOM 2449 C C . PRO B 1 72 ? 5.098 6.585 38.453 1.00 17.21 47 PRO B C 1
ATOM 2450 O O . PRO B 1 72 ? 4.726 6.049 39.527 1.00 18.98 47 PRO B O 1
ATOM 2454 N N . ASN B 1 73 ? 4.301 7.218 37.607 1.00 18.35 48 ASN B N 1
ATOM 2455 C CA . ASN B 1 73 ? 2.869 7.353 37.839 1.00 18.30 48 ASN B CA 1
ATOM 2456 C C . ASN B 1 73 ? 2.108 6.384 36.945 1.00 19.77 48 ASN B C 1
ATOM 2457 O O . ASN B 1 73 ? 2.601 5.972 35.859 1.00 21.20 48 ASN B O 1
ATOM 2462 N N . ASN B 1 74 ? 0.897 6.058 37.394 1.00 19.10 49 ASN B N 1
ATOM 2463 C CA . ASN B 1 74 ? -0.042 5.318 36.552 1.00 19.69 49 ASN B CA 1
ATOM 2464 C C . ASN B 1 74 ? -1.425 5.887 36.790 1.00 19.85 49 ASN B C 1
ATOM 2465 O O . ASN B 1 74 ? -1.561 6.915 37.465 1.00 18.78 49 ASN B O 1
ATOM 2470 N N . VAL B 1 75 ? -2.467 5.250 36.265 1.00 20.16 50 VAL B N 1
ATOM 2471 C CA . VAL B 1 75 ? -3.794 5.880 36.367 1.00 19.75 50 VAL B CA 1
ATOM 2472 C C . VAL B 1 75 ? -4.202 5.956 37.846 1.00 19.71 50 VAL B C 1
ATOM 2473 O O . VAL B 1 75 ? -4.772 6.977 38.302 1.00 19.82 50 VAL B O 1
ATOM 2477 N N . GLN B 1 76 ? -3.852 4.934 38.624 1.00 20.50 51 GLN B N 1
ATOM 2478 C CA . GLN B 1 76 ? -4.168 4.946 40.036 1.00 21.31 51 GLN B CA 1
ATOM 2479 C C . GLN B 1 76 ? -3.467 6.096 40.819 1.00 19.58 51 GLN B C 1
ATOM 2480 O O . GLN B 1 76 ? -4.098 6.804 41.609 1.00 19.78 51 GLN B O 1
ATOM 2486 N N . THR B 1 77 ? -2.186 6.328 40.554 1.00 19.04 52 THR B N 1
ATOM 2487 C CA . THR B 1 77 ? -1.505 7.419 41.266 1.00 18.60 52 THR B CA 1
ATOM 2488 C C . THR B 1 77 ? -1.964 8.790 40.745 1.00 16.87 52 THR B C 1
ATOM 2489 O O . THR B 1 77 ? -1.966 9.770 41.495 1.00 17.85 52 THR B O 1
ATOM 2493 N N . VAL B 1 78 ? -2.306 8.862 39.462 1.00 16.20 53 VAL B N 1
ATOM 2494 C CA . VAL B 1 78 ? -2.917 10.109 38.965 1.00 15.81 53 VAL B CA 1
ATOM 2495 C C . VAL B 1 78 ? -4.224 10.408 39.726 1.00 15.31 53 VAL B C 1
ATOM 2496 O O . VAL B 1 78 ? -4.408 11.519 40.232 1.00 16.00 53 VAL B O 1
ATOM 2500 N N . LEU B 1 79 ? -5.079 9.377 39.867 1.00 16.53 54 LEU B N 1
ATOM 2501 C CA . LEU B 1 79 ? -6.300 9.523 40.652 1.00 16.31 54 LEU B CA 1
ATOM 2502 C C . LEU B 1 79 ? -6.065 10.083 42.042 1.00 14.98 54 LEU B C 1
ATOM 2503 O O . LEU B 1 79 ? -6.740 11.035 42.443 1.00 16.64 54 LEU B O 1
ATOM 2508 N N . THR B 1 80 ? -5.145 9.484 42.815 1.00 16.01 55 THR B N 1
ATOM 2509 C CA . THR B 1 80 ? -4.976 9.990 44.184 1.00 16.23 55 THR B CA 1
ATOM 2510 C C . THR B 1 80 ? -4.375 11.402 44.230 1.00 16.27 55 THR B C 1
ATOM 2511 O O . THR B 1 80 ? -4.702 12.184 45.140 1.00 17.24 55 THR B O 1
ATOM 2515 N N . GLN B 1 81 ? -3.533 11.746 43.232 1.00 15.24 56 GLN B N 1
ATOM 2516 C CA . GLN B 1 81 ? -2.999 13.118 43.206 1.00 14.95 56 GLN B CA 1
ATOM 2517 C C . GLN B 1 81 ? -4.132 14.113 42.841 1.00 14.40 56 GLN B C 1
ATOM 2518 O O . GLN B 1 81 ? -4.202 15.205 43.398 1.00 16.06 56 GLN B O 1
ATOM 2524 N N . LEU B 1 82 ? -5.044 13.714 41.941 1.00 15.10 57 LEU B N 1
ATOM 2525 C CA . LEU B 1 82 ? -6.221 14.552 41.642 1.00 14.90 57 LEU B CA 1
ATOM 2526 C C . LEU B 1 82 ? -7.084 14.771 42.902 1.00 15.03 57 LEU B C 1
ATOM 2527 O O . LEU B 1 82 ? -7.523 15.898 43.186 1.00 17.01 57 LEU B O 1
ATOM 2532 N N . GLN B 1 83 ? -7.290 13.705 43.675 1.00 14.97 58 GLN B N 1
ATOM 2533 C CA . GLN B 1 83 ? -8.047 13.848 44.921 1.00 14.83 58 GLN B CA 1
ATOM 2534 C C . GLN B 1 83 ? -7.331 14.750 45.918 1.00 15.69 58 GLN B C 1
ATOM 2535 O O . GLN B 1 83 ? -7.970 15.567 46.596 1.00 16.16 58 GLN B O 1
ATOM 2541 N N . ALA B 1 84 ? -6.007 14.667 45.957 1.00 15.65 59 ALA B N 1
ATOM 2542 C CA . ALA B 1 84 ? -5.267 15.477 46.909 1.00 15.82 59 ALA B CA 1
ATOM 2543 C C . ALA B 1 84 ? -5.362 16.972 46.548 1.00 16.51 59 ALA B C 1
ATOM 2544 O O . ALA B 1 84 ? -5.546 17.834 47.429 1.00 17.35 59 ALA B O 1
ATOM 2546 N N . ILE B 1 85 ? -5.189 17.268 45.251 1.00 16.09 60 ILE B N 1
ATOM 2547 C CA . ILE B 1 85 ? -5.160 18.666 44.762 1.00 16.13 60 ILE B CA 1
ATOM 2548 C C . ILE B 1 85 ? -6.557 19.333 44.782 1.00 15.84 60 ILE B C 1
ATOM 2549 O O . ILE B 1 85 ? -6.679 20.569 44.853 1.00 17.00 60 ILE B O 1
ATOM 2554 N N . ALA B 1 86 ? -7.615 18.501 44.691 1.00 16.35 61 ALA B N 1
ATOM 2555 C CA . ALA B 1 86 ? -8.983 18.985 44.416 1.00 16.42 61 ALA B CA 1
ATOM 2556 C C . ALA B 1 86 ? -9.454 20.254 45.157 1.00 17.02 61 ALA B C 1
ATOM 2557 O O . ALA B 1 86 ? -9.976 21.176 44.524 1.00 18.39 61 ALA B O 1
ATOM 2559 N N . PRO B 1 87 ? -9.274 20.321 46.487 1.00 16.28 62 PRO B N 1
ATOM 2560 C CA . PRO B 1 87 ? -9.847 21.493 47.203 1.00 16.59 62 PRO B CA 1
ATOM 2561 C C . PRO B 1 87 ? -9.038 22.787 47.078 1.00 17.25 62 PRO B C 1
ATOM 2562 O O . PRO B 1 87 ? -9.502 23.870 47.530 1.00 18.24 62 PRO B O 1
ATOM 2566 N N . TYR B 1 88 ? -7.849 22.686 46.479 1.00 16.78 63 TYR B N 1
ATOM 2567 C CA . TYR B 1 88 ? -6.943 23.832 46.354 1.00 16.43 63 TYR B CA 1
ATOM 2568 C C . TYR B 1 88 ? -7.194 24.613 45.066 1.00 17.27 63 TYR B C 1
ATOM 2569 O O . TYR B 1 88 ? -7.789 24.082 44.122 1.00 17.74 63 TYR B O 1
ATOM 2578 N N . PRO B 1 89 ? -6.730 25.869 45.012 1.00 16.95 64 PRO B N 1
ATOM 2579 C CA . PRO B 1 89 ? -6.944 26.660 43.776 1.00 18.22 64 PRO B CA 1
ATOM 2580 C C . PRO B 1 89 ? -6.075 26.250 42.606 1.00 18.53 64 PRO B C 1
ATOM 2581 O O . PRO B 1 89 ? -6.387 26.590 41.440 1.00 19.52 64 PRO B O 1
ATOM 2585 N N . SER B 1 90 ? -4.975 25.570 42.899 1.00 17.05 65 SER B N 1
ATOM 2586 C CA . SER B 1 90 ? -4.066 25.132 41.859 1.00 17.26 65 SER B CA 1
ATOM 2587 C C . SER B 1 90 ? -4.722 24.080 40.984 1.00 17.41 65 SER B C 1
ATOM 2588 O O . SER B 1 90 ? -5.323 23.121 41.527 1.00 19.55 65 SER B O 1
ATOM 2591 N N . GLN B 1 91 ? -4.556 24.181 39.665 1.00 17.08 66 GLN B N 1
ATOM 2592 C CA . GLN B 1 91 ? -5.289 23.304 38.749 1.00 16.88 66 GLN B CA 1
ATOM 2593 C C . GLN B 1 91 ? -4.405 22.201 38.201 1.00 17.58 66 GLN B C 1
ATOM 2594 O O . GLN B 1 91 ? -3.288 22.466 37.779 1.00 17.79 66 GLN B O 1
ATOM 2600 N N . PRO B 1 92 ? -4.919 20.963 38.179 1.00 17.34 67 PRO B N 1
ATOM 2601 C CA . PRO B 1 92 ? -4.076 19.861 37.709 1.00 16.79 67 PRO B CA 1
ATOM 2602 C C . PRO B 1 92 ? -4.151 19.713 36.187 1.00 16.74 67 PRO B C 1
ATOM 2603 O O . PRO B 1 92 ? -5.227 19.835 35.583 1.00 17.83 67 PRO B O 1
ATOM 2607 N N . VAL B 1 93 ? -2.996 19.379 35.616 1.00 16.16 68 VAL B N 1
ATOM 2608 C CA . VAL B 1 93 ? -2.865 19.023 34.190 1.00 15.95 68 VAL B CA 1
ATOM 2609 C C . VAL B 1 93 ? -2.149 17.676 34.228 1.00 16.71 68 VAL B C 1
ATOM 2610 O O . VAL B 1 93 ? -1.279 17.466 35.054 1.00 17.55 68 VAL B O 1
ATOM 2614 N N . VAL B 1 94 ? -2.559 16.731 33.392 1.00 16.26 69 VAL B N 1
ATOM 2615 C CA . VAL B 1 94 ? -1.932 15.383 33.392 1.00 17.26 69 VAL B CA 1
ATOM 2616 C C . VAL B 1 94 ? -1.254 15.104 32.073 1.00 17.41 69 VAL B C 1
ATOM 2617 O O . VAL B 1 94 ? -1.822 15.386 31.038 1.00 16.67 69 VAL B O 1
ATOM 2621 N N . ARG B 1 95 ? -0.034 14.581 32.119 1.00 16.95 70 ARG B N 1
ATOM 2622 C CA . ARG B 1 95 ? 0.664 14.172 30.887 1.00 17.41 70 ARG B CA 1
ATOM 2623 C C . ARG B 1 95 ? 0.578 12.653 30.778 1.00 18.37 70 ARG B C 1
ATOM 2624 O O . ARG B 1 95 ? 1.160 11.949 31.595 1.00 17.49 70 ARG B O 1
ATOM 2632 N N . PRO B 1 96 ? -0.140 12.134 29.781 1.00 17.68 71 PRO B N 1
ATOM 2633 C CA . PRO B 1 96 ? -0.114 10.692 29.557 1.00 17.65 71 PRO B CA 1
ATOM 2634 C C . PRO B 1 96 ? 1.268 10.246 29.037 1.00 18.01 71 PRO B C 1
ATOM 2635 O O . PRO B 1 96 ? 2.017 11.080 28.528 1.00 17.94 71 PRO B O 1
ATOM 2639 N N . SER B 1 97 ? 1.565 8.934 29.070 1.00 19.49 72 SER B N 1
ATOM 2640 C CA . SER B 1 97 ? 2.862 8.506 28.563 1.00 19.95 72 SER B CA 1
ATOM 2641 C C . SER B 1 97 ? 3.000 8.541 27.050 1.00 20.00 72 SER B C 1
ATOM 2642 O O . SER B 1 97 ? 4.121 8.509 26.529 1.00 20.83 72 SER B O 1
ATOM 2645 N N . TRP B 1 98 ? 1.869 8.631 26.337 1.00 19.98 73 TRP B N 1
ATOM 2646 C CA . TRP B 1 98 ? 1.881 8.736 24.894 1.00 20.14 73 TRP B CA 1
ATOM 2647 C C . TRP B 1 98 ? 0.532 9.261 24.452 1.00 18.53 73 TRP B C 1
ATOM 2648 O O . TRP B 1 98 ? -0.416 9.265 25.240 1.00 17.60 73 TRP B O 1
ATOM 2659 N N . ASN B 1 99 ? 0.458 9.688 23.190 1.00 17.73 74 ASN B N 1
ATOM 2660 C CA . ASN B 1 99 ? -0.792 10.005 22.532 1.00 18.11 74 ASN B CA 1
ATOM 2661 C C . ASN B 1 99 ? -1.564 8.730 22.186 1.00 18.40 74 ASN B C 1
ATOM 2662 O O . ASN B 1 99 ? -1.630 8.330 21.023 1.00 18.72 74 ASN B O 1
ATOM 2667 N N . ASP B 1 100 ? -2.108 8.092 23.224 1.00 19.14 75 ASP B N 1
ATOM 2668 C CA . ASP B 1 100 ? -2.798 6.800 23.131 1.00 21.04 75 ASP B CA 1
ATOM 2669 C C . ASP B 1 100 ? -4.248 6.985 23.556 1.00 20.88 75 ASP B C 1
ATOM 2670 O O . ASP B 1 100 ? -4.494 7.378 24.695 1.00 20.07 75 ASP B O 1
ATOM 2675 N N . PRO B 1 101 ? -5.210 6.692 22.661 1.00 20.86 76 PRO B N 1
ATOM 2676 C CA . PRO B 1 101 ? -6.603 6.929 23.024 1.00 21.08 76 PRO B CA 1
ATOM 2677 C C . PRO B 1 101 ? -7.061 6.136 24.241 1.00 20.84 76 PRO B C 1
ATOM 2678 O O . PRO B 1 101 ? -7.950 6.601 24.961 1.00 20.09 76 PRO B O 1
ATOM 2682 N N . VAL B 1 102 ? -6.472 4.963 24.464 1.00 20.95 77 VAL B N 1
ATOM 2683 C CA . VAL B 1 102 ? -6.874 4.134 25.600 1.00 21.51 77 VAL B CA 1
ATOM 2684 C C . VAL B 1 102 ? -6.403 4.796 26.900 1.00 21.53 77 VAL B C 1
ATOM 2685 O O . VAL B 1 102 ? -7.185 4.998 27.854 1.00 20.98 77 VAL B O 1
ATOM 2689 N N . GLN B 1 103 ? -5.130 5.175 26.933 1.00 21.34 78 GLN B N 1
ATOM 2690 C CA . GLN B 1 103 ? -4.606 5.876 28.084 1.00 21.64 78 GLN B CA 1
ATOM 2691 C C . GLN B 1 103 ? -5.353 7.188 28.325 1.00 20.44 78 GLN B C 1
ATOM 2692 O O . GLN B 1 103 ? -5.638 7.548 29.460 1.00 20.55 78 GLN B O 1
ATOM 2698 N N . ILE B 1 104 ? -5.676 7.912 27.255 1.00 17.85 79 ILE B N 1
ATOM 2699 C CA . ILE B 1 104 ? -6.418 9.144 27.396 1.00 18.70 79 ILE B CA 1
ATOM 2700 C C . ILE B 1 104 ? -7.828 8.886 27.992 1.00 18.31 79 ILE B C 1
ATOM 2701 O O . ILE B 1 104 ? -8.225 9.537 28.964 1.00 18.58 79 ILE B O 1
ATOM 2706 N N . LYS B 1 105 ? -8.557 7.921 27.430 1.00 18.96 80 LYS B N 1
ATOM 2707 C CA . LYS B 1 105 ? -9.835 7.524 28.007 1.00 19.89 80 LYS B CA 1
ATOM 2708 C C . LYS B 1 105 ? -9.707 7.268 29.517 1.00 18.34 80 LYS B C 1
ATOM 2709 O O . LYS B 1 105 ? -10.541 7.733 30.303 1.00 18.82 80 LYS B O 1
ATOM 2715 N N . GLN B 1 106 ? -8.689 6.525 29.930 1.00 18.25 81 GLN B N 1
ATOM 2716 C CA . GLN B 1 106 ? -8.591 6.136 31.365 1.00 17.35 81 GLN B CA 1
ATOM 2717 C C . GLN B 1 106 ? -8.335 7.366 32.251 1.00 18.53 81 GLN B C 1
ATOM 2718 O O . GLN B 1 106 ? -8.898 7.486 33.364 1.00 18.08 81 GLN B O 1
ATOM 2724 N N . LEU B 1 107 ? -7.517 8.284 31.759 1.00 17.72 82 LEU B N 1
ATOM 2725 C CA . LEU B 1 107 ? -7.221 9.501 32.517 1.00 17.73 82 LEU B CA 1
ATOM 2726 C C . LEU B 1 107 ? -8.445 10.372 32.622 1.00 18.21 82 LEU B C 1
ATOM 2727 O O . LEU B 1 107 ? -8.708 10.974 33.665 1.00 18.55 82 LEU B O 1
ATOM 2732 N N . LEU B 1 108 ? -9.185 10.496 31.521 1.00 18.02 83 LEU B N 1
ATOM 2733 C CA . LEU B 1 108 ? -10.436 11.250 31.571 1.00 17.78 83 LEU B CA 1
ATOM 2734 C C . LEU B 1 108 ? -11.410 10.621 32.565 1.00 17.91 83 LEU B C 1
ATOM 2735 O O . LEU B 1 108 ? -12.066 11.336 33.311 1.00 18.82 83 LEU B O 1
ATOM 2740 N N . ASP B 1 109 ? -11.482 9.285 32.597 1.00 16.58 84 ASP B N 1
ATOM 2741 C CA . ASP B 1 109 ? -12.468 8.596 33.446 1.00 16.73 84 ASP B CA 1
ATOM 2742 C C . ASP B 1 109 ? -12.190 9.001 34.898 1.00 16.07 84 ASP B C 1
ATOM 2743 O O . ASP B 1 109 ? -13.156 9.151 35.673 1.00 17.38 84 ASP B O 1
ATOM 2748 N N . VAL B 1 110 ? -10.912 9.086 35.297 1.00 15.89 85 VAL B N 1
ATOM 2749 C CA . VAL B 1 110 ? -10.618 9.389 36.707 1.00 16.60 85 VAL B CA 1
ATOM 2750 C C . VAL B 1 110 ? -10.765 10.876 37.002 1.00 17.27 85 VAL B C 1
ATOM 2751 O O . VAL B 1 110 ? -10.540 11.293 38.144 1.00 16.99 85 VAL B O 1
ATOM 2755 N N . GLY B 1 111 ? -11.076 11.674 35.985 1.00 17.73 86 GLY B N 1
ATOM 2756 C CA . GLY B 1 111 ? -11.421 13.075 36.221 1.00 18.85 86 GLY B CA 1
ATOM 2757 C C . GLY B 1 111 ? -10.484 14.127 35.637 1.00 19.58 86 GLY B C 1
ATOM 2758 O O . GLY B 1 111 ? -10.629 15.326 35.944 1.00 20.21 86 GLY B O 1
ATOM 2759 N N . THR B 1 112 ? -9.510 13.689 34.846 1.00 18.45 87 THR B N 1
ATOM 2760 C CA . THR B 1 112 ? -8.603 14.619 34.161 1.00 18.31 87 THR B CA 1
ATOM 2761 C C . THR B 1 112 ? -9.386 15.466 33.172 1.00 17.75 87 THR B C 1
ATOM 2762 O O . THR B 1 112 ? -10.163 14.931 32.371 1.00 17.15 87 THR B O 1
ATOM 2766 N N . GLN B 1 113 ? -9.201 16.790 33.250 1.00 17.78 88 GLN B N 1
ATOM 2767 C CA . GLN B 1 113 ? -9.834 17.636 32.235 1.00 18.60 88 GLN B CA 1
ATOM 2768 C C . GLN B 1 113 ? -8.839 18.387 31.362 1.00 18.92 88 GLN B C 1
ATOM 2769 O O . GLN B 1 113 ? -9.243 18.964 30.351 1.00 19.86 88 GLN B O 1
ATOM 2775 N N . THR B 1 114 ? -7.574 18.447 31.775 1.00 17.69 89 THR B N 1
ATOM 2776 C CA . THR B 1 114 ? -6.547 19.123 30.959 1.00 16.69 89 THR B CA 1
ATOM 2777 C C . THR B 1 114 ? -5.406 18.153 30.743 1.00 16.72 89 THR B C 1
ATOM 2778 O O . THR B 1 114 ? -4.844 17.625 31.728 1.00 15.91 89 THR B O 1
ATOM 2782 N N . LEU B 1 115 ? -5.137 17.856 29.462 1.00 16.50 90 LEU B N 1
ATOM 2783 C CA . LEU B 1 115 ? -4.099 16.879 29.062 1.00 16.63 90 LEU B CA 1
ATOM 2784 C C . LEU B 1 115 ? -2.924 17.575 28.397 1.00 16.55 90 LEU B C 1
ATOM 2785 O O . LEU B 1 115 ? -3.129 18.473 27.564 1.00 17.56 90 LEU B O 1
ATOM 2790 N N . LEU B 1 116 ? -1.707 17.151 28.729 1.00 16.30 91 LEU B N 1
ATOM 2791 C CA . LEU B 1 116 ? -0.524 17.585 28.003 1.00 16.94 91 LEU B CA 1
ATOM 2792 C C . LEU B 1 116 ? 0.013 16.375 27.247 1.00 17.57 91 LEU B C 1
ATOM 2793 O O . LEU B 1 116 ? 0.605 15.467 27.860 1.00 18.13 91 LEU B O 1
ATOM 2798 N N . VAL B 1 117 ? -0.181 16.362 25.934 1.00 15.94 92 VAL B N 1
ATOM 2799 C CA . VAL B 1 117 ? 0.030 15.127 25.138 1.00 16.57 92 VAL B CA 1
ATOM 2800 C C . VAL B 1 117 ? 1.425 15.146 24.544 1.00 17.59 92 VAL B C 1
ATOM 2801 O O . VAL B 1 117 ? 1.730 16.035 23.772 1.00 17.45 92 VAL B O 1
ATOM 2805 N N . PRO B 1 118 ? 2.277 14.147 24.873 1.00 17.68 93 PRO B N 1
ATOM 2806 C CA . PRO B 1 118 ? 3.659 14.222 24.358 1.00 18.16 93 PRO B CA 1
ATOM 2807 C C . PRO B 1 118 ? 3.804 13.844 22.876 1.00 18.45 93 PRO B C 1
ATOM 2808 O O . PRO B 1 118 ? 2.943 13.147 22.313 1.00 17.81 93 PRO B O 1
ATOM 2812 N N . MET B 1 119 ? 4.891 14.323 22.257 1.00 18.50 94 MET B N 1
ATOM 2813 C CA . MET B 1 119 ? 5.332 13.840 20.943 1.00 19.14 94 MET B CA 1
ATOM 2814 C C . MET B 1 119 ? 4.254 13.914 19.867 1.00 18.72 94 MET B C 1
ATOM 2815 O O . MET B 1 119 ? 4.037 12.970 19.082 1.00 19.03 94 MET B O 1
ATOM 2820 N N . VAL B 1 120 ? 3.589 15.062 19.825 1.00 17.12 95 VAL B N 1
ATOM 2821 C CA . VAL B 1 120 ? 2.651 15.310 18.747 1.00 16.51 95 VAL B CA 1
ATOM 2822 C C . VAL B 1 120 ? 3.417 15.909 17.563 1.00 16.88 95 VAL B C 1
ATOM 2823 O O . VAL B 1 120 ? 3.979 17.005 17.663 1.00 16.96 95 VAL B O 1
ATOM 2827 N N . GLN B 1 121 ? 3.439 15.159 16.469 1.00 17.15 96 GLN B N 1
ATOM 2828 C CA . GLN B 1 121 ? 4.354 15.430 15.352 1.00 18.00 96 GLN B CA 1
ATOM 2829 C C . GLN B 1 121 ? 3.711 16.145 14.186 1.00 18.06 96 GLN B C 1
ATOM 2830 O O . GLN B 1 121 ? 4.411 16.728 13.346 1.00 18.34 96 GLN B O 1
ATOM 2836 N N . ASN B 1 122 ? 2.387 16.078 14.114 1.00 18.16 97 ASN B N 1
ATOM 2837 C CA . ASN B 1 122 ? 1.650 16.555 12.937 1.00 17.96 97 ASN B CA 1
ATOM 2838 C C . ASN B 1 122 ? 0.172 16.770 13.269 1.00 17.84 97 ASN B C 1
ATOM 2839 O O . ASN B 1 122 ? -0.271 16.392 14.354 1.00 17.70 97 ASN B O 1
ATOM 2844 N N . ALA B 1 123 ? -0.581 17.375 12.348 1.00 18.33 98 ALA B N 1
ATOM 2845 C CA . ALA B 1 123 ? -1.981 17.698 12.596 1.00 18.56 98 ALA B CA 1
ATOM 2846 C C . ALA B 1 123 ? -2.852 16.464 12.784 1.00 18.72 98 ALA B C 1
ATOM 2847 O O . ALA B 1 123 ? -3.799 16.486 13.582 1.00 19.19 98 ALA B O 1
ATOM 2849 N N . ASP B 1 124 ? -2.536 15.392 12.064 1.00 18.94 99 ASP B N 1
ATOM 2850 C CA . ASP B 1 124 ? -3.301 14.149 12.204 1.00 20.42 99 ASP B CA 1
ATOM 2851 C C . ASP B 1 124 ? -3.224 13.688 13.667 1.00 19.02 99 ASP B C 1
ATOM 2852 O O . ASP B 1 124 ? -4.231 13.326 14.278 1.00 19.59 99 ASP B O 1
ATOM 2857 N N . GLU B 1 125 ? -2.022 13.719 14.228 1.00 19.29 100 GLU B N 1
ATOM 2858 C CA . GLU B 1 125 ? -1.841 13.273 15.604 1.00 18.63 100 GLU B CA 1
ATOM 2859 C C . GLU B 1 125 ? -2.519 14.200 16.596 1.00 18.48 100 GLU B C 1
ATOM 2860 O O . GLU B 1 125 ? -3.098 13.748 17.581 1.00 18.26 100 GLU B O 1
ATOM 2866 N N . ALA B 1 126 ? -2.436 15.507 16.350 1.00 18.62 101 ALA B N 1
ATOM 2867 C CA . ALA B 1 126 ? -3.168 16.465 17.160 1.00 18.74 101 ALA B CA 1
ATOM 2868 C C . ALA B 1 126 ? -4.676 16.225 17.104 1.00 18.56 101 ALA B C 1
ATOM 2869 O O . ALA B 1 126 ? -5.340 16.220 18.159 1.00 19.53 101 ALA B O 1
ATOM 2871 N N . ARG B 1 127 ? -5.204 15.963 15.904 1.00 19.33 102 ARG B N 1
ATOM 2872 C CA . ARG B 1 127 ? -6.634 15.677 15.772 1.00 20.07 102 ARG B CA 1
ATOM 2873 C C . ARG B 1 127 ? -7.014 14.415 16.537 1.00 19.75 102 ARG B C 1
ATOM 2874 O O . ARG B 1 127 ? -8.088 14.351 17.155 1.00 20.25 102 ARG B O 1
ATOM 2882 N N . GLU B 1 128 ? -6.151 13.400 16.481 1.00 18.66 103 GLU B N 1
ATOM 2883 C CA . GLU B 1 128 ? -6.410 12.148 17.182 1.00 20.45 103 GLU B CA 1
ATOM 2884 C C . GLU B 1 128 ? -6.473 12.403 18.691 1.00 19.60 103 GLU B C 1
ATOM 2885 O O . GLU B 1 128 ? -7.285 11.794 19.400 1.00 21.03 103 GLU B O 1
ATOM 2891 N N . ALA B 1 129 ? -5.585 13.261 19.185 1.00 19.26 104 ALA B N 1
ATOM 2892 C CA . ALA B 1 129 ? -5.578 13.570 20.633 1.00 19.30 104 ALA B CA 1
ATOM 2893 C C . ALA B 1 129 ? -6.895 14.246 21.025 1.00 18.90 104 ALA B C 1
ATOM 2894 O O . ALA B 1 129 ? -7.541 13.870 22.011 1.00 20.47 104 ALA B O 1
ATOM 2896 N N . VAL B 1 130 ? -7.296 15.242 20.235 1.00 18.49 105 VAL B N 1
ATOM 2897 C CA . VAL B 1 130 ? -8.559 15.938 20.493 1.00 18.59 105 VAL B CA 1
ATOM 2898 C C . VAL B 1 130 ? -9.749 14.971 20.466 1.00 18.63 105 VAL B C 1
ATOM 2899 O O . VAL B 1 130 ? -10.578 14.949 21.389 1.00 19.06 105 VAL B O 1
ATOM 2903 N N . ARG B 1 131 ? -9.847 14.177 19.404 1.00 18.96 106 ARG B N 1
ATOM 2904 C CA . ARG B 1 131 ? -10.989 13.281 19.227 1.00 19.12 106 ARG B CA 1
ATOM 2905 C C . ARG B 1 131 ? -11.117 12.280 20.369 1.00 18.64 106 ARG B C 1
ATOM 2906 O O . ARG B 1 131 ? -12.213 11.882 20.739 1.00 19.85 106 ARG B O 1
ATOM 2914 N N . ALA B 1 132 ? -9.989 11.932 20.969 1.00 18.96 107 ALA B N 1
ATOM 2915 C CA . ALA B 1 132 ? -9.982 10.993 22.093 1.00 18.73 107 ALA B CA 1
ATOM 2916 C C . ALA B 1 132 ? -10.674 11.580 23.339 1.00 20.00 107 ALA B C 1
ATOM 2917 O O . ALA B 1 132 ? -11.098 10.823 24.216 1.00 20.57 107 ALA B O 1
ATOM 2919 N N . THR B 1 133 ? -10.767 12.915 23.410 1.00 18.48 108 THR B N 1
ATOM 2920 C CA . THR B 1 133 ? -11.289 13.592 24.615 1.00 18.06 108 THR B CA 1
ATOM 2921 C C . THR B 1 133 ? -12.744 13.980 24.481 1.00 18.74 108 THR B C 1
ATOM 2922 O O . THR B 1 133 ? -13.329 14.483 25.423 1.00 18.16 108 THR B O 1
ATOM 2926 N N . ARG B 1 134 ? -13.326 13.764 23.297 1.00 18.90 109 ARG B N 1
ATOM 2927 C CA . ARG B 1 134 ? -14.679 14.247 23.004 1.00 19.59 109 ARG B CA 1
ATOM 2928 C C . ARG B 1 134 ? -15.665 13.125 22.698 1.00 21.23 109 ARG B C 1
ATOM 2929 O O . ARG B 1 134 ? -15.349 12.179 21.966 1.00 20.73 109 ARG B O 1
ATOM 2937 N N . TYR B 1 135 ? -16.851 13.233 23.289 1.00 21.74 110 TYR B N 1
ATOM 2938 C CA . TYR B 1 135 ? -17.964 12.340 22.981 1.00 22.81 110 TYR B CA 1
ATOM 2939 C C . TYR B 1 135 ? -18.423 12.525 21.540 1.00 23.17 110 TYR B C 1
ATOM 2940 O O . TYR B 1 135 ? -18.245 13.602 20.958 1.00 23.96 110 TYR B O 1
ATOM 2949 N N . PRO B 1 136 ? -19.009 11.475 20.953 1.00 24.11 111 PRO B N 1
ATOM 2950 C CA . PRO B 1 136 ? -19.640 11.664 19.635 1.00 24.52 111 PRO B CA 1
ATOM 2951 C C . PRO B 1 136 ? -20.736 12.747 19.642 1.00 25.73 111 PRO B C 1
ATOM 2952 O O . PRO B 1 136 ? -21.384 12.964 20.662 1.00 25.70 111 PRO B O 1
ATOM 2956 N N . PRO B 1 137 ? -20.951 13.422 18.506 1.00 26.92 112 PRO B N 1
ATOM 2957 C CA . PRO B 1 137 ? -20.279 13.255 17.218 1.00 27.44 112 PRO B CA 1
ATOM 2958 C C . PRO B 1 137 ? -18.924 13.965 17.118 1.00 27.56 112 PRO B C 1
ATOM 2959 O O . PRO B 1 137 ? -18.244 13.813 16.116 1.00 28.93 112 PRO B O 1
ATOM 2963 N N . ALA B 1 138 ? -18.511 14.697 18.150 1.00 27.33 113 ALA B N 1
ATOM 2964 C CA . ALA B 1 138 ? -17.246 15.439 18.069 1.00 26.43 113 ALA B CA 1
ATOM 2965 C C . ALA B 1 138 ? -15.993 14.557 18.228 1.00 26.37 113 ALA B C 1
ATOM 2966 O O . ALA B 1 138 ? -14.887 14.957 17.850 1.00 27.55 113 ALA B O 1
ATOM 2968 N N . GLY B 1 139 ? -16.146 13.375 18.811 1.00 24.69 114 GLY B N 1
ATOM 2969 C CA . GLY B 1 139 ? -15.004 12.498 18.960 1.00 23.56 114 GLY B CA 1
ATOM 2970 C C . GLY B 1 139 ? -15.348 11.054 19.199 1.00 23.62 114 GLY B C 1
ATOM 2971 O O . GLY B 1 139 ? -16.438 10.596 18.860 1.00 23.57 114 GLY B O 1
ATOM 2972 N N . ILE B 1 140 ? -14.398 10.333 19.768 1.00 23.65 115 ILE B N 1
ATOM 2973 C CA . ILE B 1 140 ? -14.524 8.888 19.953 1.00 24.26 115 ILE B CA 1
ATOM 2974 C C . ILE B 1 140 ? -14.541 8.480 21.430 1.00 24.08 115 ILE B C 1
ATOM 2975 O O . ILE B 1 140 ? -14.367 7.309 21.751 1.00 24.40 115 ILE B O 1
ATOM 2980 N N . ARG B 1 141 ? -14.725 9.448 22.332 1.00 23.13 116 ARG B N 1
ATOM 2981 C CA . ARG B 1 141 ? -14.791 9.125 23.759 1.00 23.38 116 ARG B CA 1
ATOM 2982 C C . ARG B 1 141 ? -16.031 8.261 24.038 1.00 24.22 116 ARG B C 1
ATOM 2983 O O . ARG B 1 141 ? -17.144 8.613 23.627 1.00 23.61 116 ARG B O 1
ATOM 2991 N N . GL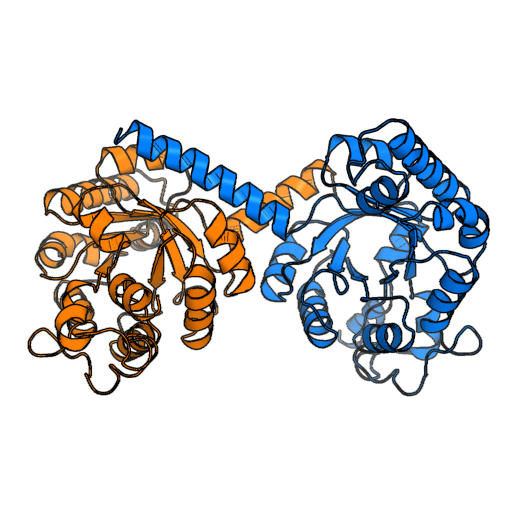Y B 1 142 ? -15.826 7.149 24.736 1.00 26.41 117 GLY B N 1
ATOM 2992 C CA . GLY B 1 142 ? -16.919 6.237 25.095 1.00 29.05 117 GLY B CA 1
ATOM 2993 C C . GLY B 1 142 ? -17.776 6.800 26.213 1.00 31.34 117 GLY B C 1
ATOM 2994 O O . GLY B 1 142 ? -17.243 7.145 27.289 1.00 31.48 117 GLY B O 1
ATOM 2995 N N . VAL B 1 143 ? -19.087 6.928 25.951 1.00 33.40 118 VAL B N 1
ATOM 2996 C CA . VAL B 1 143 ? -20.045 7.467 26.944 1.00 35.32 118 VAL B CA 1
ATOM 2997 C C . VAL B 1 143 ? -20.213 6.469 28.065 1.00 36.72 118 VAL B C 1
ATOM 2998 O O . VAL B 1 143 ? -20.721 6.807 29.154 1.00 37.29 118 VAL B O 1
ATOM 3002 N N . GLY B 1 144 ? -19.741 5.247 27.794 1.00 37.87 119 GLY B N 1
ATOM 3003 C CA . GLY B 1 144 ? -19.951 4.091 28.661 1.00 38.31 119 GLY B CA 1
ATOM 3004 C C . GLY B 1 144 ? -19.646 4.431 30.098 1.00 38.14 119 GLY B C 1
ATOM 3005 O O . GLY B 1 144 ? -20.377 4.028 31.012 1.00 38.42 119 GLY B O 1
ATOM 3006 N N . SER B 1 145 ? -18.596 5.221 30.269 1.00 37.62 120 SER B N 1
ATOM 3007 C CA . SER B 1 145 ? -17.998 5.480 31.557 1.00 37.13 120 SER B CA 1
ATOM 3008 C C . SER B 1 145 ? -18.153 6.942 32.000 1.00 36.45 120 SER B C 1
ATOM 3009 O O . SER B 1 145 ? -17.320 7.469 32.757 1.00 36.97 120 SER B O 1
ATOM 3012 N N . ALA B 1 146 ? -19.201 7.613 31.536 1.00 34.68 121 ALA B N 1
ATOM 3013 C CA . ALA B 1 146 ? -19.536 8.891 32.145 1.00 33.33 121 ALA B CA 1
ATOM 3014 C C . ALA B 1 146 ? -19.618 8.627 33.647 1.00 32.16 121 ALA B C 1
ATOM 3015 O O . ALA B 1 146 ? -19.198 9.471 34.440 1.00 33.19 121 ALA B O 1
ATOM 3017 N N . LEU B 1 147 ? -20.049 7.422 34.024 1.00 30.05 122 LEU B N 1
ATOM 3018 C CA . LEU B 1 147 ? -20.268 7.066 35.444 1.00 29.33 122 LEU B CA 1
ATOM 3019 C C . LEU B 1 147 ? -19.051 6.921 36.399 1.00 27.83 122 LEU B C 1
ATOM 3020 O O . LEU B 1 147 ? -19.249 6.623 37.584 1.00 28.11 122 LEU B O 1
ATOM 3025 N N . ALA B 1 148 ? -17.821 7.103 35.904 1.00 25.37 123 ALA B N 1
ATOM 3026 C CA . ALA B 1 148 ? -16.599 7.070 36.753 1.00 22.33 123 ALA B CA 1
ATOM 3027 C C . ALA B 1 148 ? -16.414 8.383 37.556 1.00 19.55 123 ALA B C 1
ATOM 3028 O O . ALA B 1 148 ? -17.344 9.169 37.635 1.00 19.94 123 ALA B O 1
ATOM 3030 N N . ARG B 1 149 ? -15.216 8.651 38.094 1.00 17.28 124 ARG B N 1
ATOM 3031 C CA . ARG B 1 149 ? -15.001 9.892 38.872 1.00 16.14 124 ARG B CA 1
ATOM 3032 C C . ARG B 1 149 ? -15.263 11.137 38.024 1.00 16.36 124 ARG B C 1
ATOM 3033 O O . ARG B 1 149 ? -15.636 12.194 38.570 1.00 17.02 124 ARG B O 1
ATOM 3041 N N . ALA B 1 150 ? -15.062 11.016 36.716 1.00 16.90 125 ALA B N 1
ATOM 3042 C CA . ALA B 1 150 ? -15.279 12.153 35.796 1.00 17.97 125 ALA B CA 1
ATOM 3043 C C . ALA B 1 150 ? -16.629 12.847 36.015 1.00 17.58 125 ALA B C 1
ATOM 3044 O O . ALA B 1 150 ? -16.663 14.062 36.012 1.00 18.28 125 ALA B O 1
ATOM 3046 N N . SER B 1 151 ? -17.728 12.095 36.165 1.00 16.60 126 SER B N 1
ATOM 3047 C CA . SER B 1 151 ? -19.073 12.684 36.367 1.00 16.91 126 SER B CA 1
ATOM 3048 C C . SER B 1 151 ? -19.403 12.681 37.860 1.00 16.40 126 SER B C 1
ATOM 3049 O O . SER B 1 151 ? -20.554 12.868 38.252 1.00 16.89 126 SER B O 1
ATOM 3052 N N . ARG B 1 152 ? -18.385 12.442 38.682 1.00 17.56 127 ARG B N 1
ATOM 3053 C CA . ARG B 1 152 ? -18.573 12.091 40.085 1.00 17.77 127 ARG B CA 1
ATOM 3054 C C . ARG B 1 152 ? -19.676 11.016 40.257 1.00 18.22 127 ARG B C 1
ATOM 3055 O O . ARG B 1 152 ? -20.633 11.162 41.047 1.00 18.92 127 ARG B O 1
ATOM 3063 N N . TRP B 1 153 ? -19.515 9.913 39.524 1.00 16.60 128 TRP B N 1
ATOM 3064 C CA . TRP B 1 153 ? -20.412 8.751 39.615 1.00 17.00 128 TRP B CA 1
ATOM 3065 C C . TRP B 1 153 ? -21.853 9.201 39.368 1.00 18.06 128 TRP B C 1
ATOM 3066 O O . TRP B 1 153 ? -22.769 8.851 40.084 1.00 18.69 128 TRP B O 1
ATOM 3077 N N . ASN B 1 154 ? -22.006 9.984 38.306 1.00 18.33 129 ASN B N 1
ATOM 3078 C CA . ASN B 1 154 ? -23.327 10.458 37.849 1.00 20.44 129 ASN B CA 1
ATOM 3079 C C . ASN B 1 154 ? -24.005 11.494 38.724 1.00 20.56 129 ASN B C 1
ATOM 3080 O O . ASN B 1 154 ? -25.245 11.578 38.719 1.00 22.35 129 ASN B O 1
ATOM 3085 N N . ARG B 1 155 ? -23.216 12.299 39.427 1.00 20.21 130 ARG B N 1
ATOM 3086 C CA . ARG B 1 155 ? -23.771 13.401 40.229 1.00 21.17 130 ARG B CA 1
ATOM 3087 C C . ARG B 1 155 ? -23.687 14.760 39.561 1.00 21.56 130 ARG B C 1
ATOM 3088 O O . ARG B 1 155 ? -24.457 15.662 39.912 1.00 21.84 130 ARG B O 1
ATOM 3096 N N . ILE B 1 156 ? -22.745 14.932 38.639 1.00 20.82 131 ILE B N 1
ATOM 3097 C CA . ILE B 1 156 ? -22.621 16.222 37.961 1.00 21.98 131 ILE B CA 1
ATOM 3098 C C . ILE B 1 156 ? -23.777 16.341 36.978 1.00 22.44 131 ILE B C 1
ATOM 3099 O O . ILE B 1 156 ? -23.888 15.539 36.049 1.00 21.54 131 ILE B O 1
ATOM 3104 N N . PRO B 1 157 ? -24.661 17.343 37.198 1.00 23.86 132 PRO B N 1
ATOM 3105 C CA . PRO B 1 157 ? -25.808 17.451 36.314 1.00 23.94 132 PRO B CA 1
ATOM 3106 C C . PRO B 1 157 ? -25.395 17.769 34.883 1.00 24.81 132 PRO B C 1
ATOM 3107 O O . PRO B 1 157 ? -24.462 18.556 34.662 1.00 24.68 132 PRO B O 1
ATOM 3111 N N . ASP B 1 158 ? -26.092 17.138 33.931 1.00 25.43 133 ASP B N 1
ATOM 3112 C CA . ASP B 1 158 ? -25.892 17.350 32.496 1.00 25.95 133 ASP B CA 1
ATOM 3113 C C . ASP B 1 158 ? -24.440 17.109 32.081 1.00 25.26 133 ASP B C 1
ATOM 3114 O O . ASP B 1 158 ? -23.929 17.749 31.150 1.00 25.05 133 ASP B O 1
ATOM 3119 N N . TYR B 1 159 ? -23.784 16.185 32.779 1.00 23.94 134 TYR B N 1
ATOM 3120 C CA . TYR B 1 159 ? -22.388 15.883 32.506 1.00 22.82 134 TYR B CA 1
ATOM 3121 C C . TYR B 1 159 ? -22.084 15.636 31.012 1.00 23.10 134 TYR B C 1
ATOM 3122 O O . TYR B 1 159 ? -21.194 16.271 30.455 1.00 23.90 134 TYR B O 1
ATOM 3131 N N . LEU B 1 160 ? -22.793 14.698 30.388 1.00 23.26 135 LEU B N 1
ATOM 3132 C CA . LEU B 1 160 ? -22.529 14.340 28.983 1.00 24.50 135 LEU B CA 1
ATOM 3133 C C . LEU B 1 160 ? -22.604 15.539 28.060 1.00 24.69 135 LEU B C 1
ATOM 3134 O O . LEU B 1 160 ? -21.793 15.670 27.146 1.00 25.85 135 LEU B O 1
ATOM 3139 N N . GLN B 1 161 ? -23.578 16.409 28.304 1.00 24.44 136 GLN B N 1
ATOM 3140 C CA . GLN B 1 161 ? -23.800 17.576 27.467 1.00 24.90 136 GLN B CA 1
ATOM 3141 C C . GLN B 1 161 ? -22.714 18.638 27.677 1.00 24.65 136 GLN B C 1
ATOM 3142 O O . GLN B 1 161 ? -22.411 19.409 26.762 1.00 24.43 136 GLN B O 1
ATOM 3148 N N . LYS B 1 162 ? -22.145 18.663 28.880 1.00 23.50 137 LYS B N 1
ATOM 3149 C CA . LYS B 1 162 ? -21.197 19.708 29.272 1.00 23.65 137 LYS B CA 1
ATOM 3150 C C . LYS B 1 162 ? -19.731 19.318 29.121 1.00 22.84 137 LYS B C 1
ATOM 3151 O O . LYS B 1 162 ? -18.874 20.200 29.073 1.00 22.49 137 LYS B O 1
ATOM 3157 N N . ALA B 1 163 ? -19.435 18.015 29.072 1.00 21.37 138 ALA B N 1
ATOM 3158 C CA . ALA B 1 163 ? -18.041 17.558 29.220 1.00 20.88 138 ALA B CA 1
ATOM 3159 C C . ALA B 1 163 ? -17.116 18.008 28.092 1.00 20.56 138 ALA B C 1
ATOM 3160 O O . ALA B 1 163 ? -15.987 18.419 28.352 1.00 19.59 138 ALA B O 1
ATOM 3162 N N . ASN B 1 164 ? -17.595 17.975 26.851 1.00 20.29 139 ASN B N 1
ATOM 3163 C CA . ASN B 1 164 ? -16.691 18.244 25.740 1.00 20.64 139 ASN B CA 1
ATOM 3164 C C . ASN B 1 164 ? -16.101 19.631 25.832 1.00 20.81 139 ASN B C 1
ATOM 3165 O O . ASN B 1 164 ? -14.902 19.808 25.637 1.00 21.61 139 ASN B O 1
ATOM 3170 N N . ASP B 1 165 ? -16.930 20.608 26.176 1.00 20.93 140 ASP B N 1
ATOM 3171 C CA . ASP B 1 165 ? -16.450 21.987 26.188 1.00 21.97 140 ASP B CA 1
ATOM 3172 C C . ASP B 1 165 ? -15.471 22.295 27.328 1.00 21.06 140 ASP B C 1
ATOM 3173 O O . ASP B 1 165 ? -14.748 23.297 27.262 1.00 20.98 140 ASP B O 1
ATOM 3178 N N . GLN B 1 166 ? -15.455 21.456 28.368 1.00 19.94 141 GLN B N 1
ATOM 3179 C CA . GLN B 1 166 ? -14.538 21.655 29.499 1.00 19.98 141 GLN B CA 1
ATOM 3180 C C . GLN B 1 166 ? -13.218 20.890 29.348 1.00 19.28 141 GLN B C 1
ATOM 3181 O O . GLN B 1 166 ? -12.354 21.015 30.207 1.00 20.27 141 GLN B O 1
ATOM 3187 N N . MET B 1 167 ? -13.060 20.146 28.259 1.00 18.44 142 MET B N 1
ATOM 3188 C CA . MET B 1 167 ? -11.809 19.434 28.017 1.00 18.71 142 MET B CA 1
ATOM 3189 C C . MET B 1 167 ? -10.817 20.425 27.408 1.00 18.01 142 MET B C 1
ATOM 3190 O O . MET B 1 167 ? -11.181 21.233 26.517 1.00 18.40 142 MET B O 1
ATOM 3195 N N . CYS B 1 168 ? -9.573 20.319 27.871 1.00 17.39 143 CYS B N 1
ATOM 3196 C CA . CYS B 1 168 ? -8.498 21.195 27.441 1.00 17.48 143 CYS B CA 1
ATOM 3197 C C . CYS B 1 168 ? -7.328 20.364 26.965 1.00 17.10 143 CYS B C 1
ATOM 3198 O O . CYS B 1 168 ? -6.726 19.635 27.748 1.00 18.94 143 CYS B O 1
ATOM 3201 N N . VAL B 1 169 ? -7.047 20.414 25.668 1.00 17.06 144 VAL B N 1
ATOM 3202 C CA . VAL B 1 169 ? -6.003 19.592 25.062 1.00 16.21 144 VAL B CA 1
ATOM 3203 C C . VAL B 1 169 ? -4.801 20.463 24.712 1.00 16.13 144 VAL B C 1
ATOM 3204 O O . VAL B 1 169 ? -4.927 21.436 23.931 1.00 16.59 144 VAL B O 1
ATOM 3208 N N . LEU B 1 170 ? -3.649 20.093 25.293 1.00 15.88 145 LEU B N 1
ATOM 3209 C CA . LEU B 1 170 ? -2.394 20.794 25.030 1.00 15.96 145 LEU B CA 1
ATOM 3210 C C . LEU B 1 170 ? -1.485 19.767 24.394 1.00 17.17 145 LEU B C 1
ATOM 3211 O O . LEU B 1 170 ? -1.404 18.620 24.854 1.00 17.30 145 LEU B O 1
ATOM 3216 N N . VAL B 1 171 ? -0.838 20.146 23.302 1.00 16.10 146 VAL B N 1
ATOM 3217 C CA . VAL B 1 171 ? 0.023 19.193 22.561 1.00 16.92 146 VAL B CA 1
ATOM 3218 C C . VAL B 1 171 ? 1.504 19.589 22.661 1.00 17.53 146 VAL B C 1
ATOM 3219 O O . VAL B 1 171 ? 1.826 20.785 22.588 1.00 17.22 146 VAL B O 1
ATOM 3223 N N . GLN B 1 172 ? 2.400 18.604 22.832 1.00 16.89 147 GLN B N 1
ATOM 3224 C CA . GLN B 1 172 ? 3.833 18.904 22.887 1.00 18.73 147 GLN B CA 1
ATOM 3225 C C . GLN B 1 172 ? 4.492 18.805 21.531 1.00 20.08 147 GLN B C 1
ATOM 3226 O O . GLN B 1 172 ? 4.307 17.816 20.815 1.00 20.95 147 GLN B O 1
ATOM 3232 N N . ILE B 1 173 ? 5.318 19.798 21.218 1.00 20.31 148 ILE B N 1
ATOM 3233 C CA . ILE B 1 173 ? 6.157 19.769 20.023 1.00 22.50 148 ILE B CA 1
ATOM 3234 C C . ILE B 1 173 ? 7.605 19.635 20.494 1.00 22.14 148 ILE B C 1
ATOM 3235 O O . ILE B 1 173 ? 8.076 20.410 21.340 1.00 21.88 148 ILE B O 1
ATOM 3240 N N . GLU B 1 174 ? 8.277 18.591 20.012 1.00 21.53 149 GLU B N 1
ATOM 3241 C CA . GLU B 1 174 ? 9.561 18.160 20.555 1.00 23.04 149 GLU B CA 1
ATOM 3242 C C . GLU B 1 174 ? 10.617 17.940 19.486 1.00 22.76 149 GLU B C 1
ATOM 3243 O O . GLU B 1 174 ? 11.744 17.553 19.803 1.00 23.54 149 GLU B O 1
ATOM 3249 N N . THR B 1 175 ? 10.253 18.158 18.224 1.00 21.73 150 THR B N 1
ATOM 3250 C CA . THR B 1 175 ? 11.152 17.842 17.105 1.00 21.56 150 THR B CA 1
ATOM 3251 C C . THR B 1 175 ? 11.105 18.864 15.995 1.00 22.03 150 THR B C 1
ATOM 3252 O O . THR B 1 175 ? 10.157 19.669 15.897 1.00 21.36 150 THR B O 1
ATOM 3256 N N . ARG B 1 176 ? 12.107 18.782 15.111 1.00 22.44 151 ARG B N 1
ATOM 3257 C CA . ARG B 1 176 ? 12.156 19.650 13.935 1.00 23.72 151 ARG B CA 1
ATOM 3258 C C . ARG B 1 176 ? 10.944 19.419 13.028 1.00 23.23 151 ARG B C 1
ATOM 3259 O O . ARG B 1 176 ? 10.377 20.364 12.480 1.00 23.34 151 ARG B O 1
ATOM 3267 N N . GLU B 1 177 ? 10.556 18.155 12.881 1.00 23.11 152 GLU B N 1
ATOM 3268 C CA . GLU B 1 177 ? 9.366 17.780 12.117 1.00 22.81 152 GLU B CA 1
ATOM 3269 C C . GLU B 1 177 ? 8.121 18.445 12.714 1.00 22.02 152 GLU B C 1
ATOM 3270 O O . GLU B 1 177 ? 7.338 19.049 11.983 1.00 21.35 152 GLU B O 1
ATOM 3276 N N . ALA B 1 178 ? 7.940 18.324 14.035 1.00 21.41 153 ALA B N 1
ATOM 3277 C CA . ALA B 1 178 ? 6.770 18.934 14.689 1.00 21.36 153 ALA B CA 1
ATOM 3278 C C . ALA B 1 178 ? 6.772 20.434 14.448 1.00 21.88 153 ALA B C 1
ATOM 3279 O O . ALA B 1 178 ? 5.732 21.011 14.135 1.00 21.46 153 ALA B O 1
ATOM 3281 N N . MET B 1 179 ? 7.949 21.060 14.581 1.00 21.82 154 MET B N 1
ATOM 3282 C CA . MET B 1 179 ? 8.107 22.484 14.275 1.00 22.94 154 MET B CA 1
ATOM 3283 C C . MET B 1 179 ? 7.691 22.866 12.847 1.00 23.28 154 MET B C 1
ATOM 3284 O O . MET B 1 179 ? 6.972 23.845 12.655 1.00 23.16 154 MET B O 1
ATOM 3289 N N . LYS B 1 180 ? 8.126 22.081 11.858 1.00 22.90 155 LYS B N 1
ATOM 3290 C CA . LYS B 1 180 ? 7.722 22.272 10.463 1.00 23.54 155 LYS B CA 1
ATOM 3291 C C . LYS B 1 180 ? 6.199 22.212 10.298 1.00 21.95 155 LYS B C 1
ATOM 3292 O O . LYS B 1 180 ? 5.620 23.006 9.540 1.00 21.76 155 LYS B O 1
ATOM 3298 N N . ASN B 1 181 ? 5.559 21.299 11.040 1.00 20.36 156 ASN B N 1
ATOM 3299 C CA . ASN B 1 181 ? 4.112 21.099 10.962 1.00 19.85 156 ASN B CA 1
ATOM 3300 C C . ASN B 1 181 ? 3.299 22.022 11.867 1.00 19.72 156 ASN B C 1
ATOM 3301 O O . ASN B 1 181 ? 2.060 21.944 11.891 1.00 19.63 156 ASN B O 1
ATOM 3306 N N . LEU B 1 182 ? 3.984 22.886 12.611 1.00 19.74 157 LEU B N 1
ATOM 3307 C CA . LEU B 1 182 ? 3.291 23.766 13.565 1.00 20.17 157 LEU B CA 1
ATOM 3308 C C . LEU B 1 182 ? 2.073 24.523 12.983 1.00 19.70 157 LEU B C 1
ATOM 3309 O O . LEU B 1 182 ? 1.002 24.522 13.605 1.00 19.69 157 LEU B O 1
ATOM 3314 N N . PRO B 1 183 ? 2.219 25.162 11.807 1.00 20.97 158 PRO B N 1
ATOM 3315 C CA . PRO B 1 183 ? 1.059 25.861 11.243 1.00 21.53 158 PRO B CA 1
ATOM 3316 C C . PRO B 1 183 ? -0.169 24.969 11.095 1.00 21.91 158 PRO B C 1
ATOM 3317 O O . PRO B 1 183 ? -1.282 25.396 11.437 1.00 22.34 158 PRO B O 1
ATOM 3321 N N . GLN B 1 184 ? 0.029 23.733 10.616 1.00 21.64 159 GLN B N 1
ATOM 3322 C CA . GLN B 1 184 ? -1.086 22.794 10.458 1.00 21.43 159 GLN B CA 1
ATOM 3323 C C . GLN B 1 184 ? -1.642 22.339 11.811 1.00 20.36 159 GLN B C 1
ATOM 3324 O O . GLN B 1 184 ? -2.861 22.221 11.969 1.00 21.16 159 GLN B O 1
ATOM 3330 N N . ILE B 1 185 ? -0.745 22.078 12.767 1.00 19.85 160 ILE B N 1
ATOM 3331 C CA . ILE B 1 185 ? -1.145 21.732 14.145 1.00 19.76 160 ILE B CA 1
ATOM 3332 C C . ILE B 1 185 ? -2.033 22.839 14.731 1.00 21.04 160 ILE B C 1
ATOM 3333 O O . ILE B 1 185 ? -3.073 22.560 15.355 1.00 21.09 160 ILE B O 1
ATOM 3338 N N . LEU B 1 186 ? -1.643 24.082 14.484 1.00 21.55 161 LEU B N 1
ATOM 3339 C CA . LEU B 1 186 ? -2.370 25.217 15.060 1.00 22.88 161 LEU B CA 1
ATOM 3340 C C . LEU B 1 186 ? -3.786 25.321 14.482 1.00 23.72 161 LEU B C 1
ATOM 3341 O O . LEU B 1 186 ? -4.700 25.792 15.169 1.00 25.92 161 LEU B O 1
ATOM 3346 N N . ASP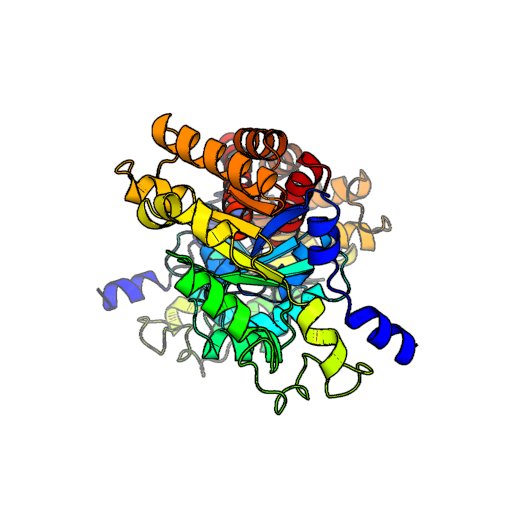 B 1 187 ? -3.980 24.794 13.273 1.00 22.52 162 ASP B N 1
ATOM 3347 C CA . ASP B 1 187 ? -5.284 24.835 12.609 1.00 23.13 162 ASP B CA 1
ATOM 3348 C C . ASP B 1 187 ? -6.276 23.778 13.127 1.00 22.71 162 ASP B C 1
ATOM 3349 O O . ASP B 1 187 ? -7.438 23.789 12.747 1.00 23.15 162 ASP B O 1
ATOM 3354 N N . VAL B 1 188 ? -5.827 22.857 13.982 1.00 21.23 163 VAL B N 1
ATOM 3355 C CA . VAL B 1 188 ? -6.708 21.789 14.472 1.00 20.85 163 VAL B CA 1
ATOM 3356 C C . VAL B 1 188 ? -7.651 22.316 15.558 1.00 21.58 163 VAL B C 1
ATOM 3357 O O . VAL B 1 188 ? -7.198 22.768 16.617 1.00 22.14 163 VAL B O 1
ATOM 3361 N N . GLU B 1 189 ? -8.954 22.245 15.291 1.00 21.59 164 GLU B N 1
ATOM 3362 C CA . GLU B 1 189 ? -9.944 22.671 16.278 1.00 21.80 164 GLU B CA 1
ATOM 3363 C C . GLU B 1 189 ? -9.835 21.785 17.508 1.00 20.51 164 GLU B C 1
ATOM 3364 O O . GLU B 1 189 ? -9.722 20.571 17.388 1.00 21.03 164 GLU B O 1
ATOM 3370 N N . GLY B 1 190 ? -9.866 22.405 18.681 1.00 19.94 165 GLY B N 1
ATOM 3371 C CA . GLY B 1 190 ? -9.750 21.651 19.905 1.00 18.89 165 GLY B CA 1
ATOM 3372 C C . GLY B 1 190 ? -8.350 21.564 20.464 1.00 18.58 165 GLY B C 1
ATOM 3373 O O . GLY B 1 190 ? -8.175 21.157 21.598 1.00 18.38 165 GLY B O 1
ATOM 3374 N N . VAL B 1 191 ? -7.342 21.947 19.682 1.00 17.92 166 VAL B N 1
ATOM 3375 C CA . VAL B 1 191 ? -6.001 22.154 20.255 1.00 17.62 166 VAL B CA 1
ATOM 3376 C C . VAL B 1 191 ? -6.011 23.509 20.970 1.00 17.52 166 VAL B C 1
ATOM 3377 O O . VAL B 1 191 ? -6.086 24.578 20.334 1.00 19.48 166 VAL B O 1
ATOM 3381 N N . ASP B 1 192 ? -6.004 23.471 22.302 1.00 16.37 167 ASP B N 1
ATOM 3382 C CA . ASP B 1 192 ? -6.108 24.727 23.043 1.00 16.96 167 ASP B CA 1
ATOM 3383 C C . ASP B 1 192 ? -4.760 25.379 23.263 1.00 17.25 167 ASP B C 1
ATOM 3384 O O . ASP B 1 192 ? -4.680 26.611 23.465 1.00 17.88 167 ASP B O 1
ATOM 3389 N N . GLY B 1 193 ? -3.713 24.564 23.288 1.00 17.43 168 GLY B N 1
ATOM 3390 C CA . GLY B 1 193 ? -2.369 25.044 23.615 1.00 17.48 168 GLY B CA 1
ATOM 3391 C C . GLY B 1 193 ? -1.318 24.166 22.978 1.00 17.58 168 GLY B C 1
ATOM 3392 O O . GLY B 1 193 ? -1.563 22.980 22.711 1.00 17.29 168 GLY B O 1
ATOM 3393 N N . VAL B 1 194 ? -0.125 24.730 22.797 1.00 16.77 169 VAL B N 1
ATOM 3394 C CA . VAL B 1 194 ? 1.009 23.985 22.256 1.00 16.33 169 VAL B CA 1
ATOM 3395 C C . VAL B 1 194 ? 2.187 24.257 23.160 1.00 17.72 169 VAL B C 1
ATOM 3396 O O . VAL B 1 194 ? 2.526 25.407 23.391 1.00 17.02 169 VAL B O 1
ATOM 3400 N N . PHE B 1 195 ? 2.769 23.178 23.678 1.00 17.08 170 PHE B N 1
ATOM 3401 C CA . PHE B 1 195 ? 3.885 23.227 24.638 1.00 18.33 170 PHE B CA 1
ATOM 3402 C C . PHE B 1 195 ? 5.163 22.879 23.909 1.00 19.92 170 PHE B C 1
ATOM 3403 O O . PHE B 1 195 ? 5.193 21.941 23.121 1.00 19.65 170 PHE B O 1
ATOM 3411 N N . ILE B 1 196 ? 6.239 23.618 24.183 1.00 21.77 171 ILE B N 1
ATOM 3412 C CA . ILE B 1 196 ? 7.525 23.288 23.590 1.00 24.45 171 ILE B CA 1
ATOM 3413 C C . ILE B 1 196 ? 8.413 22.787 24.715 1.00 25.73 171 ILE B C 1
ATOM 3414 O O . ILE B 1 196 ? 8.529 23.453 25.745 1.00 27.48 171 ILE B O 1
ATOM 3419 N N . GLY B 1 197 ? 9.026 21.619 24.526 1.00 28.14 172 GLY B N 1
ATOM 3420 C CA . GLY B 1 197 ? 9.969 21.084 25.520 1.00 29.23 172 GLY B CA 1
ATOM 3421 C C . GLY B 1 197 ? 11.369 21.387 24.998 1.00 28.83 172 GLY B C 1
ATOM 3422 O O . GLY B 1 197 ? 11.807 20.760 24.034 1.00 29.71 172 GLY B O 1
ATOM 3423 N N . PRO B 1 198 ? 12.050 22.395 25.591 1.00 29.31 173 PRO B N 1
ATOM 3424 C CA . PRO B 1 198 ? 13.338 22.905 25.051 1.00 28.98 173 PRO B CA 1
ATOM 3425 C C . PRO B 1 198 ? 14.452 21.864 25.000 1.00 28.82 173 PRO B C 1
ATOM 3426 O O . PRO B 1 198 ? 15.237 21.863 24.044 1.00 28.41 173 PRO B O 1
ATOM 3430 N N . ALA B 1 199 ? 14.520 21.012 26.020 1.00 28.64 174 ALA B N 1
ATOM 3431 C CA . ALA B 1 199 ? 15.516 19.937 26.057 1.00 28.20 174 ALA B CA 1
ATOM 3432 C C . ALA B 1 199 ? 15.370 18.954 24.891 1.00 28.15 174 ALA B C 1
ATOM 3433 O O . ALA B 1 199 ? 16.347 18.686 24.197 1.00 28.38 174 ALA B O 1
ATOM 3435 N N . ASP B 1 200 ? 14.167 18.404 24.687 1.00 28.63 175 ASP B N 1
ATOM 3436 C CA . ASP B 1 200 ? 13.933 17.461 23.575 1.00 28.67 175 ASP B CA 1
ATOM 3437 C C . ASP B 1 200 ? 14.156 18.101 22.201 1.00 28.12 175 ASP B C 1
ATOM 3438 O O . ASP B 1 200 ? 14.669 17.453 21.289 1.00 27.32 175 ASP B O 1
ATOM 3443 N N . LEU B 1 201 ? 13.716 19.348 22.045 1.00 27.14 176 LEU B N 1
ATOM 3444 C CA . LEU B 1 201 ? 13.903 20.047 20.780 1.00 26.79 176 LEU B CA 1
ATOM 3445 C C . LEU B 1 201 ? 15.389 20.247 20.522 1.00 26.29 176 LEU B C 1
ATOM 3446 O O . LEU B 1 201 ? 15.890 19.924 19.435 1.00 25.22 176 LEU B O 1
ATOM 3451 N N . SER B 1 202 ? 16.094 20.767 21.528 1.00 25.92 177 SER B N 1
ATOM 3452 C CA . SER B 1 202 ? 17.547 20.925 21.430 1.00 26.39 177 SER B CA 1
ATOM 3453 C C . SER B 1 202 ? 18.200 19.612 21.022 1.00 25.98 177 SER B C 1
ATOM 3454 O O . SER B 1 202 ? 19.059 19.598 20.153 1.00 26.18 177 SER B O 1
ATOM 3457 N N . ALA B 1 203 ? 17.753 18.508 21.620 1.00 26.44 178 ALA B N 1
ATOM 3458 C CA . ALA B 1 203 ? 18.327 17.193 21.327 1.00 26.51 178 ALA B CA 1
ATOM 3459 C C . ALA B 1 203 ? 18.091 16.809 19.868 1.00 26.78 178 ALA B C 1
ATOM 3460 O O . ALA B 1 203 ? 18.999 16.322 19.194 1.00 25.98 178 ALA B O 1
ATOM 3462 N N . ASP B 1 204 ? 16.870 17.045 19.381 1.00 26.53 179 ASP B N 1
ATOM 3463 C CA . ASP B 1 204 ? 16.520 16.691 18.012 1.00 27.25 179 ASP B CA 1
ATOM 3464 C C . ASP B 1 204 ? 17.280 17.573 17.025 1.00 27.64 179 ASP B C 1
ATOM 3465 O O . ASP B 1 204 ? 17.573 17.158 15.900 1.00 27.33 179 ASP B O 1
ATOM 3470 N N . MET B 1 205 ? 17.592 18.793 17.460 1.00 28.60 180 MET B N 1
ATOM 3471 C CA . MET B 1 205 ? 18.286 19.762 16.618 1.00 29.30 180 MET B CA 1
ATOM 3472 C C . MET B 1 205 ? 19.810 19.568 16.593 1.00 30.04 180 MET B C 1
ATOM 3473 O O . MET B 1 205 ? 20.511 20.258 15.846 1.00 30.54 180 MET B O 1
ATOM 3478 N N . GLY B 1 206 ? 20.311 18.639 17.401 1.00 30.97 181 GLY B N 1
ATOM 3479 C CA . GLY B 1 206 ? 21.738 18.327 17.431 1.00 32.36 181 GLY B CA 1
ATOM 3480 C C . GLY B 1 206 ? 22.544 18.893 18.587 1.00 33.13 181 GLY B C 1
ATOM 3481 O O . GLY B 1 206 ? 23.770 18.723 18.624 1.00 33.63 181 GLY B O 1
ATOM 3482 N N . TYR B 1 207 ? 21.878 19.559 19.528 1.00 33.75 182 TYR B N 1
ATOM 3483 C CA . TYR B 1 207 ? 22.570 20.238 20.630 1.00 34.48 182 TYR B CA 1
ATOM 3484 C C . TYR B 1 207 ? 22.477 19.515 21.981 1.00 35.61 182 TYR B C 1
ATOM 3485 O O . TYR B 1 207 ? 22.560 20.147 23.044 1.00 36.21 182 TYR B O 1
ATOM 3494 N N . ALA B 1 208 ? 22.297 18.195 21.934 1.00 36.62 183 ALA B N 1
ATOM 3495 C CA . ALA B 1 208 ? 22.361 17.330 23.121 1.00 37.53 183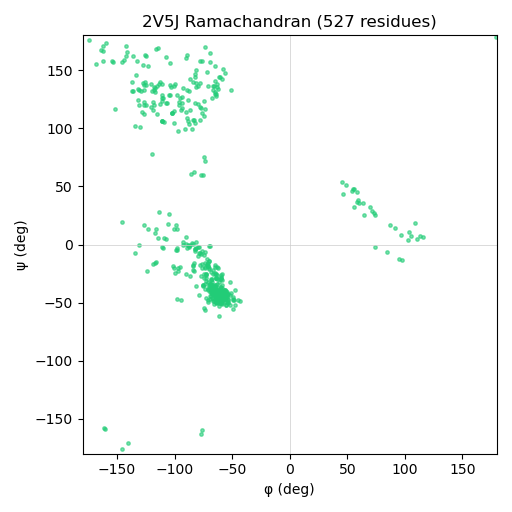 ALA B CA 1
ATOM 3496 C C . ALA B 1 208 ? 21.594 17.840 24.335 1.00 38.28 183 ALA B C 1
ATOM 3497 O O . ALA B 1 208 ? 22.096 17.804 25.462 1.00 38.66 183 ALA B O 1
ATOM 3499 N N . GLY B 1 209 ? 20.382 18.332 24.100 1.00 38.80 184 GLY B N 1
ATOM 3500 C CA . GLY B 1 209 ? 19.503 18.759 25.183 1.00 39.54 184 GLY B CA 1
ATOM 3501 C C . GLY B 1 209 ? 19.887 20.066 25.852 1.00 39.97 184 GLY B C 1
ATOM 3502 O O . GLY B 1 209 ? 19.189 20.515 26.765 1.00 40.46 184 GLY B O 1
ATOM 3503 N N . ASN B 1 210 ? 20.998 20.666 25.415 1.00 40.05 185 ASN B N 1
ATOM 3504 C CA . ASN B 1 210 ? 21.384 21.999 25.874 1.00 40.16 185 ASN B CA 1
ATOM 3505 C C . ASN B 1 210 ? 20.634 23.072 25.085 1.00 39.20 185 ASN B C 1
ATOM 3506 O O . ASN B 1 210 ? 20.976 23.343 23.931 1.00 39.21 185 ASN B O 1
ATOM 3511 N N . PRO B 1 211 ? 19.624 23.698 25.713 1.00 38.94 186 PRO B N 1
ATOM 3512 C CA . PRO B 1 211 ? 18.767 24.646 25.009 1.00 38.80 186 PRO B CA 1
ATOM 3513 C C . PRO B 1 211 ? 19.400 26.027 24.857 1.00 38.91 186 PRO B C 1
ATOM 3514 O O . PRO B 1 211 ? 18.865 26.864 24.133 1.00 38.39 186 PRO B O 1
ATOM 3518 N N . GLN B 1 212 ? 20.527 26.250 25.539 1.00 39.23 187 GLN B N 1
ATOM 3519 C CA . GLN B 1 212 ? 21.248 27.529 25.513 1.00 39.66 187 GLN B CA 1
ATOM 3520 C C . GLN B 1 212 ? 22.156 27.635 24.293 1.00 38.69 187 GLN B C 1
ATOM 3521 O O . GLN B 1 212 ? 23.391 27.705 24.417 1.00 38.64 187 GLN B O 1
ATOM 3527 N N . HIS B 1 213 ? 21.527 27.603 23.122 1.00 36.97 188 HIS B N 1
ATOM 3528 C CA . HIS B 1 213 ? 22.176 27.874 21.853 1.00 35.84 188 HIS B CA 1
ATOM 3529 C C . HIS B 1 213 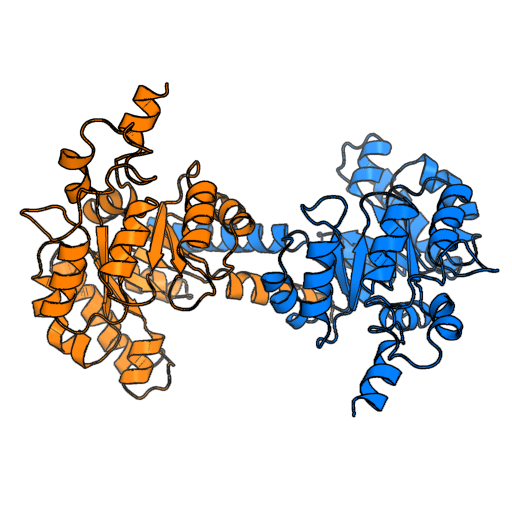? 21.210 28.744 21.083 1.00 34.54 188 HIS B C 1
ATOM 3530 O O . HIS B 1 213 ? 19.992 28.508 21.134 1.00 34.15 188 HIS B O 1
ATOM 3537 N N . PRO B 1 214 ? 21.737 29.753 20.369 1.00 33.41 189 PRO B N 1
ATOM 3538 C CA . PRO B 1 214 ? 20.916 30.678 19.592 1.00 32.38 189 PRO B CA 1
ATOM 3539 C C . PRO B 1 214 ? 19.926 29.999 18.651 1.00 31.33 189 PRO B C 1
ATOM 3540 O O . PRO B 1 214 ? 18.796 30.453 18.541 1.00 31.36 189 PRO B O 1
ATOM 3544 N N . GLU B 1 215 ? 20.348 28.936 17.968 1.00 29.93 190 GLU B N 1
ATOM 3545 C CA . GLU B 1 215 ? 19.494 28.269 16.981 1.00 29.20 190 GLU B CA 1
ATOM 3546 C C . GLU B 1 215 ? 18.257 27.644 17.643 1.00 28.00 190 GLU B C 1
ATOM 3547 O O . GLU B 1 215 ? 17.148 27.735 17.123 1.00 27.56 190 GLU B O 1
ATOM 3553 N N . VAL B 1 216 ? 18.472 27.007 18.793 1.00 27.00 191 VAL B N 1
ATOM 3554 C CA . VAL B 1 216 ? 17.388 26.433 19.589 1.00 25.45 191 VAL B CA 1
ATOM 3555 C C . VAL B 1 216 ? 16.486 27.542 20.123 1.00 24.78 191 VAL B C 1
ATOM 3556 O O . VAL B 1 216 ? 15.245 27.486 19.972 1.00 23.97 191 VAL B O 1
ATOM 3560 N N . GLN B 1 217 ? 17.101 28.542 20.759 1.00 24.04 192 GLN B N 1
ATOM 3561 C CA . GLN B 1 217 ? 16.331 29.666 21.307 1.00 23.65 192 GLN B CA 1
ATOM 3562 C C . GLN B 1 217 ? 15.542 30.391 20.227 1.00 22.39 192 GLN B C 1
ATOM 3563 O O . GLN B 1 217 ? 14.395 30.740 20.446 1.00 21.90 192 GLN B O 1
ATOM 3569 N N . ALA B 1 218 ? 16.145 30.603 19.060 1.00 22.18 193 ALA B N 1
ATOM 3570 C CA . ALA B 1 218 ? 15.424 31.201 17.920 1.00 21.71 193 ALA B CA 1
ATOM 3571 C C . ALA B 1 218 ? 14.185 30.384 17.529 1.00 21.83 193 ALA B C 1
ATOM 3572 O O . ALA B 1 218 ? 13.116 30.947 17.242 1.00 21.30 193 ALA B O 1
ATOM 3574 N N . ALA B 1 219 ? 14.343 29.063 17.478 1.00 21.17 194 ALA B N 1
ATOM 3575 C CA . ALA B 1 219 ? 13.240 28.177 17.096 1.00 20.99 194 ALA B CA 1
ATOM 3576 C C . ALA B 1 219 ? 12.128 28.219 18.148 1.00 20.52 194 ALA B C 1
ATOM 3577 O O . ALA B 1 219 ? 10.943 28.267 17.797 1.00 20.73 194 ALA B O 1
ATOM 3579 N N . ILE B 1 220 ? 12.512 28.222 19.425 1.00 19.97 195 ILE B N 1
ATOM 3580 C CA . ILE B 1 220 ? 11.557 28.264 20.544 1.00 19.91 195 ILE B CA 1
ATOM 3581 C C . ILE B 1 220 ? 10.745 29.567 20.528 1.00 19.52 195 ILE B C 1
ATOM 3582 O O . ILE B 1 220 ? 9.516 29.546 20.618 1.00 18.42 195 ILE B O 1
ATOM 3587 N N . GLU B 1 221 ? 11.446 30.693 20.395 1.00 19.15 196 GLU B N 1
ATOM 3588 C CA . GLU B 1 221 ? 10.804 32.006 20.427 1.00 19.43 196 GLU B CA 1
ATOM 3589 C C . GLU B 1 221 ? 9.838 32.181 19.279 1.00 19.48 196 GLU B C 1
ATOM 3590 O O . GLU B 1 221 ? 8.711 32.634 19.472 1.00 19.05 196 GLU B O 1
ATOM 3596 N N . GLN B 1 222 ? 10.257 31.788 18.079 1.00 19.23 197 GLN B N 1
ATOM 3597 C CA . GLN B 1 222 ? 9.381 31.905 16.932 1.00 18.91 197 GLN B CA 1
ATOM 3598 C C . GLN B 1 222 ? 8.114 31.039 17.098 1.00 17.67 197 GLN B C 1
ATOM 3599 O O . GLN B 1 222 ? 7.001 31.473 16.790 1.00 17.28 197 GLN B O 1
ATOM 3605 N N . ALA B 1 223 ? 8.294 29.815 17.587 1.00 17.09 198 ALA B N 1
ATOM 3606 C CA . ALA B 1 223 ? 7.132 28.956 17.889 1.00 16.82 198 ALA B CA 1
ATOM 3607 C C . ALA B 1 223 ? 6.159 29.614 18.885 1.00 16.42 198 ALA B C 1
ATOM 3608 O O . ALA B 1 223 ? 4.943 29.624 18.671 1.00 16.24 198 ALA B O 1
ATOM 3610 N N . ILE B 1 224 ? 6.678 30.190 19.964 1.00 15.60 199 ILE B N 1
ATOM 3611 C CA . ILE B 1 224 ? 5.793 30.805 20.968 1.00 15.80 199 ILE B CA 1
ATOM 3612 C C . ILE B 1 224 ? 4.977 31.922 20.288 1.00 15.45 199 ILE B C 1
ATOM 3613 O O . ILE B 1 224 ? 3.753 32.025 20.469 1.00 16.50 199 ILE B O 1
ATOM 3618 N N . VAL B 1 225 ? 5.661 32.726 19.483 1.00 15.25 200 VAL B N 1
ATOM 3619 C CA . VAL B 1 225 ? 5.002 33.828 18.777 1.00 15.83 200 VAL B CA 1
ATOM 3620 C C . VAL B 1 225 ? 3.902 33.301 17.843 1.00 15.82 200 VAL B C 1
ATOM 3621 O O . VAL B 1 225 ? 2.753 33.790 17.852 1.00 16.87 200 VAL B O 1
ATOM 3625 N N . GLN B 1 226 ? 4.248 32.302 17.025 1.00 17.13 201 GLN B N 1
ATOM 3626 C CA . GLN B 1 226 ? 3.275 31.701 16.100 1.00 18.54 201 GLN B CA 1
ATOM 3627 C C . GLN B 1 226 ? 2.058 31.111 16.825 1.00 16.67 201 GLN B C 1
ATOM 3628 O O . GLN B 1 226 ? 0.908 31.305 16.415 1.00 17.32 201 GLN B O 1
ATOM 3634 N N . ILE B 1 227 ? 2.317 30.398 17.913 1.00 16.46 202 ILE B N 1
ATOM 3635 C CA . ILE B 1 227 ? 1.215 29.797 18.667 1.00 16.12 202 ILE B CA 1
ATOM 3636 C C . ILE B 1 227 ? 0.265 30.887 19.179 1.00 16.24 202 ILE B C 1
ATOM 3637 O O . ILE B 1 227 ? -0.931 30.833 18.977 1.00 15.69 202 ILE B O 1
ATOM 3642 N N . ARG B 1 228 ? 0.821 31.907 19.830 1.00 15.97 203 ARG B N 1
ATOM 3643 C CA . ARG B 1 228 ? -0.048 32.899 20.461 1.00 16.55 203 ARG B CA 1
ATOM 3644 C C . ARG B 1 228 ? -0.793 33.684 19.374 1.00 16.56 203 ARG B C 1
ATOM 3645 O O . ARG B 1 228 ? -1.999 33.984 19.495 1.00 18.39 203 ARG B O 1
ATOM 3653 N N . GLU B 1 229 ? -0.094 33.979 18.287 1.00 16.59 204 GLU B N 1
ATOM 3654 C CA . GLU B 1 229 ? -0.705 34.790 17.236 1.00 16.96 204 GLU B CA 1
ATOM 3655 C C . GLU B 1 229 ? -1.783 34.027 16.459 1.00 17.92 204 GLU B C 1
ATOM 3656 O O . GLU B 1 229 ? -2.621 34.650 15.785 1.00 18.55 204 GLU B O 1
ATOM 3662 N N . SER B 1 230 ? -1.773 32.694 16.570 1.00 18.63 205 SER B N 1
ATOM 3663 C CA . SER B 1 230 ? -2.835 31.876 15.988 1.00 19.96 205 SER B CA 1
ATOM 3664 C C . SER B 1 230 ? -4.072 31.805 16.875 1.00 20.32 205 SER B C 1
ATOM 3665 O O . SER B 1 230 ? -5.084 31.187 16.504 1.00 21.87 205 SER B O 1
ATOM 3668 N N . GLY B 1 231 ? -4.003 32.399 18.056 1.00 18.84 206 GLY B N 1
ATOM 3669 C CA . GLY B 1 231 ? -5.119 32.375 18.992 1.00 19.34 206 GLY B CA 1
ATOM 3670 C C . GLY B 1 231 ? -5.104 31.222 19.977 1.00 20.20 206 GLY B C 1
ATOM 3671 O O . GLY B 1 231 ? -6.101 30.962 20.657 1.00 21.72 206 GLY B O 1
ATOM 3672 N N . LYS B 1 232 ? -3.960 30.560 20.079 1.00 18.26 207 LYS B N 1
ATOM 3673 C CA . LYS B 1 232 ? -3.818 29.408 20.976 1.00 18.74 207 LYS B CA 1
ATOM 3674 C C . LYS B 1 232 ? -2.827 29.746 22.100 1.00 17.63 207 LYS B C 1
ATOM 3675 O O . LYS B 1 232 ? -2.142 30.763 22.042 1.00 16.14 207 LYS B O 1
ATOM 3681 N N . ALA B 1 233 ? -2.742 28.904 23.128 1.00 16.25 208 ALA B N 1
ATOM 3682 C CA . ALA B 1 233 ? -1.845 29.211 24.234 1.00 16.05 208 ALA B CA 1
ATOM 3683 C C . ALA B 1 233 ? -0.481 28.530 24.082 1.00 16.67 208 ALA B C 1
ATOM 3684 O O . ALA B 1 233 ? -0.416 27.297 23.966 1.00 16.72 208 ALA B O 1
ATOM 3686 N N . PRO B 1 234 ? 0.612 29.299 24.135 1.00 15.77 209 PRO B N 1
ATOM 3687 C CA . PRO B 1 234 ? 1.931 28.658 24.164 1.00 15.72 209 PRO B CA 1
ATOM 3688 C C . PRO B 1 234 ? 2.279 28.217 25.575 1.00 15.94 209 PRO B C 1
ATOM 3689 O O . PRO B 1 234 ? 1.972 28.949 26.543 1.00 16.30 209 PRO B O 1
ATOM 3693 N N . GLY B 1 235 ? 2.957 27.083 25.684 1.00 16.17 210 GLY B N 1
ATOM 3694 C CA . GLY B 1 235 ? 3.467 26.644 26.995 1.00 17.92 210 GLY B CA 1
ATOM 3695 C C . GLY B 1 235 ? 4.903 26.217 26.888 1.00 19.44 210 GLY B C 1
ATOM 3696 O O . GLY B 1 235 ? 5.395 25.897 25.798 1.00 18.23 210 GLY B O 1
ATOM 3697 N N . ILE B 1 236 ? 5.588 26.236 28.026 1.00 19.29 211 ILE B N 1
ATOM 3698 C CA . ILE B 1 236 ? 6.997 25.866 28.054 1.00 21.29 211 ILE B CA 1
ATOM 3699 C C . ILE B 1 236 ? 7.397 25.555 29.504 1.00 21.85 211 ILE B C 1
ATOM 3700 O O . ILE B 1 236 ? 6.728 26.000 30.436 1.00 21.44 211 ILE B O 1
ATOM 3705 N N . LEU B 1 237 ? 8.472 24.788 29.646 1.00 23.09 212 LEU B N 1
ATOM 3706 C CA . LEU B 1 237 ? 9.086 24.458 30.949 1.00 24.27 212 LEU B CA 1
ATOM 3707 C C . LEU B 1 237 ? 10.457 25.154 30.977 1.00 26.12 212 LEU B C 1
ATOM 3708 O O . LEU B 1 237 ? 11.296 24.942 30.085 1.00 27.11 212 LEU B O 1
ATOM 3713 N N . ILE B 1 238 ? 10.659 26.026 31.954 1.00 27.21 213 ILE B N 1
ATOM 3714 C CA . ILE B 1 238 ? 11.878 26.839 32.012 1.00 29.53 213 ILE B CA 1
ATOM 3715 C C . ILE B 1 238 ? 12.265 26.959 33.491 1.00 29.76 213 ILE B C 1
ATOM 3716 O O . ILE B 1 238 ? 11.513 26.514 34.341 1.00 31.86 213 ILE B O 1
ATOM 3721 N N . ALA B 1 239 ? 13.440 27.499 33.808 1.00 29.84 214 ALA B N 1
ATOM 3722 C CA . ALA B 1 239 ? 13.852 27.609 35.217 1.00 30.22 214 ALA B CA 1
ATOM 3723 C C . ALA B 1 239 ? 14.425 28.973 35.565 1.00 29.98 214 ALA B C 1
ATOM 3724 O O . ALA B 1 239 ? 14.672 29.261 36.743 1.00 30.49 214 ALA B O 1
ATOM 3726 N N . ASN B 1 240 ? 14.613 29.813 34.552 1.00 29.43 215 ASN B N 1
ATOM 3727 C CA . ASN B 1 240 ? 15.251 31.096 34.732 1.00 29.45 215 ASN B CA 1
ATOM 3728 C C . ASN B 1 240 ? 14.239 32.254 34.688 1.00 29.84 215 ASN B C 1
ATOM 3729 O O . ASN B 1 240 ? 13.453 32.356 33.749 1.00 28.76 215 ASN B O 1
ATOM 3734 N N . GLU B 1 241 ? 14.274 33.127 35.692 1.00 29.81 216 GLU B N 1
ATOM 3735 C CA . GLU B 1 241 ? 13.308 34.233 35.798 1.00 30.02 216 GLU B CA 1
ATOM 3736 C C . GLU B 1 241 ? 13.301 35.167 34.596 1.00 29.57 216 GLU B C 1
ATOM 3737 O O . GLU B 1 241 ? 12.225 35.567 34.125 1.00 29.06 216 GLU B O 1
ATOM 3743 N N . GLN B 1 242 ? 14.501 35.529 34.128 1.00 28.94 217 GLN B N 1
ATOM 3744 C CA . GLN B 1 242 ? 14.643 36.463 33.010 1.00 29.22 217 GLN B CA 1
ATOM 3745 C C . GLN B 1 242 ? 14.177 35.843 31.692 1.00 28.92 217 GLN B C 1
ATOM 3746 O O . GLN B 1 242 ? 13.514 36.519 30.892 1.00 29.06 217 GLN B O 1
ATOM 3752 N N . LEU B 1 243 ? 14.506 34.568 31.475 1.00 27.68 218 LEU B N 1
ATOM 3753 C CA . LEU B 1 243 ? 14.000 33.845 30.307 1.00 27.89 218 LEU B CA 1
ATOM 3754 C C . LEU B 1 243 ? 12.482 33.650 30.399 1.00 27.33 218 LEU B C 1
ATOM 3755 O O . LEU B 1 243 ? 11.792 33.686 29.382 1.00 26.63 218 LEU B O 1
ATOM 3760 N N . ALA B 1 244 ? 11.970 33.452 31.617 1.00 25.09 219 ALA B N 1
ATOM 3761 C CA . ALA B 1 244 ? 10.534 33.292 31.809 1.00 24.81 219 ALA B CA 1
ATOM 3762 C C . ALA B 1 244 ? 9.835 34.579 31.449 1.00 24.80 219 ALA B C 1
ATOM 3763 O O . ALA B 1 244 ? 8.808 34.555 30.770 1.00 24.50 219 ALA B O 1
ATOM 3765 N N . LYS B 1 245 ? 10.398 35.702 31.879 1.00 24.03 220 LYS B N 1
ATOM 3766 C CA . LYS B 1 245 ? 9.773 36.990 31.585 1.00 24.77 220 LYS B CA 1
ATOM 3767 C C . LYS B 1 245 ? 9.797 37.213 30.083 1.00 24.86 220 LYS B C 1
ATOM 3768 O O . LYS B 1 245 ? 8.834 37.728 29.531 1.00 25.22 220 LYS B O 1
ATOM 3774 N N . ARG B 1 246 ? 10.896 36.830 29.428 1.00 25.17 221 ARG B N 1
ATOM 3775 C CA . ARG B 1 246 ? 11.015 36.966 27.966 1.00 25.18 221 ARG B CA 1
ATOM 3776 C C . ARG B 1 246 ? 9.964 36.132 27.231 1.00 24.52 221 ARG B C 1
ATOM 3777 O O . ARG B 1 246 ? 9.261 36.658 26.355 1.00 23.43 221 ARG B O 1
ATOM 3785 N N . TYR B 1 247 ? 9.852 34.858 27.597 1.00 23.92 222 TYR B N 1
ATOM 3786 C CA . TYR B 1 247 ? 8.783 33.997 27.020 1.00 24.12 222 TYR B CA 1
ATOM 3787 C C . TYR B 1 247 ? 7.370 34.532 27.335 1.00 24.07 222 TYR B C 1
ATOM 3788 O O . TYR B 1 247 ? 6.504 34.548 26.464 1.00 22.22 222 TYR B O 1
ATOM 3797 N N . LEU B 1 248 ? 7.129 34.979 28.571 1.00 23.40 223 LEU B N 1
ATOM 3798 C CA . LEU B 1 248 ? 5.899 35.735 28.864 1.00 23.01 223 LEU B CA 1
ATOM 3799 C C . LEU B 1 248 ? 5.706 36.964 27.994 1.00 23.50 223 LEU B C 1
ATOM 3800 O O . LEU B 1 248 ? 4.602 37.201 27.519 1.00 23.22 223 LEU B O 1
ATOM 3805 N N . GLU B 1 249 ? 6.753 37.780 27.810 1.00 23.75 224 GLU B N 1
ATOM 3806 C CA . GLU B 1 249 ? 6.603 38.964 26.966 1.00 23.78 224 GLU B CA 1
ATOM 3807 C C . GLU B 1 249 ? 6.322 38.585 25.528 1.00 22.35 224 GLU B C 1
ATOM 3808 O O . GLU B 1 249 ? 5.706 39.363 24.808 1.00 24.12 224 GLU B O 1
ATOM 3814 N N . LEU B 1 250 ? 6.735 37.377 25.131 1.00 21.78 225 LEU B N 1
ATOM 3815 C CA . LEU B 1 250 ? 6.520 36.906 23.757 1.00 21.06 225 LEU B CA 1
ATOM 3816 C C . LEU B 1 250 ? 5.174 36.208 23.613 1.00 20.19 225 LEU B C 1
ATOM 3817 O O . LEU B 1 250 ? 4.812 35.778 22.518 1.00 19.40 225 LEU B O 1
ATOM 3822 N N . GLY B 1 251 ? 4.438 36.133 24.716 1.00 19.13 226 GLY B N 1
ATOM 3823 C CA . GLY B 1 251 ? 3.065 35.637 24.687 1.00 17.86 226 GLY B CA 1
ATOM 3824 C C . GLY B 1 251 ? 2.774 34.294 25.342 1.00 17.00 226 GLY B C 1
ATOM 3825 O O . GLY B 1 251 ? 1.639 33.817 25.270 1.00 17.09 226 GLY B O 1
ATOM 3826 N N . ALA B 1 252 ? 3.767 33.682 25.985 1.00 16.86 227 ALA B N 1
ATOM 3827 C CA . ALA B 1 252 ? 3.558 32.370 26.599 1.00 16.70 227 ALA B CA 1
ATOM 3828 C C . ALA B 1 252 ? 2.486 32.462 27.687 1.00 17.11 227 ALA B C 1
ATOM 3829 O O . ALA B 1 252 ? 2.400 33.487 28.385 1.00 17.00 227 ALA B O 1
ATOM 3831 N N . LEU B 1 253 ? 1.676 31.395 27.813 1.00 16.81 228 LEU B N 1
ATOM 3832 C CA . LEU B 1 253 ? 0.513 31.434 28.711 1.00 16.52 228 LEU B CA 1
ATOM 3833 C C . LEU B 1 253 ? 0.479 30.335 29.756 1.00 17.99 228 LEU B C 1
ATOM 3834 O O . LEU B 1 253 ? -0.240 30.469 30.748 1.00 20.31 228 LEU B O 1
ATOM 3839 N N . PHE B 1 254 ? 1.173 29.235 29.509 1.00 15.58 229 PHE B N 1
ATOM 3840 C CA . PHE B 1 254 ? 1.297 28.228 30.579 1.00 15.40 229 PHE B CA 1
ATOM 3841 C C . PHE B 1 254 ? 2.755 27.866 30.729 1.00 16.20 229 PHE B C 1
ATOM 3842 O O . PHE B 1 254 ? 3.317 27.170 29.885 1.00 16.99 229 PHE B O 1
ATOM 3850 N N . VAL B 1 255 ? 3.372 28.455 31.753 1.00 16.10 230 VAL B N 1
ATOM 3851 C CA . VAL B 1 255 ? 4.826 28.404 31.893 1.00 16.85 230 VAL B CA 1
ATOM 3852 C C . VAL B 1 255 ? 5.130 27.625 33.158 1.00 16.77 230 VAL B C 1
ATOM 3853 O O . VAL B 1 255 ? 4.800 28.087 34.269 1.00 15.92 230 VAL B O 1
ATOM 3857 N N . ALA B 1 256 ? 5.721 26.443 33.001 1.00 16.17 231 ALA B N 1
ATOM 3858 C CA . ALA B 1 256 ? 6.141 25.659 34.163 1.00 16.76 231 ALA B CA 1
ATOM 3859 C C . ALA B 1 256 ? 7.531 26.140 34.507 1.00 16.79 231 ALA B C 1
ATOM 3860 O O . ALA B 1 256 ? 8.360 26.310 33.608 1.00 18.17 231 ALA B O 1
ATOM 3862 N N . VAL B 1 257 ? 7.752 26.419 35.784 1.00 15.35 232 VAL B N 1
ATOM 3863 C CA . VAL B 1 257 ? 8.983 27.098 36.212 1.00 15.46 232 VAL B CA 1
ATOM 3864 C C . VAL B 1 257 ? 9.926 26.263 37.106 1.00 15.72 232 VAL B C 1
ATOM 3865 O O . VAL B 1 257 ? 10.976 26.737 37.556 1.00 17.05 232 VAL B O 1
ATOM 3869 N N . GLY B 1 258 ? 9.563 24.996 37.281 1.00 15.51 233 GLY B N 1
ATOM 3870 C CA . GLY B 1 258 ? 10.436 24.069 37.991 1.00 16.64 233 GLY B CA 1
ATOM 3871 C C . GLY B 1 258 ? 9.804 22.707 38.069 1.00 15.50 233 GLY B C 1
ATOM 3872 O O . GLY B 1 258 ? 8.690 22.501 37.606 1.00 16.69 233 GLY B O 1
ATOM 3873 N N . VAL B 1 259 ? 10.550 21.797 38.677 1.00 14.47 234 VAL B N 1
ATOM 3874 C CA . VAL B 1 259 ? 10.185 20.396 38.805 1.00 14.97 234 VAL B CA 1
ATOM 3875 C C . VAL B 1 259 ? 10.343 20.024 40.275 1.00 14.80 234 VAL B C 1
ATOM 3876 O O . VAL B 1 259 ? 11.358 20.377 40.904 1.00 15.36 234 VAL B O 1
ATOM 3880 N N . ASP B 1 260 ? 9.325 19.366 40.848 1.00 14.69 235 ASP B N 1
ATOM 3881 C CA . ASP B 1 260 ? 9.372 19.069 42.287 1.00 14.08 235 ASP B CA 1
ATOM 3882 C C . ASP B 1 260 ? 10.647 18.317 42.727 1.00 15.06 235 ASP B C 1
ATOM 3883 O O . ASP B 1 260 ? 11.266 18.672 43.750 1.00 15.96 235 ASP B O 1
ATOM 3888 N N . THR B 1 261 ? 11.052 17.318 41.950 1.00 15.96 236 THR B N 1
ATOM 3889 C CA . THR B 1 261 ? 12.233 16.482 42.327 1.00 16.11 236 THR B CA 1
ATOM 3890 C C . THR B 1 261 ? 13.484 17.374 42.348 1.00 16.02 236 THR B C 1
ATOM 3891 O O . THR B 1 261 ? 14.283 17.295 43.260 1.00 17.97 236 THR B O 1
ATOM 3895 N N . THR B 1 262 ? 13.641 18.219 41.329 1.00 16.19 237 THR B N 1
ATOM 3896 C CA . THR B 1 262 ? 14.766 19.152 41.235 1.00 16.44 237 THR B CA 1
ATOM 3897 C C . THR B 1 262 ? 14.765 20.170 42.363 1.00 17.25 237 THR B C 1
ATOM 3898 O O . THR B 1 262 ? 15.816 20.454 42.957 1.00 16.55 237 THR B O 1
ATOM 3902 N N . LEU B 1 263 ? 13.600 20.755 42.651 1.00 17.43 238 LEU B N 1
ATOM 3903 C CA . LEU B 1 263 ? 13.503 21.782 43.693 1.00 18.22 238 LEU B CA 1
ATOM 3904 C C . LEU B 1 263 ? 13.943 21.148 45.017 1.00 17.42 238 LEU B C 1
ATOM 3905 O O . LEU B 1 263 ? 14.704 21.754 45.793 1.00 18.00 238 LEU B O 1
ATOM 3910 N N . LEU B 1 264 ? 13.441 19.940 45.283 1.00 17.14 239 LEU B N 1
ATOM 3911 C CA . LEU B 1 264 ? 13.739 19.283 46.546 1.00 16.32 239 LEU B CA 1
ATOM 3912 C C . LEU B 1 264 ? 15.225 18.916 46.615 1.00 16.16 239 LEU B C 1
ATOM 3913 O O . LEU B 1 264 ? 15.875 19.178 47.625 1.00 17.07 239 LEU B O 1
ATOM 3918 N N . ALA B 1 265 ? 15.771 18.343 45.544 1.00 15.90 240 ALA B N 1
ATOM 3919 C CA . ALA B 1 265 ? 17.186 17.950 45.575 1.00 15.91 240 ALA B CA 1
ATOM 3920 C C . ALA B 1 265 ? 18.079 19.169 45.755 1.00 16.28 240 ALA B C 1
ATOM 3921 O O . ALA B 1 265 ? 19.038 19.140 46.567 1.00 17.37 240 ALA B O 1
ATOM 3923 N N . ARG B 1 266 ? 17.793 20.232 44.996 1.00 15.74 241 ARG B N 1
ATOM 3924 C CA . ARG B 1 266 ? 18.662 21.416 45.068 1.00 16.47 241 ARG B CA 1
ATOM 3925 C C . ARG B 1 266 ? 18.577 22.103 46.434 1.00 16.14 241 ARG B C 1
ATOM 3926 O O . ARG B 1 266 ? 19.604 22.519 46.985 1.00 16.36 241 ARG B O 1
ATOM 3934 N N . ALA B 1 267 ? 17.371 22.205 47.003 1.00 15.72 242 ALA B N 1
ATOM 3935 C CA . ALA B 1 267 ? 17.227 22.806 48.341 1.00 16.60 242 ALA B CA 1
ATOM 3936 C C . ALA B 1 267 ? 17.969 21.981 49.378 1.00 16.96 242 ALA B C 1
ATOM 3937 O O . ALA B 1 267 ? 18.668 22.511 50.259 1.00 17.08 242 ALA B O 1
ATOM 3939 N N . ALA B 1 268 ? 17.813 20.658 49.274 1.00 16.10 243 ALA B N 1
ATOM 3940 C CA . ALA B 1 268 ? 18.454 19.746 50.213 1.00 16.06 243 ALA B CA 1
ATOM 3941 C C . ALA B 1 268 ? 19.989 19.861 50.149 1.00 15.68 243 ALA B C 1
ATOM 3942 O O . ALA B 1 268 ? 20.669 20.007 51.176 1.00 15.43 243 ALA B O 1
ATOM 3944 N N . GLU B 1 269 ? 20.519 19.833 48.925 1.00 15.22 244 GLU B N 1
ATOM 3945 C CA . GLU B 1 269 ? 21.959 19.914 48.735 1.00 16.47 244 GLU B CA 1
ATOM 3946 C C . GLU B 1 269 ? 22.542 21.229 49.219 1.00 15.72 244 GLU B C 1
ATOM 3947 O O . GLU B 1 269 ? 23.601 21.220 49.846 1.00 16.35 244 GLU B O 1
ATOM 3953 N N . ALA B 1 270 ? 21.853 22.336 48.941 1.00 15.87 245 ALA B N 1
ATOM 3954 C CA . ALA B 1 270 ? 22.294 23.669 49.397 1.00 15.67 245 ALA B CA 1
ATOM 3955 C C . ALA B 1 270 ? 22.346 23.715 50.916 1.00 15.84 245 ALA B C 1
ATOM 3956 O O . ALA B 1 270 ? 23.296 24.277 51.509 1.00 16.55 245 ALA B O 1
ATOM 3958 N N . LEU B 1 271 ? 21.311 23.141 51.537 1.00 15.30 246 LEU B N 1
ATOM 3959 C CA . LEU B 1 271 ? 21.292 23.072 53.006 1.00 15.86 246 LEU B CA 1
ATOM 3960 C C . LEU B 1 271 ? 22.461 22.261 53.579 1.00 15.19 246 LEU B C 1
ATOM 3961 O O . LEU B 1 271 ? 23.176 22.730 54.486 1.00 17.05 246 LEU B O 1
ATOM 3966 N N . ALA B 1 272 ? 22.684 21.060 53.040 1.00 16.49 247 ALA B N 1
ATOM 3967 C CA . ALA B 1 272 ? 23.778 20.207 53.526 1.00 16.19 247 ALA B CA 1
ATOM 3968 C C . ALA B 1 272 ? 25.120 20.897 53.345 1.00 16.79 247 ALA B C 1
ATOM 3969 O O . ALA B 1 272 ? 25.981 20.822 54.224 1.00 16.38 247 ALA B O 1
ATOM 3971 N N . ALA B 1 273 ? 25.288 21.561 52.195 1.00 16.59 248 ALA B N 1
ATOM 3972 C CA . ALA B 1 273 ? 26.541 22.239 51.882 1.00 16.92 248 ALA B CA 1
ATOM 3973 C C . ALA B 1 273 ? 26.848 23.383 52.853 1.00 17.42 248 ALA B C 1
ATOM 3974 O O . ALA B 1 273 ? 28.011 23.650 53.158 1.00 17.91 248 ALA B O 1
ATOM 3976 N N . ARG B 1 274 ? 25.814 24.077 53.321 1.00 17.72 249 ARG B N 1
ATOM 3977 C CA . ARG B 1 274 ? 25.997 25.195 54.235 1.00 18.95 249 ARG B CA 1
ATOM 3978 C C . ARG B 1 274 ? 26.572 24.797 55.605 1.00 18.08 249 ARG B C 1
ATOM 3979 O O . ARG B 1 274 ? 27.055 25.645 56.370 1.00 17.41 249 ARG B O 1
ATOM 3987 N N . PHE B 1 275 ? 26.482 23.497 55.905 1.00 18.36 250 PHE B N 1
ATOM 3988 C CA . PHE B 1 275 ? 27.026 22.922 57.122 1.00 19.60 250 PHE B CA 1
ATOM 3989 C C . PHE B 1 275 ? 28.254 22.049 56.877 1.00 21.10 250 PHE B C 1
ATOM 3990 O O . PHE B 1 275 ? 28.769 21.432 57.806 1.00 21.83 250 PHE B O 1
ATOM 3998 N N . GLY B 1 276 ? 28.730 22.012 55.637 1.00 22.77 251 GLY B N 1
ATOM 3999 C CA . GLY B 1 276 ? 29.926 21.243 55.284 1.00 24.88 251 GLY B CA 1
ATOM 4000 C C . GLY B 1 276 ? 29.768 19.763 55.605 1.00 26.08 251 GLY B C 1
ATOM 4001 O O . GLY B 1 276 ? 30.730 19.118 56.047 1.00 26.90 251 GLY B O 1
ATOM 4002 N N . ALA B 1 277 ? 28.561 19.226 55.381 1.00 26.91 252 ALA B N 1
ATOM 4003 C CA . ALA B 1 277 ? 28.253 17.834 55.712 1.00 27.74 252 ALA B CA 1
ATOM 4004 C C . ALA B 1 277 ? 29.307 16.874 55.138 1.00 28.24 252 ALA B C 1
ATOM 4005 O O . ALA B 1 277 ? 29.712 17.009 53.978 1.00 28.23 252 ALA B O 1
ATOM 4007 N N . GLN B 1 278 ? 29.807 15.966 55.824 1.00 29.38 253 GLN B N 1
#

Nearest PDB structures (foldseek):
  2v5j-assembly1_B  TM=1.000E+00  e=9.949E-48  Escherichia coli C
  4b5w-assembly1_C  TM=9.909E-01  e=3.049E-45  Escherichia coli ATCC 8739
  4b5x-assembly1_B  TM=9.827E-01  e=6.308E-43  Escherichia coli ATCC 8739
  7v8t-assembly1_E  TM=9.877E-01  e=1.036E-35  Pseudomonas aeruginosa
  2vws-assembly1_A  TM=9.824E-01  e=3.362E-34  Escherichia coli K-12

CATH classification: 3.20.20.60

Sequence (529 aa):
TENLYFQGAMENSFKAALKAGRPQIGLWLGLSSSYSAELLAGAGFDWLLIDGEHAPNNVQTVLTQLQAIAPYPSQPVVRPSWNDPVQIKQLLDVGTQTLLVPMVQNADEAREAVRATRYPPAGIRGVGSALARASRWNRIPDY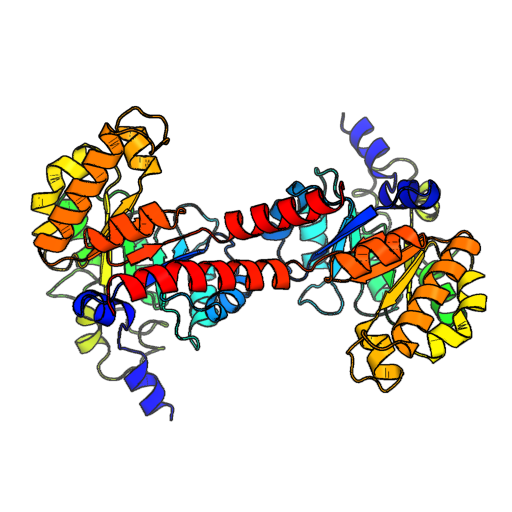LQKANDQMCVLVQIETREAMKNLPQILDVEGVDGVFIGPADLSADMGYAGNPQHPEVQAAIEQAIVQIRESGKAPGILIANEQLAKRYLELGALFVAVGVDTTLLARAAEALAARFGAQATAVKPTENLYFQGAMENSFKAALKAGRPQIGLWLGLSSSYSAELLAGAGFDWLLIDGEHAPNNVQTVLTQLQAIAPYPSQPVVRPSWNDPVQIKQLLDVGTQTLLVPMVQNADEAREAVRATRYPPAGIRGVGSALARASRWNRIPDYLQKANDQMCVLVQIETREAMKNLPQILDVEGVDGVFIGPADLSADMGYAGNPQHPEVQAAIEQAIVQIRESGKAPGILIANEQLAKRYLELGALFVAVGVDTTLLARAAEALAARFGA

Radius of gyration: 27.28 Å; Cα contacts (8 Å, |Δi|>4): 1109; chains: 2; bounding box: 60×60×75 Å

Solvent-accessible surface area: 21894 Å² total

InterPro domains:
  IPR005000 HpcH/HpaI aldolase/citrate lyase domain [PF03328] (15-241)
  IPR012689 2,4-dihydroxyhept-2-ene-1,7-dioic acid aldolase [TIGR02311] (3-250)
  IPR015813 Pyruvate/Phosphoenolpyruvate kinase-like domain superfamily [SSF51621] (2-250)
  IPR023701 4-hydroxy-2-oxo-heptane-1,7-dioate aldolase, Enterobacteriales [MF_01292] (1-262)
  IPR040442 Pyruvate kinase-like domain superfamily [G3DSA:3.20.20.60] (1-262)
  IPR050251 HpcH/HpaI aldolase [PTHR30502] (2-255)